Protein 9OU6 (pdb70)

Organism: NCBI:txid1192560

Solvent-accessible surface area: 22609 Å² total; per-residue (Å²): 121,38,10,107,108,10,0,39,68,0,43,103,52,11,66,155,82,48,17,13,100,9,0,10,0,0,0,4,9,8,2,71,4,7,2,47,0,1,28,16,0,3,38,37,20,6,120,67,7,23,19,4,21,20,8,0,6,26,0,43,54,18,34,4,59,10,11,15,77,37,1,0,0,0,0,1,3,18,130,0,81,14,86,14,0,16,105,0,0,47,36,0,93,129,88,33,2,12,0,0,0,0,0,114,62,98,131,6,79,0,35,77,48,13,67,55,46,25,55,11,48,90,36,147,62,37,73,0,23,11,3,21,6,0,42,0,1,22,0,0,0,5,0,2,62,47,55,62,36,16,100,62,45,115,31,0,60,43,0,20,89,63,0,42,72,15,0,80,153,0,21,135,93,6,48,151,108,0,100,44,2,0,101,100,9,67,121,25,97,19,3,0,1,0,0,1,4,8,2,54,3,1,1,75,32,3,4,24,55,7,8,76,47,8,93,78,11,19,5,11,20,6,37,0,2,27,0,52,7,7,5,28,3,0,83,11,75,113,7,1,1,2,0,2,17,4,30,22,60,6,51,56,7,0,81,81,0,8,76,60,0,120,176,100,63,54,91,35,7,52,2,29,0,38,80,18,29,0,61,82,1,103,113,52,0,4,11,6,0,4,1,0,0,0,46,16,0,6,44,24,4,32,135,4,2,47,138,33,121,115,52,138,19,4,94,135,8,0,43,66,0,39,105,54,14,66,149,112,49,18,13,102,9,0,10,0,0,0,4,8,3,2,76,6,6,1,49,0,1,31,17,0,3,36,38,23,6,121,67,7,26,18,3,19,18,7,0,6,26,0,35,56,16,33,4,65,9,9,15,34,38,1,0,0,0,0,2,4,24,121,0,80,10,95,22,0,28,110,0,0,48,20,0,99,126,90,39,2,11,0,0,0,0,0,107,66,91,132,9,82,0,41,76,51,16,63,52,47,32,52,8,46,91,36,151,72,39,68,0,28,12,1,20,7,0,28,0,1,7,0,0,0,1,0,0,65,48,55,67,37,15,96,60,30,113,30,0,33,46,0,20,92,65,0,48,154,9,0,93,143,1,14,143,107,9,46,152,90,0,102,36,2,1,101,91,10,67,128,25,44,10,3,15,2,0,0,2,3,10,1,52,3,0,0,81,25,4,4,8,47,9,15,94,30,13,138,149,16,4,6,11,19,28,36,0,4,29,39,54,17,51,84,74,21,135,28,66,14,2,17,2,0,2,16,4,25,26,61,7,52,60,9,0,79,109,0,6,61,53,1,121,171,132,58,43,86,35,8,51,2,27,0,39,64,12,38,0,63,89,2,109,113,57,0,4,12,6,0,4,1,0,0,0,42,16,0,7,43,23,5,32,139,4,2,19,106,31,78,89,160,114,44,58,46

Radius of gyration: 23.25 Å; Cα contacts (8 Å, |Δi|>4): 1334; chains: 2; bounding box: 62×58×60 Å

Nearest PDB structures (foldseek):
  3fkj-assembly1_A  TM=9.424E-01  e=6.011E-28  Salmonella enterica subsp. enterica serovar Typhimurium str. LT2
  3fkj-assembly1_B  TM=9.330E-01  e=3.684E-27  Salmonella enterica subsp. enterica serovar Typhimurium str. LT2
  3eua-assembly4_G  TM=9.097E-01  e=1.632E-24  Bacillus subtilis
  8glr-assembly1_A-2  TM=8.857E-01  e=5.375E-18  Salmonella enterica subsp. enterica serovar Typhimurium
  3knz-assembly1_B  TM=6.458E-01  e=1.888E-10  Salmonella enterica subsp. enterica serovar Typhimurium

Structure (mmCIF, N/CA/C/O backbone):
data_9OU6
#
_entry.id   9OU6
#
_cell.length_a   57.708
_cell.length_b   109.334
_cell.length_c   114.530
_cell.angle_alpha   90.000
_cell.angle_beta   90.000
_cell.angle_gamma   90.000
#
_symmetry.space_group_name_H-M   'P 21 21 21'
#
loop_
_entity.id
_entity.type
_entity.pdbx_description
1 polymer 'SIS domain protein'
2 water water
#
loop_
_atom_site.group_PDB
_atom_site.id
_atom_site.type_symbol
_atom_site.label_atom_id
_atom_site.label_alt_id
_atom_site.label_comp_id
_atom_site.label_asym_id
_atom_site.label_entity_id
_atom_site.label_seq_id
_atom_site.pdbx_PDB_ins_code
_atom_site.Cartn_x
_atom_site.Cartn_y
_atom_site.Cartn_z
_atom_site.occupancy
_atom_site.B_iso_or_equiv
_atom_site.auth_seq_id
_atom_site.auth_comp_id
_atom_site.auth_asym_id
_atom_site.auth_atom_id
_atom_site.pdbx_PDB_model_num
ATOM 1 N N . MET A 1 22 ? -43.098 4.958 -3.192 1.000 50.361 2 MET A N 1
ATOM 2 C CA . MET A 1 22 ? -44.562 4.824 -3.436 1.000 45.374 2 MET A CA 1
ATOM 3 C C . MET A 1 22 ? -44.924 5.280 -4.858 1.000 41.152 2 MET A C 1
ATOM 4 O O . MET A 1 22 ? -45.634 4.580 -5.586 1.000 35.553 2 MET A O 1
ATOM 6 N N . GLY A 1 23 ? -44.445 6.471 -5.252 1.000 41.845 3 GLY A N 1
ATOM 7 C CA . GLY A 1 23 ? -44.837 7.118 -6.499 1.000 39.192 3 GLY A CA 1
ATOM 8 C C . GLY A 1 23 ? -44.335 6.343 -7.719 1.000 32.071 3 GLY A C 1
ATOM 9 O O . GLY A 1 23 ? -45.113 5.996 -8.619 1.000 27.521 3 GLY A O 1
ATOM 10 N N . MET A 1 24 ? -43.030 6.039 -7.750 1.000 29.522 4 MET A N 1
ATOM 11 C CA . MET A 1 24 ? -42.491 5.315 -8.896 1.000 24.828 4 MET A CA 1
ATOM 12 C C . MET A 1 24 ? -43.026 3.891 -8.903 1.000 21.765 4 MET A C 1
ATOM 13 O O . MET A 1 24 ? -43.276 3.283 -9.944 1.000 20.320 4 MET A O 1
ATOM 18 N N . LYS A 1 25 ? -43.169 3.302 -7.722 1.000 18.759 5 LYS A N 1
ATOM 19 C CA . LYS A 1 25 ? -43.750 1.969 -7.637 1.000 18.742 5 LYS A CA 1
ATOM 20 C C . LYS A 1 25 ? -45.142 1.940 -8.280 1.000 19.620 5 LYS A C 1
ATOM 21 O O . LYS A 1 25 ? -45.495 1.032 -9.007 1.000 18.570 5 LYS A O 1
ATOM 27 N N . GLU A 1 26 ? -45.972 2.924 -7.946 1.000 22.052 6 GLU A N 1
ATOM 28 C CA . GLU A 1 26 ? -47.328 2.969 -8.473 1.000 25.047 6 GLU A CA 1
ATOM 29 C C . GLU A 1 26 ? -47.341 3.211 -9.987 1.000 20.598 6 GLU A C 1
ATOM 30 O O . GLU A 1 26 ? -48.092 2.605 -10.720 1.000 20.823 6 GLU A O 1
ATOM 36 N N . THR A 1 27 ? -46.495 4.129 -10.446 1.000 20.045 7 THR A N 1
ATOM 37 C CA . THR A 1 27 ? -46.392 4.450 -11.866 1.000 18.612 7 THR A CA 1
ATOM 38 C C . THR A 1 27 ? -46.048 3.190 -12.652 1.000 17.977 7 THR A C 1
ATOM 39 O O . THR A 1 27 ? -46.666 2.878 -13.668 1.000 17.297 7 THR A O 1
ATOM 43 N N . VAL A 1 28 ? -45.023 2.442 -12.195 1.000 18.126 8 VAL A N 1
ATOM 44 C CA . VAL A 1 28 ? -44.654 1.236 -12.901 1.000 17.830 8 VAL A CA 1
ATOM 45 C C . VAL A 1 28 ? -45.756 0.169 -12.868 1.000 18.173 8 VAL A C 1
ATOM 46 O O . VAL A 1 28 ? -45.963 -0.532 -13.835 1.000 18.621 8 VAL A O 1
ATOM 50 N N . SER A 1 29 ? -46.462 0.065 -11.726 1.000 19.066 9 SER A N 1
ATOM 51 C CA . SER A 1 29 ? -47.586 -0.833 -11.622 1.000 20.105 9 SER A CA 1
ATOM 52 C C . SER A 1 29 ? -48.638 -0.465 -12.670 1.000 17.287 9 SER A C 1
ATOM 53 O O . SER A 1 29 ? -49.150 -1.350 -13.341 1.000 19.214 9 SER A O 1
ATOM 56 N N . ASN A 1 30 ? -48.903 0.829 -12.835 1.000 18.257 10 ASN A N 1
ATOM 57 C CA . ASN A 1 30 ? -49.878 1.286 -13.844 1.000 17.859 10 ASN A CA 1
ATOM 58 C C . ASN A 1 30 ? -49.457 0.837 -15.242 1.000 19.429 10 ASN A C 1
ATOM 59 O O . ASN A 1 30 ? -50.243 0.317 -16.034 1.000 20.269 10 ASN A O 1
ATOM 64 N N . ILE A 1 31 ? -48.147 0.957 -15.540 1.000 19.109 11 ILE A N 1
ATOM 65 C CA . ILE A 1 31 ? -47.603 0.583 -16.837 1.000 17.982 11 ILE A CA 1
ATOM 66 C C . ILE A 1 31 ? -47.644 -0.926 -17.039 1.000 17.747 11 ILE A C 1
ATOM 67 O O . ILE A 1 31 ? -47.970 -1.390 -18.111 1.000 19.493 11 ILE A O 1
ATOM 72 N N . VAL A 1 32 ? -47.241 -1.718 -16.025 1.000 18.175 12 VAL A N 1
ATOM 73 C CA . VAL A 1 32 ? -47.260 -3.158 -16.170 1.000 19.773 12 VAL A CA 1
ATOM 74 C C . VAL A 1 32 ? -48.687 -3.640 -16.431 1.000 21.392 12 VAL A C 1
ATOM 75 O O . VAL A 1 32 ? -48.911 -4.509 -17.258 1.000 21.536 12 VAL A O 1
ATOM 79 N N . THR A 1 33 ? -49.639 -3.035 -15.735 1.000 22.421 13 THR A N 1
ATOM 80 C CA . THR A 1 33 ? -51.037 -3.379 -15.928 1.000 22.743 13 THR A CA 1
ATOM 81 C C . THR A 1 33 ? -51.502 -3.060 -17.350 1.000 22.347 13 THR A C 1
ATOM 82 O O . THR A 1 33 ? -52.045 -3.925 -18.031 1.000 24.097 13 THR A O 1
ATOM 86 N N . SER A 1 34 ? -51.241 -1.834 -17.821 1.000 23.421 14 SER A N 1
ATOM 87 C CA . SER A 1 34 ? -51.680 -1.377 -19.134 1.000 23.288 14 SER A CA 1
ATOM 88 C C . SER A 1 34 ? -51.043 -2.169 -20.281 1.000 25.528 14 SER A C 1
ATOM 89 O O . SER A 1 34 ? -51.688 -2.401 -21.293 1.000 23.822 14 SER A O 1
ATOM 92 N N . GLN A 1 35 ? -49.771 -2.581 -20.167 1.000 22.028 15 GLN A N 1
ATOM 93 C CA . GLN A 1 35 ? -49.067 -3.174 -21.287 1.000 21.765 15 GLN A CA 1
ATOM 94 C C . GLN A 1 35 ? -49.185 -4.690 -21.274 1.000 20.648 15 GLN A C 1
ATOM 95 O O . GLN A 1 35 ? -48.787 -5.308 -22.246 1.000 22.435 15 GLN A O 1
ATOM 101 N N . ALA A 1 36 ? -49.816 -5.281 -20.249 1.000 24.115 16 ALA A N 1
ATOM 102 C CA . ALA A 1 36 ? -49.882 -6.739 -20.142 1.000 25.741 16 ALA A CA 1
ATOM 103 C C . ALA A 1 36 ? -50.490 -7.356 -21.398 1.000 26.060 16 ALA A C 1
ATOM 104 O O . ALA A 1 36 ? -49.923 -8.287 -21.957 1.000 26.963 16 ALA A O 1
ATOM 106 N N . GLU A 1 37 ? -51.602 -6.794 -21.881 1.000 29.676 17 GLU A N 1
ATOM 107 C CA . GLU A 1 37 ? -52.293 -7.394 -23.012 1.000 31.690 17 GLU A CA 1
ATOM 108 C C . GLU A 1 37 ? -51.481 -7.225 -24.294 1.000 32.419 17 GLU A C 1
ATOM 109 O O . GLU A 1 37 ? -51.760 -7.891 -25.301 1.000 31.572 17 GLU A O 1
ATOM 115 N N . LYS A 1 38 ? -50.479 -6.331 -24.272 1.000 28.771 18 LYS A N 1
ATOM 116 C CA . LYS A 1 38 ? -49.662 -6.078 -25.449 1.000 31.074 18 LYS A CA 1
ATOM 117 C C . LYS A 1 38 ? -48.355 -6.867 -25.431 1.000 28.906 18 LYS A C 1
ATOM 118 O O . LYS A 1 38 ? -47.569 -6.711 -26.356 1.000 28.829 18 LYS A O 1
ATOM 124 N N . GLY A 1 39 ? -48.149 -7.722 -24.421 1.000 27.102 19 GLY A N 1
ATOM 125 C CA . GLY A 1 39 ? -46.961 -8.550 -24.309 1.000 27.742 19 GLY A CA 1
ATOM 126 C C . GLY A 1 39 ? -45.995 -8.020 -23.245 1.000 24.527 19 GLY A C 1
ATOM 127 O O . GLY A 1 39 ? -44.980 -8.640 -22.988 1.000 27.529 19 GLY A O 1
ATOM 128 N N . GLY A 1 40 ? -46.371 -6.946 -22.552 1.000 21.419 20 GLY A N 1
ATOM 129 C CA . GLY A 1 40 ? -45.645 -6.480 -21.380 1.000 23.331 20 GLY A CA 1
ATOM 130 C C . GLY A 1 40 ? -44.450 -5.606 -21.767 1.000 22.002 20 GLY A C 1
ATOM 131 O O . GLY A 1 40 ? -44.207 -5.330 -22.949 1.000 23.416 20 GLY A O 1
ATOM 132 N N . VAL A 1 41 ? -43.697 -5.196 -20.734 1.000 20.949 21 VAL A N 1
ATOM 133 C CA . VAL A 1 41 ? -42.560 -4.309 -20.910 1.000 19.681 21 VAL A CA 1
ATOM 134 C C . VAL A 1 41 ? -41.315 -5.153 -21.170 1.000 19.463 21 VAL A C 1
ATOM 135 O O . VAL A 1 41 ? -41.004 -6.056 -20.409 1.000 19.101 21 VAL A O 1
ATOM 139 N N . LYS A 1 42 ? -40.594 -4.874 -22.270 1.000 15.948 22 LYS A N 1
ATOM 140 C CA . LYS A 1 42 ? -39.443 -5.680 -22.693 1.000 17.145 22 LYS A CA 1
ATOM 141 C C . LYS A 1 42 ? -38.189 -4.798 -22.864 1.000 16.635 22 LYS A C 1
ATOM 142 O O . LYS A 1 42 ? -37.081 -5.341 -22.970 1.000 16.241 22 LYS A O 1
ATOM 148 N N . HIS A 1 43 ? -38.401 -3.491 -23.005 1.000 14.586 23 HIS A N 1
ATOM 149 C CA . HIS A 1 43 ? -37.337 -2.541 -23.345 1.000 15.043 23 HIS A CA 1
ATOM 150 C C . HIS A 1 43 ? -37.521 -1.274 -22.532 1.000 16.977 23 HIS A C 1
ATOM 151 O O . HIS A 1 43 ? -38.642 -0.746 -22.374 1.000 15.636 23 HIS A O 1
ATOM 158 N N . VAL A 1 44 ? -36.412 -0.748 -22.003 1.000 12.729 24 VAL A N 1
ATOM 159 C CA . VAL A 1 44 ? -36.415 0.487 -21.275 1.000 14.798 24 VAL A CA 1
ATOM 160 C C . VAL A 1 44 ? -35.414 1.427 -21.922 1.000 15.566 24 VAL A C 1
ATOM 161 O O . VAL A 1 44 ? -34.242 1.044 -22.131 1.000 14.688 24 VAL A O 1
ATOM 165 N N . TYR A 1 45 ? -35.853 2.665 -22.140 1.000 13.231 25 TYR A N 1
ATOM 166 C CA . TYR A 1 45 ? -34.975 3.695 -22.702 1.000 12.749 25 TYR A CA 1
ATOM 167 C C . TYR A 1 45 ? -34.940 4.876 -21.765 1.000 15.086 25 TYR A C 1
ATOM 168 O O . TYR A 1 45 ? -35.966 5.404 -21.328 1.000 17.261 25 TYR A O 1
ATOM 177 N N . TYR A 1 46 ? -33.735 5.322 -21.462 1.000 11.744 26 TYR A N 1
ATOM 178 C CA . TYR A 1 46 ? -33.498 6.521 -20.694 1.000 11.862 26 TYR A CA 1
ATOM 179 C C . TYR A 1 46 ? -32.968 7.553 -21.677 1.000 14.048 26 TYR A C 1
ATOM 180 O O . TYR A 1 46 ? -31.964 7.312 -22.376 1.000 13.287 26 TYR A O 1
ATOM 189 N N . VAL A 1 47 ? -33.657 8.694 -21.774 1.000 12.852 27 VAL A N 1
ATOM 190 C CA . VAL A 1 47 ? -33.392 9.658 -22.842 1.000 13.986 27 VAL A CA 1
ATOM 191 C C . VAL A 1 47 ? -33.323 11.054 -22.226 1.000 13.831 27 VAL A C 1
ATOM 192 O O . VAL A 1 47 ? -34.262 11.517 -21.577 1.000 13.880 27 VAL A O 1
ATOM 196 N N . ALA A 1 48 ? -32.174 11.734 -22.401 1.000 14.006 28 ALA A N 1
ATOM 197 C CA . ALA A 1 48 ? -32.010 13.052 -21.845 1.000 13.867 28 ALA A CA 1
ATOM 198 C C . ALA A 1 48 ? -30.770 13.711 -22.439 1.000 15.555 28 ALA A C 1
ATOM 199 O O . ALA A 1 48 ? -30.069 13.103 -23.241 1.000 15.453 28 ALA A O 1
ATOM 201 N N . CYS A 1 49 ? -30.602 14.987 -22.098 1.000 18.921 29 CYS A N 1
ATOM 202 C CA . CYS A 1 49 ? -29.409 15.730 -22.457 1.000 19.320 29 CYS A CA 1
ATOM 203 C C . CYS A 1 49 ? -28.732 16.294 -21.234 1.000 21.640 29 CYS A C 1
ATOM 204 O O . CYS A 1 49 ? -29.342 16.465 -20.186 1.000 20.295 29 CYS A O 1
ATOM 207 N N . GLY A 1 50 ? -27.437 16.557 -21.398 1.000 21.976 30 GLY A N 1
ATOM 208 C CA . GLY A 1 50 ? -26.658 17.233 -20.382 1.000 24.764 30 GLY A CA 1
ATOM 209 C C . GLY A 1 50 ? -26.607 16.480 -19.073 1.000 21.733 30 GLY A C 1
ATOM 210 O O . GLY A 1 50 ? -26.397 15.278 -18.994 1.000 23.885 30 GLY A O 1
ATOM 211 N N . GLY A 1 51 ? -26.749 17.223 -17.970 1.000 20.793 31 GLY A N 1
ATOM 212 C CA . GLY A 1 51 ? -26.644 16.605 -16.662 1.000 20.103 31 GLY A CA 1
ATOM 213 C C . GLY A 1 51 ? -27.672 15.503 -16.483 1.000 19.401 31 GLY A C 1
ATOM 214 O O . GLY A 1 51 ? -27.468 14.618 -15.657 1.000 20.472 31 GLY A O 1
ATOM 215 N N . SER A 1 52 ? -28.832 15.647 -17.122 1.000 15.576 32 SER A N 1
ATOM 216 C CA . SER A 1 52 ? -29.902 14.673 -16.963 1.000 17.787 32 SER A CA 1
ATOM 217 C C . SER A 1 52 ? -29.481 13.349 -17.627 1.000 15.110 32 SER A C 1
ATOM 218 O O . SER A 1 52 ? -29.934 12.292 -17.210 1.000 16.313 32 SER A O 1
ATOM 221 N N . TYR A 1 53 ? -28.725 13.427 -18.719 1.000 13.823 33 TYR A N 1
ATOM 222 C CA . TYR A 1 53 ? -28.205 12.220 -19.344 1.000 13.182 33 TYR A CA 1
ATOM 223 C C . TYR A 1 53 ? -27.264 11.494 -18.382 1.000 14.137 33 TYR A C 1
ATOM 224 O O . TYR A 1 53 ? -27.397 10.287 -18.158 1.000 13.751 33 TYR A O 1
ATOM 233 N N . ALA A 1 54 ? -26.290 12.225 -17.840 1.000 14.394 34 ALA A N 1
ATOM 234 C CA . ALA A 1 54 ? -25.321 11.603 -16.935 1.000 14.990 34 ALA A CA 1
ATOM 235 C C . ALA A 1 54 ? -26.012 11.022 -15.693 1.000 15.019 34 ALA A C 1
ATOM 236 O O . ALA A 1 54 ? -25.607 9.963 -15.172 1.000 14.152 34 ALA A O 1
ATOM 238 N N . ALA A 1 55 ? -27.060 11.698 -15.210 1.000 14.354 35 ALA A N 1
ATOM 239 C CA . ALA A 1 55 ? -27.807 11.248 -14.050 1.000 15.770 35 ALA A CA 1
ATOM 240 C C . ALA A 1 55 ? -28.566 9.946 -14.271 1.000 14.051 35 ALA A C 1
ATOM 241 O O . ALA A 1 55 ? -28.916 9.297 -13.287 1.000 16.315 35 ALA A O 1
ATOM 243 N N . PHE A 1 56 ? -28.829 9.537 -15.530 1.000 11.375 36 PHE A N 1
ATOM 244 C CA . PHE A 1 56 ? -29.415 8.249 -15.838 1.000 11.439 36 PHE A CA 1
ATOM 245 C C . PHE A 1 56 ? -28.390 7.116 -15.963 1.000 11.830 36 PHE A C 1
ATOM 246 O O . PHE A 1 56 ? -28.828 5.971 -16.065 1.000 12.030 36 PHE A O 1
ATOM 254 N N . TYR A 1 57 ? -27.073 7.406 -15.925 1.000 10.813 37 TYR A N 1
ATOM 255 C CA . TYR A 1 57 ? -26.086 6.337 -16.078 1.000 11.693 37 TYR A CA 1
ATOM 256 C C . TYR A 1 57 ? -26.290 5.243 -15.013 1.000 11.466 37 TYR A C 1
ATOM 257 O O . TYR A 1 57 ? -26.190 4.050 -15.310 1.000 11.925 37 TYR A O 1
ATOM 266 N N . PRO A 1 58 ? -26.567 5.564 -13.713 1.000 12.011 38 PRO A N 1
ATOM 267 C CA . PRO A 1 58 ? -26.755 4.493 -12.746 1.000 12.071 38 PRO A CA 1
ATOM 268 C C . PRO A 1 58 ? -27.892 3.540 -13.122 1.000 10.955 38 PRO A C 1
ATOM 269 O O . PRO A 1 58 ? -27.821 2.358 -12.865 1.000 11.643 38 PRO A O 1
ATOM 273 N N . ALA A 1 59 ? -28.976 4.080 -13.681 1.000 11.093 39 ALA A N 1
ATOM 274 C CA . ALA A 1 59 ? -30.103 3.223 -14.098 1.000 13.289 39 ALA A CA 1
ATOM 275 C C . ALA A 1 59 ? -29.735 2.280 -15.234 1.000 13.743 39 ALA A C 1
ATOM 276 O O . ALA A 1 59 ? -30.155 1.131 -15.270 1.000 13.021 39 ALA A O 1
ATOM 278 N N . LYS A 1 60 ? -28.956 2.764 -16.201 1.000 13.602 40 LYS A N 1
ATOM 279 C CA . LYS A 1 60 ? -28.436 1.928 -17.267 1.000 15.111 40 LYS A CA 1
ATOM 280 C C . LYS A 1 60 ? -27.531 0.842 -16.697 1.000 12.898 40 LYS A C 1
ATOM 281 O O . LYS A 1 60 ? -27.708 -0.341 -17.001 1.000 14.220 40 LYS A O 1
ATOM 287 N N . ALA A 1 61 ? -26.621 1.194 -15.784 1.000 12.684 41 ALA A N 1
ATOM 288 C CA . ALA A 1 61 ? -25.726 0.239 -15.159 1.000 12.509 41 ALA A CA 1
ATOM 289 C C . ALA A 1 61 ? -26.504 -0.796 -14.363 1.000 12.310 41 ALA A C 1
ATOM 290 O O . ALA A 1 61 ? -26.155 -1.975 -14.395 1.000 11.276 41 ALA A O 1
ATOM 292 N N . PHE A 1 62 ? -27.557 -0.345 -13.689 1.000 12.189 42 PHE A N 1
ATOM 293 C CA . PHE A 1 62 ? -28.416 -1.252 -12.936 1.000 11.659 42 PHE A CA 1
ATOM 294 C C . PHE A 1 62 ? -29.053 -2.321 -13.811 1.000 12.956 42 PHE A C 1
ATOM 295 O O . PHE A 1 62 ? -28.942 -3.514 -13.538 1.000 12.004 42 PHE A O 1
ATOM 303 N N . LEU A 1 63 ? -29.766 -1.931 -14.875 1.000 11.857 43 LEU A N 1
ATOM 304 C CA . LEU A 1 63 ? -30.432 -2.940 -15.683 1.000 12.598 43 LEU A CA 1
ATOM 305 C C . LEU A 1 63 ? -29.420 -3.783 -16.444 1.000 11.504 43 LEU A C 1
ATOM 306 O O . LEU A 1 63 ? -29.629 -4.971 -16.626 1.000 12.884 43 LEU A O 1
ATOM 311 N N . GLU A 1 64 ? -28.272 -3.232 -16.833 1.000 11.723 44 GLU A N 1
ATOM 312 C CA . GLU A 1 64 ? -27.261 -4.087 -17.444 1.000 12.117 44 GLU A CA 1
ATOM 313 C C . GLU A 1 64 ? -26.759 -5.162 -16.481 1.000 13.685 44 GLU A C 1
ATOM 314 O O . GLU A 1 64 ? -26.517 -6.304 -16.897 1.000 13.620 44 GLU A O 1
ATOM 320 N N . LYS A 1 65 ? -26.530 -4.795 -15.221 1.000 12.911 45 LYS A N 1
ATOM 321 C CA . LYS A 1 65 ? -26.035 -5.774 -14.264 1.000 12.322 45 LYS A CA 1
ATOM 322 C C . LYS A 1 65 ? -27.107 -6.789 -13.886 1.000 14.023 45 LYS A C 1
ATOM 323 O O . LYS A 1 65 ? -26.780 -7.950 -13.680 1.000 14.638 45 LYS A O 1
ATOM 329 N N . GLU A 1 66 ? -28.341 -6.315 -13.678 1.000 13.032 46 GLU A N 1
ATOM 330 C CA . GLU A 1 66 ? -29.329 -7.085 -12.928 1.000 13.960 46 GLU A CA 1
ATOM 331 C C . GLU A 1 66 ? -30.404 -7.767 -13.758 1.000 15.289 46 GLU A C 1
ATOM 332 O O . GLU A 1 66 ? -31.103 -8.648 -13.240 1.000 17.311 46 GLU A O 1
ATOM 338 N N . ALA A 1 67 ? -30.633 -7.336 -14.997 1.000 13.538 47 ALA A N 1
ATOM 339 C CA . ALA A 1 67 ? -31.770 -7.844 -15.745 1.000 14.263 47 ALA A CA 1
ATOM 340 C C . ALA A 1 67 ? -31.358 -9.013 -16.624 1.000 17.165 47 ALA A C 1
ATOM 341 O O . ALA A 1 67 ? -30.279 -9.029 -17.220 1.000 17.209 47 ALA A O 1
ATOM 343 N N . LYS A 1 68 ? -32.317 -9.944 -16.797 1.000 18.244 48 LYS A N 1
ATOM 344 C CA . LYS A 1 68 ? -32.165 -11.023 -17.757 1.000 20.346 48 LYS A CA 1
ATOM 345 C C . LYS A 1 68 ? -33.181 -10.971 -18.905 1.000 19.705 48 LYS A C 1
ATOM 346 O O . LYS A 1 68 ? -32.955 -11.660 -19.898 1.000 23.274 48 LYS A O 1
ATOM 352 N N . ALA A 1 69 ? -34.225 -10.140 -18.822 1.000 19.212 49 ALA A N 1
ATOM 353 C CA . ALA A 1 69 ? -35.333 -10.103 -19.784 1.000 21.197 49 ALA A CA 1
ATOM 354 C C . ALA A 1 69 ? -35.812 -8.687 -20.099 1.000 26.169 49 ALA A C 1
ATOM 355 O O . ALA A 1 69 ? -36.915 -8.492 -20.633 1.000 35.701 49 ALA A O 1
ATOM 357 N N . LEU A 1 70 ? -35.022 -7.687 -19.760 1.000 20.154 50 LEU A N 1
ATOM 358 C CA . LEU A 1 70 ? -35.309 -6.319 -20.138 1.000 20.155 50 LEU A CA 1
ATOM 359 C C . LEU A 1 70 ? -34.072 -5.826 -20.856 1.000 21.471 50 LEU A C 1
ATOM 360 O O . LEU A 1 70 ? -32.982 -6.021 -20.334 1.000 23.220 50 LEU A O 1
ATOM 365 N N . THR A 1 71 ? -34.244 -5.127 -21.973 1.000 18.610 51 THR A N 1
ATOM 366 C CA . THR A 1 71 ? -33.146 -4.413 -22.572 1.000 18.136 51 THR A CA 1
ATOM 367 C C . THR A 1 71 ? -33.152 -3.023 -21.944 1.000 16.972 51 THR A C 1
ATOM 368 O O . THR A 1 71 ? -34.205 -2.510 -21.488 1.000 16.691 51 THR A O 1
ATOM 372 N N . VAL A 1 72 ? -31.964 -2.401 -21.912 1.000 15.799 52 VAL A N 1
ATOM 373 C CA . VAL A 1 72 ? -31.876 -1.013 -21.514 1.000 14.627 52 VAL A CA 1
ATOM 374 C C . VAL A 1 72 ? -30.995 -0.257 -22.502 1.000 14.542 52 VAL A C 1
ATOM 375 O O . VAL A 1 72 ? -29.919 -0.750 -22.915 1.000 14.875 52 VAL A O 1
ATOM 379 N N . GLY A 1 73 ? -31.445 0.959 -22.873 1.000 12.582 53 GLY A N 1
ATOM 380 C CA . GLY A 1 73 ? -30.671 1.867 -23.694 1.000 12.771 53 GLY A CA 1
ATOM 381 C C . GLY A 1 73 ? -30.647 3.255 -23.076 1.000 14.109 53 GLY A C 1
ATOM 382 O O . GLY A 1 73 ? -31.665 3.707 -22.560 1.000 16.016 53 GLY A O 1
ATOM 383 N N . LEU A 1 74 ? -29.484 3.919 -23.129 1.000 11.103 54 LEU A N 1
ATOM 384 C CA . LEU A 1 74 ? -29.312 5.293 -22.671 1.000 11.807 54 LEU A CA 1
ATOM 385 C C . LEU A 1 74 ? -28.903 6.134 -23.866 1.000 13.909 54 LEU A C 1
ATOM 386 O O . LEU A 1 74 ? -27.873 5.856 -24.530 1.000 13.342 54 LEU A O 1
ATOM 391 N N . TYR A 1 75 ? -29.741 7.127 -24.154 1.000 12.278 55 TYR A N 1
ATOM 392 C CA . TYR A 1 75 ? -29.533 7.929 -25.349 1.000 12.507 55 TYR A CA 1
ATOM 393 C C . TYR A 1 75 ? -29.511 9.407 -25.015 1.000 13.841 55 TYR A C 1
ATOM 394 O O . TYR A 1 75 ? -30.303 9.917 -24.224 1.000 13.972 55 TYR A O 1
ATOM 403 N N . ASN A 1 76 ? -28.651 10.134 -25.724 1.000 13.234 56 ASN A N 1
ATOM 404 C CA . ASN A 1 76 ? -28.794 11.572 -25.852 1.000 15.179 56 ASN A CA 1
ATOM 405 C C . ASN A 1 76 ? -30.069 11.879 -26.645 1.000 13.558 56 ASN A C 1
ATOM 406 O O . ASN A 1 76 ? -30.351 11.216 -27.633 1.000 14.834 56 ASN A O 1
ATOM 411 N N . SER A 1 77 ? -30.806 12.900 -26.231 1.000 15.275 57 SER A N 1
ATOM 412 C CA . SER A 1 77 ? -32.107 13.170 -26.844 1.000 15.626 57 SER A CA 1
ATOM 413 C C . SER A 1 77 ? -32.007 13.425 -28.348 1.000 14.933 57 SER A C 1
ATOM 414 O O . SER A 1 77 ? -32.845 12.966 -29.084 1.000 14.990 57 SER A O 1
ATOM 417 N N . GLY A 1 78 ? -31.018 14.191 -28.774 1.000 15.583 58 GLY A N 1
ATOM 418 C CA . GLY A 1 78 ? -30.817 14.465 -30.196 1.000 16.813 58 GLY A CA 1
ATOM 419 C C . GLY A 1 78 ? -30.587 13.200 -31.028 1.000 17.210 58 GLY A C 1
ATOM 420 O O . GLY A 1 78 ? -31.172 13.015 -32.103 1.000 18.290 58 GLY A O 1
ATOM 421 N N . GLU A 1 79 ? -29.777 12.264 -30.500 1.000 16.824 59 GLU A N 1
ATOM 422 C CA . GLU A 1 79 ? -29.555 11.009 -31.176 1.000 17.195 59 GLU A CA 1
ATOM 423 C C . GLU A 1 79 ? -30.851 10.198 -31.222 1.000 14.994 59 GLU A C 1
ATOM 424 O O . GLU A 1 79 ? -31.136 9.583 -32.206 1.000 16.009 59 GLU A O 1
ATOM 430 N N . PHE A 1 80 ? -31.586 10.128 -30.109 1.000 14.067 60 PHE A N 1
ATOM 431 C CA . PHE A 1 80 ? -32.784 9.320 -30.060 1.000 14.778 60 PHE A CA 1
ATOM 432 C C . PHE A 1 80 ? -33.817 9.769 -31.095 1.000 14.141 60 PHE A C 1
ATOM 433 O O . PHE A 1 80 ? -34.407 8.928 -31.739 1.000 15.932 60 PHE A O 1
ATOM 441 N N . ILE A 1 81 ? -34.044 11.073 -31.201 1.000 15.196 61 ILE A N 1
ATOM 442 C CA . ILE A 1 81 ? -35.097 11.549 -32.098 1.000 16.433 61 ILE A CA 1
ATOM 443 C C . ILE A 1 81 ? -34.693 11.419 -33.557 1.000 17.008 61 ILE A C 1
ATOM 444 O O . ILE A 1 81 ? -35.563 11.223 -34.411 1.000 19.222 61 ILE A O 1
ATOM 449 N N . ASN A 1 82 ? -33.395 11.445 -33.851 1.000 16.104 62 ASN A N 1
ATOM 450 C CA . ASN A 1 82 ? -32.950 11.294 -35.233 1.000 18.188 62 ASN A CA 1
ATOM 451 C C . ASN A 1 82 ? -32.770 9.829 -35.623 1.000 16.788 62 ASN A C 1
ATOM 452 O O . ASN A 1 82 ? -32.782 9.495 -36.813 1.000 18.180 62 ASN A O 1
ATOM 457 N N . ASN A 1 83 ? -32.560 8.954 -34.633 1.000 16.424 63 ASN A N 1
ATOM 458 C CA . ASN A 1 83 ? -32.237 7.554 -34.889 1.000 15.304 63 ASN A CA 1
ATOM 459 C C . ASN A 1 83 ? -32.860 6.643 -33.838 1.000 14.982 63 ASN A C 1
ATOM 460 O O . ASN A 1 83 ? -32.162 5.879 -33.142 1.000 15.308 63 ASN A O 1
ATOM 465 N N . PRO A 1 84 ? -34.208 6.632 -33.728 1.000 16.618 64 PRO A N 1
ATOM 466 C CA . PRO A 1 84 ? -34.838 5.823 -32.703 1.000 16.542 64 PRO A CA 1
ATOM 467 C C . PRO A 1 84 ? -34.680 4.327 -32.960 1.000 15.846 64 PRO A C 1
ATOM 468 O O . PRO A 1 84 ? -34.699 3.827 -34.082 1.000 15.584 64 PRO A O 1
ATOM 472 N N . PRO A 1 85 ? -34.580 3.532 -31.893 1.000 15.165 65 PRO A N 1
ATOM 473 C CA . PRO A 1 85 ? -34.422 2.105 -32.058 1.000 15.405 65 PRO A CA 1
ATOM 474 C C . PRO A 1 85 ? -35.676 1.462 -32.618 1.000 16.345 65 PRO A C 1
ATOM 475 O O . PRO A 1 85 ? -36.786 1.927 -32.317 1.000 16.075 65 PRO A O 1
ATOM 479 N N . VAL A 1 86 ? -35.494 0.373 -33.348 1.000 16.519 66 VAL A N 1
ATOM 480 C CA . VAL A 1 86 ? -36.628 -0.320 -33.937 1.000 17.740 66 VAL A CA 1
ATOM 481 C C . VAL A 1 86 ? -37.532 -0.916 -32.850 1.000 18.636 66 VAL A C 1
ATOM 482 O O . VAL A 1 86 ? -38.729 -1.167 -33.120 1.000 18.138 66 VAL A O 1
ATOM 486 N N . ALA A 1 87 ? -36.986 -1.174 -31.653 1.000 16.616 67 ALA A N 1
ATOM 487 C CA . ALA A 1 87 ? -37.803 -1.764 -30.597 1.000 18.537 67 ALA A CA 1
ATOM 488 C C . ALA A 1 87 ? -38.669 -0.723 -29.863 1.000 18.961 67 ALA A C 1
ATOM 489 O O . ALA A 1 87 ? -39.377 -1.053 -28.896 1.000 19.262 67 ALA A O 1
ATOM 491 N N . LEU A 1 88 ? -38.627 0.546 -30.281 1.000 16.957 68 LEU A N 1
ATOM 492 C CA . LEU A 1 88 ? -39.493 1.541 -29.734 1.000 16.822 68 LEU A CA 1
ATOM 493 C C . LEU A 1 88 ? -40.924 1.232 -30.164 1.000 19.570 68 LEU A C 1
ATOM 494 O O . LEU A 1 88 ? -41.261 1.237 -31.343 1.000 22.909 68 LEU A O 1
ATOM 499 N N . GLY A 1 89 ? -41.778 0.980 -29.185 1.000 17.139 69 GLY A N 1
ATOM 500 C CA . GLY A 1 89 ? -43.145 0.565 -29.459 1.000 18.987 69 GLY A CA 1
ATOM 501 C C . GLY A 1 89 ? -43.849 0.235 -28.151 1.000 18.179 69 GLY A C 1
ATOM 502 O O . GLY A 1 89 ? -43.452 0.679 -27.069 1.000 16.716 69 GLY A O 1
ATOM 503 N N . GLU A 1 90 ? -44.910 -0.575 -28.251 1.000 20.819 70 GLU A N 1
ATOM 504 C CA . GLU A 1 90 ? -45.770 -0.832 -27.105 1.000 19.823 70 GLU A CA 1
ATOM 505 C C . GLU A 1 90 ? -45.101 -1.697 -26.032 1.000 20.231 70 GLU A C 1
ATOM 506 O O . GLU A 1 90 ? -45.683 -1.859 -24.951 1.000 20.801 70 GLU A O 1
ATOM 512 N N . ASN A 1 91 ? -43.969 -2.348 -26.359 1.000 18.073 71 ASN A N 1
ATOM 513 C CA . ASN A 1 91 ? -43.228 -3.143 -25.386 1.000 17.607 71 ASN A CA 1
ATOM 514 C C . ASN A 1 91 ? -42.016 -2.367 -24.835 1.000 17.421 71 ASN A C 1
ATOM 515 O O . ASN A 1 91 ? -41.244 -2.933 -24.078 1.000 17.326 71 ASN A O 1
ATOM 520 N N . ALA A 1 92 ? -41.964 -1.076 -25.069 1.000 16.137 72 ALA A N 1
ATOM 521 C CA . ALA A 1 92 ? -40.919 -0.202 -24.513 1.000 15.815 72 ALA A CA 1
ATOM 522 C C . ALA A 1 92 ? -41.514 0.759 -23.502 1.000 17.237 72 ALA A C 1
ATOM 523 O O . ALA A 1 92 ? -42.632 1.233 -23.680 1.000 19.292 72 ALA A O 1
ATOM 525 N N . VAL A 1 93 ? -40.710 1.162 -22.521 1.000 14.922 73 VAL A N 1
ATOM 526 C CA . VAL A 1 93 ? -41.006 2.295 -21.676 1.000 16.180 73 VAL A CA 1
ATOM 527 C C . VAL A 1 93 ? -39.878 3.281 -21.877 1.000 17.166 73 VAL A C 1
ATOM 528 O O . VAL A 1 93 ? -38.729 2.825 -21.908 1.000 16.112 73 VAL A O 1
ATOM 532 N N . VAL A 1 94 ? -40.234 4.544 -22.029 1.000 14.161 74 VAL A N 1
ATOM 533 C CA . VAL A 1 94 ? -39.266 5.615 -22.204 1.000 16.122 74 VAL A CA 1
ATOM 534 C C . VAL A 1 94 ? -39.321 6.517 -20.982 1.000 17.769 74 VAL A C 1
ATOM 535 O O . VAL A 1 94 ? -40.361 7.098 -20.628 1.000 16.439 74 VAL A O 1
ATOM 539 N N . VAL A 1 95 ? -38.141 6.732 -20.383 1.000 13.798 75 VAL A N 1
ATOM 540 C CA . VAL A 1 95 ? -38.011 7.624 -19.253 1.000 13.505 75 VAL A CA 1
ATOM 541 C C . VAL A 1 95 ? -37.213 8.844 -19.698 1.000 16.151 75 VAL A C 1
ATOM 542 O O . VAL A 1 95 ? -36.055 8.694 -20.134 1.000 16.512 75 VAL A O 1
ATOM 546 N N . VAL A 1 96 ? -37.836 10.018 -19.644 1.000 15.418 76 VAL A N 1
ATOM 547 C CA . VAL A 1 96 ? -37.165 11.235 -20.081 1.000 16.628 76 VAL A CA 1
ATOM 548 C C . VAL A 1 96 ? -36.952 12.112 -18.861 1.000 18.102 76 VAL A C 1
ATOM 549 O O . VAL A 1 96 ? -37.665 11.955 -17.874 1.000 20.222 76 VAL A O 1
ATOM 553 N N . ALA A 1 97 ? -35.956 13.026 -18.943 1.000 17.198 77 ALA A N 1
ATOM 554 C CA . ALA A 1 97 ? -35.655 13.931 -17.864 1.000 18.145 77 ALA A CA 1
ATOM 555 C C . ALA A 1 97 ? -35.228 15.270 -18.452 1.000 18.945 77 ALA A C 1
ATOM 556 O O . ALA A 1 97 ? -34.439 15.316 -19.406 1.000 17.905 77 ALA A O 1
ATOM 558 N N . SER A 1 98 ? -35.768 16.352 -17.878 1.000 20.238 78 SER A N 1
ATOM 559 C CA . SER A 1 98 ? -35.386 17.704 -18.214 1.000 20.642 78 SER A CA 1
ATOM 560 C C . SER A 1 98 ? -35.727 18.543 -16.985 1.000 22.806 78 SER A C 1
ATOM 561 O O . SER A 1 98 ? -36.889 18.574 -16.587 1.000 21.854 78 SER A O 1
ATOM 564 N N . HIS A 1 99 ? -34.730 19.216 -16.399 1.000 19.682 79 HIS A N 1
ATOM 565 C CA . HIS A 1 99 ? -34.927 19.850 -15.108 1.000 22.673 79 HIS A CA 1
ATOM 566 C C . HIS A 1 99 ? -36.055 20.891 -15.169 1.000 24.371 79 HIS A C 1
ATOM 567 O O . HIS A 1 99 ? -37.008 20.853 -14.356 1.000 22.890 79 HIS A O 1
ATOM 574 N N . LYS A 1 100 ? -35.943 21.797 -16.149 1.000 26.128 80 LYS A N 1
ATOM 575 C CA . LYS A 1 100 ? -36.930 22.852 -16.343 1.000 29.003 80 LYS A CA 1
ATOM 576 C C . LYS A 1 100 ? -38.058 22.400 -17.260 1.000 30.568 80 LYS A C 1
ATOM 577 O O . LYS A 1 100 ? -38.978 23.173 -17.538 1.000 31.536 80 LYS A O 1
ATOM 583 N N . GLY A 1 101 ? -37.960 21.188 -17.803 1.000 25.718 81 GLY A N 1
ATOM 584 C CA . GLY A 1 101 ? -39.010 20.630 -18.629 1.000 25.670 81 GLY A CA 1
ATOM 585 C C . GLY A 1 101 ? -39.155 21.347 -19.963 1.000 24.213 81 GLY A C 1
ATOM 586 O O . GLY A 1 101 ? -40.210 21.322 -20.577 1.000 28.240 81 GLY A O 1
ATOM 587 N N . ASN A 1 102 ? -38.089 21.979 -20.458 1.000 27.372 82 ASN A N 1
ATOM 588 C CA . ASN A 1 102 ? -38.210 22.739 -21.689 1.000 29.896 82 ASN A CA 1
ATOM 589 C C . ASN A 1 102 ? -37.087 22.444 -22.688 1.000 30.225 82 ASN A C 1
ATOM 590 O O . ASN A 1 102 ? -36.865 23.219 -23.616 1.000 28.615 82 ASN A O 1
ATOM 595 N N . THR A 1 103 ? -36.345 21.348 -22.490 1.000 27.806 83 THR A N 1
ATOM 596 C CA . THR A 1 103 ? -35.279 20.994 -23.414 1.000 26.830 83 THR A CA 1
ATOM 597 C C . THR A 1 103 ? -35.938 20.448 -24.678 1.000 23.708 83 THR A C 1
ATOM 598 O O . THR A 1 103 ? -36.627 19.426 -24.630 1.000 23.138 83 THR A O 1
ATOM 602 N N . PRO A 1 104 ? -35.821 21.109 -25.854 1.000 24.801 84 PRO A N 1
ATOM 603 C CA . PRO A 1 104 ? -36.658 20.791 -26.988 1.000 23.140 84 PRO A CA 1
ATOM 604 C C . PRO A 1 104 ? -36.503 19.365 -27.492 1.000 22.954 84 PRO A C 1
ATOM 605 O O . PRO A 1 104 ? -37.500 18.725 -27.805 1.000 20.492 84 PRO A O 1
ATOM 609 N N . GLU A 1 105 ? -35.250 18.901 -27.601 1.000 21.089 85 GLU A N 1
ATOM 610 C CA . GLU A 1 105 ? -35.015 17.558 -28.110 1.000 21.208 85 GLU A CA 1
ATOM 611 C C . GLU A 1 105 ? -35.665 16.521 -27.182 1.000 16.466 85 GLU A C 1
ATOM 612 O O . GLU A 1 105 ? -36.041 15.452 -27.644 1.000 16.671 85 GLU A O 1
ATOM 618 N N . THR A 1 106 ? -35.646 16.775 -25.879 1.000 17.254 86 THR A N 1
ATOM 619 C CA . THR A 1 106 ? -36.177 15.815 -24.925 1.000 17.819 86 THR A CA 1
ATOM 620 C C . THR A 1 106 ? -37.708 15.798 -24.996 1.000 18.202 86 THR A C 1
ATOM 621 O O . THR A 1 106 ? -38.338 14.752 -24.923 1.000 18.114 86 THR A O 1
ATOM 625 N N . ILE A 1 107 ? -38.313 16.983 -25.172 1.000 18.743 87 ILE A N 1
ATOM 626 C CA . ILE A 1 107 ? -39.753 17.051 -25.441 1.000 20.128 87 ILE A CA 1
ATOM 627 C C . ILE A 1 107 ? -40.103 16.262 -26.691 1.000 18.282 87 ILE A C 1
ATOM 628 O O . ILE A 1 107 ? -41.038 15.472 -26.721 1.000 18.476 87 ILE A O 1
ATOM 633 N N . LYS A 1 108 ? -39.315 16.413 -27.775 1.000 20.671 88 LYS A N 1
ATOM 634 C CA . LYS A 1 108 ? -39.533 15.645 -28.989 1.000 21.243 88 LYS A CA 1
ATOM 635 C C . LYS A 1 108 ? -39.339 14.136 -28.817 1.000 17.879 88 LYS A C 1
ATOM 636 O O . LYS A 1 108 ? -40.014 13.327 -29.431 1.000 18.865 88 LYS A O 1
ATOM 642 N N . ALA A 1 109 ? -38.426 13.735 -27.917 1.000 18.246 89 ALA A N 1
ATOM 643 C CA . ALA A 1 109 ? -38.259 12.330 -27.618 1.000 17.805 89 ALA A CA 1
ATOM 644 C C . ALA A 1 109 ? -39.519 11.745 -26.975 1.000 16.100 89 ALA A C 1
ATOM 645 O O . ALA A 1 109 ? -39.956 10.653 -27.332 1.000 16.619 89 ALA A O 1
ATOM 647 N N . ALA A 1 110 ? -40.083 12.509 -26.041 1.000 18.033 90 ALA A N 1
ATOM 648 C CA . ALA A 1 110 ? -41.287 12.053 -25.371 1.000 18.489 90 ALA A CA 1
ATOM 649 C C . ALA A 1 110 ? -42.402 11.931 -26.413 1.000 18.848 90 ALA A C 1
ATOM 650 O O . ALA A 1 110 ? -43.096 10.941 -26.462 1.000 20.097 90 ALA A O 1
ATOM 652 N N . GLU A 1 111 ? -42.494 12.916 -27.305 1.000 20.043 91 GLU A N 1
ATOM 653 C CA . GLU A 1 111 ? -43.521 12.908 -28.325 1.000 24.217 91 GLU A CA 1
ATOM 654 C C . GLU A 1 111 ? -43.383 11.727 -29.273 1.000 20.831 91 GLU A C 1
ATOM 655 O O . GLU A 1 111 ? -44.363 11.045 -29.554 1.000 20.913 91 GLU A O 1
ATOM 661 N N . ILE A 1 112 ? -42.166 11.436 -29.768 1.000 20.940 92 ILE A N 1
ATOM 662 C CA . ILE A 1 112 ? -41.960 10.320 -30.660 1.000 20.262 92 ILE A CA 1
ATOM 663 C C . ILE A 1 112 ? -42.247 9.004 -29.962 1.000 19.773 92 ILE A C 1
ATOM 664 O O . ILE A 1 112 ? -42.778 8.087 -30.562 1.000 20.579 92 ILE A O 1
ATOM 669 N N . ALA A 1 113 ? -41.857 8.872 -28.688 1.000 18.699 93 ALA A N 1
ATOM 670 C CA . ALA A 1 113 ? -42.204 7.684 -27.943 1.000 17.309 93 ALA A CA 1
ATOM 671 C C . ALA A 1 113 ? -43.726 7.466 -27.894 1.000 18.122 93 ALA A C 1
ATOM 672 O O . ALA A 1 113 ? -44.208 6.366 -28.174 1.000 21.571 93 ALA A O 1
ATOM 674 N N . ARG A 1 114 ? -44.459 8.527 -27.550 1.000 21.657 94 ARG A N 1
ATOM 675 C CA . ARG A 1 114 ? -45.920 8.429 -27.450 1.000 24.064 94 ARG A CA 1
ATOM 676 C C . ARG A 1 114 ? -46.551 8.032 -28.786 1.000 23.900 94 ARG A C 1
ATOM 677 O O . ARG A 1 114 ? -47.414 7.155 -28.817 1.000 24.255 94 ARG A O 1
ATOM 685 N N . GLN A 1 115 ? -46.016 8.551 -29.897 1.000 22.894 95 GLN A N 1
ATOM 686 C CA . GLN A 1 115 ? -46.527 8.224 -31.223 1.000 25.742 95 GLN A CA 1
ATOM 687 C C . GLN A 1 115 ? -46.291 6.767 -31.578 1.000 26.405 95 GLN A C 1
ATOM 688 O O . GLN A 1 115 ? -47.006 6.190 -32.398 1.000 26.891 95 GLN A O 1
ATOM 694 N N . HIS A 1 116 ? -45.293 6.138 -30.948 1.000 23.386 96 HIS A N 1
ATOM 695 C CA . HIS A 1 116 ? -44.993 4.742 -31.184 1.000 22.747 96 HIS A CA 1
ATOM 696 C C . HIS A 1 116 ? -45.722 3.815 -30.210 1.000 21.738 96 HIS A C 1
ATOM 697 O O . HIS A 1 116 ? -45.583 2.589 -30.288 1.000 24.293 96 HIS A O 1
ATOM 704 N N . GLY A 1 117 ? -46.397 4.399 -29.222 1.000 22.740 97 GLY A N 1
ATOM 705 C CA . GLY A 1 117 ? -47.188 3.633 -28.273 1.000 24.687 97 GLY A CA 1
ATOM 706 C C . GLY A 1 117 ? -46.397 3.205 -27.036 1.000 24.017 97 GLY A C 1
ATOM 707 O O . GLY A 1 117 ? -46.855 2.368 -26.272 1.000 23.479 97 GLY A O 1
ATOM 708 N N . ALA A 1 118 ? -45.201 3.784 -26.848 1.000 20.796 98 ALA A N 1
ATOM 709 C CA . ALA A 1 118 ? -44.413 3.532 -25.660 1.000 18.833 98 ALA A CA 1
ATOM 710 C C . ALA A 1 118 ? -44.909 4.419 -24.535 1.000 17.174 98 ALA A C 1
ATOM 711 O O . ALA A 1 118 ? -44.905 5.644 -24.652 1.000 17.934 98 ALA A O 1
ATOM 713 N N . PRO A 1 119 ? -45.263 3.870 -23.347 1.000 18.209 99 PRO A N 1
ATOM 714 C CA . PRO A 1 119 ? -45.491 4.732 -22.203 1.000 19.211 99 PRO A CA 1
ATOM 715 C C . PRO A 1 119 ? -44.273 5.588 -21.864 1.000 18.951 99 PRO A C 1
ATOM 716 O O . PRO A 1 119 ? -43.172 5.054 -21.922 1.000 19.260 99 PRO A O 1
ATOM 720 N N . VAL A 1 120 ? -44.508 6.845 -21.484 1.000 17.439 100 VAL A N 1
ATOM 721 C CA . VAL A 1 120 ? -43.472 7.816 -21.173 1.000 17.649 100 VAL A CA 1
ATOM 722 C C . VAL A 1 120 ? -43.625 8.268 -19.733 1.000 20.487 100 VAL A C 1
ATOM 723 O O . VAL A 1 120 ? -44.694 8.761 -19.316 1.000 21.602 100 VAL A O 1
ATOM 727 N N . ILE A 1 121 ? -42.518 8.137 -19.002 1.000 18.422 101 ILE A N 1
ATOM 728 C CA . ILE A 1 121 ? -42.365 8.699 -17.687 1.000 18.004 101 ILE A CA 1
ATOM 729 C C . ILE A 1 121 ? -41.440 9.889 -17.829 1.000 21.265 101 ILE A C 1
ATOM 730 O O . ILE A 1 121 ? -40.311 9.738 -18.318 1.000 20.250 101 ILE A O 1
ATOM 735 N N . GLY A 1 122 ? -41.910 11.051 -17.387 1.000 18.414 102 GLY A N 1
ATOM 736 C CA . GLY A 1 122 ? -41.104 12.267 -17.391 1.000 18.531 102 GLY A CA 1
ATOM 737 C C . GLY A 1 122 ? -40.632 12.653 -15.994 1.000 21.567 102 GLY A C 1
ATOM 738 O O . GLY A 1 122 ? -41.416 12.634 -15.045 1.000 21.354 102 GLY A O 1
ATOM 739 N N . LEU A 1 123 ? -39.345 13.031 -15.869 1.000 19.008 103 LEU A N 1
ATOM 740 C CA . LEU A 1 123 ? -38.771 13.528 -14.626 1.000 20.025 103 LEU A CA 1
ATOM 741 C C . LEU A 1 123 ? -38.464 15.006 -14.808 1.000 19.320 103 LEU A C 1
ATOM 742 O O . LEU A 1 123 ? -37.719 15.402 -15.707 1.000 18.959 103 LEU A O 1
ATOM 747 N N . THR A 1 124 ? -39.075 15.858 -13.979 1.000 19.137 104 THR A N 1
ATOM 748 C CA . THR A 1 124 ? -38.839 17.290 -14.088 1.000 19.911 104 THR A CA 1
ATOM 749 C C . THR A 1 124 ? -39.115 17.976 -12.735 1.000 20.904 104 THR A C 1
ATOM 750 O O . THR A 1 124 ? -39.862 17.474 -11.900 1.000 24.920 104 THR A O 1
ATOM 754 N N . TRP A 1 125 ? -38.464 19.115 -12.526 1.000 23.451 105 TRP A N 1
ATOM 755 C CA . TRP A 1 125 ? -38.700 19.934 -11.342 1.000 24.462 105 TRP A CA 1
ATOM 756 C C . TRP A 1 125 ? -39.890 20.881 -11.536 1.000 29.496 105 TRP A C 1
ATOM 757 O O . TRP A 1 125 ? -40.439 21.353 -10.540 1.000 32.644 105 TRP A O 1
ATOM 768 N N . ILE A 1 126 ? -40.253 21.170 -12.788 1.000 28.988 106 ILE A N 1
ATOM 769 C CA . ILE A 1 126 ? -41.272 22.172 -13.106 1.000 30.438 106 ILE A CA 1
ATOM 770 C C . ILE A 1 126 ? -42.510 21.447 -13.632 1.000 31.463 106 ILE A C 1
ATOM 771 O O . ILE A 1 126 ? -42.542 20.954 -14.763 1.000 27.192 106 ILE A O 1
ATOM 776 N N . MET A 1 127 ? -43.565 21.419 -12.804 1.000 32.729 107 MET A N 1
ATOM 777 C CA . MET A 1 127 ? -44.694 20.530 -13.028 1.000 34.957 107 MET A CA 1
ATOM 778 C C . MET A 1 127 ? -45.692 21.080 -14.038 1.000 32.327 107 MET A C 1
ATOM 779 O O . MET A 1 127 ? -46.517 20.312 -14.504 1.000 37.560 107 MET A O 1
ATOM 784 N N . ASP A 1 128 ? -45.557 22.343 -14.455 1.000 35.262 108 ASP A N 1
ATOM 785 C CA . ASP A 1 128 ? -46.368 22.864 -15.556 1.000 42.012 108 ASP A CA 1
ATOM 786 C C . ASP A 1 128 ? -45.485 23.226 -16.757 1.000 41.949 108 ASP A C 1
ATOM 787 O O . ASP A 1 128 ? -45.843 24.058 -17.585 1.000 36.228 108 ASP A O 1
ATOM 792 N N . SER A 1 129 ? -44.327 22.569 -16.888 1.000 36.830 109 SER A N 1
ATOM 793 C CA . SER A 1 129 ? -43.424 22.856 -17.986 1.000 31.736 109 SER A CA 1
ATOM 794 C C . SER A 1 129 ? -43.965 22.237 -19.273 1.000 28.889 109 SER A C 1
ATOM 795 O O . SER A 1 129 ? -44.820 21.352 -19.272 1.000 29.424 109 SER A O 1
ATOM 798 N N . PRO A 1 130 ? -43.468 22.642 -20.456 1.000 28.362 110 PRO A N 1
ATOM 799 C CA . PRO A 1 130 ? -43.927 22.043 -21.696 1.000 28.747 110 PRO A CA 1
ATOM 800 C C . PRO A 1 130 ? -43.762 20.524 -21.799 1.000 26.101 110 PRO A C 1
ATOM 801 O O . PRO A 1 130 ? -44.548 19.864 -22.463 1.000 26.489 110 PRO A O 1
ATOM 805 N N . LEU A 1 131 ? -42.754 19.970 -21.108 1.000 26.794 111 LEU A N 1
ATOM 806 C CA . LEU A 1 131 ? -42.523 18.528 -21.153 1.000 25.795 111 LEU A CA 1
ATOM 807 C C . LEU A 1 131 ? -43.747 17.746 -20.705 1.000 24.366 111 LEU A C 1
ATOM 808 O O . LEU A 1 131 ? -44.017 16.684 -21.250 1.000 23.247 111 LEU A O 1
ATOM 813 N N . VAL A 1 132 ? -44.424 18.242 -19.667 1.000 25.707 112 VAL A N 1
ATOM 814 C CA . VAL A 1 132 ? -45.422 17.446 -18.974 1.000 28.301 112 VAL A CA 1
ATOM 815 C C . VAL A 1 132 ? -46.588 17.092 -19.895 1.000 29.825 112 VAL A C 1
ATOM 816 O O . VAL A 1 132 ? -47.196 16.055 -19.694 1.000 30.159 112 VAL A O 1
ATOM 820 N N . ALA A 1 133 ? -46.884 17.910 -20.919 1.000 28.812 113 ALA A N 1
ATOM 821 C CA . ALA A 1 133 ? -47.959 17.631 -21.860 1.000 33.015 113 ALA A CA 1
ATOM 822 C C . ALA A 1 133 ? -47.668 16.419 -22.737 1.000 29.731 113 ALA A C 1
ATOM 823 O O . ALA A 1 133 ? -48.544 15.958 -23.447 1.000 29.931 113 ALA A O 1
ATOM 825 N N . HIS A 1 134 ? -46.401 15.972 -22.783 1.000 26.853 114 HIS A N 1
ATOM 826 C CA . HIS A 1 134 ? -45.995 14.920 -23.686 1.000 26.323 114 HIS A CA 1
ATOM 827 C C . HIS A 1 134 ? -45.644 13.627 -22.946 1.000 24.077 114 HIS A C 1
ATOM 828 O O . HIS A 1 134 ? -45.147 12.691 -23.563 1.000 26.023 114 HIS A O 1
ATOM 835 N N . CYS A 1 135 ? -45.936 13.558 -21.648 1.000 23.748 115 CYS A N 1
ATOM 836 C CA . CYS A 1 135 ? -45.650 12.386 -20.841 1.000 24.180 115 CYS A CA 1
ATOM 837 C C . CYS A 1 135 ? -46.950 11.750 -20.347 1.000 27.920 115 CYS A C 1
ATOM 838 O O . CYS A 1 135 ? -47.880 12.466 -19.981 1.000 28.902 115 CYS A O 1
ATOM 841 N N . ASP A 1 136 ? -46.949 10.428 -20.239 1.000 24.695 116 ASP A N 1
ATOM 842 C CA . ASP A 1 136 ? -48.040 9.658 -19.669 1.000 25.782 116 ASP A CA 1
ATOM 843 C C . ASP A 1 136 ? -48.036 9.747 -18.154 1.000 28.064 116 ASP A C 1
ATOM 844 O O . ASP A 1 136 ? -49.103 9.758 -17.524 1.000 25.790 116 ASP A O 1
ATOM 849 N N . TYR A 1 137 ? -46.831 9.821 -17.570 1.000 20.624 117 TYR A N 1
ATOM 850 C CA . TYR A 1 137 ? -46.680 9.918 -16.131 1.000 20.670 117 TYR A CA 1
ATOM 851 C C . TYR A 1 137 ? -45.570 10.911 -15.838 1.000 24.844 117 TYR A C 1
ATOM 852 O O . TYR A 1 137 ? -44.574 10.939 -16.563 1.000 22.990 117 TYR A O 1
ATOM 861 N N . VAL A 1 138 ? -45.779 11.768 -14.838 1.000 22.769 118 VAL A N 1
ATOM 862 C CA . VAL A 1 138 ? -44.793 12.747 -14.452 1.000 26.163 118 VAL A CA 1
ATOM 863 C C . VAL A 1 138 ? -44.376 12.464 -13.017 1.000 30.924 118 VAL A C 1
ATOM 864 O O . VAL A 1 138 ? -45.219 12.284 -12.143 1.000 29.515 118 VAL A O 1
ATOM 868 N N . GLU A 1 139 ? -43.066 12.443 -12.774 1.000 24.706 119 GLU A N 1
ATOM 869 C CA . GLU A 1 139 ? -42.538 12.332 -11.427 1.000 27.285 119 GLU A CA 1
ATOM 870 C C . GLU A 1 139 ? -41.594 13.496 -11.193 1.000 25.333 119 GLU A C 1
ATOM 871 O O . GLU A 1 139 ? -40.930 13.974 -12.111 1.000 25.418 119 GLU A O 1
ATOM 877 N N . THR A 1 140 ? -41.567 14.013 -9.975 1.000 23.168 120 THR A N 1
ATOM 878 C CA . THR A 1 140 ? -40.658 15.104 -9.669 1.000 24.434 120 THR A CA 1
ATOM 879 C C . THR A 1 140 ? -39.628 14.535 -8.693 1.000 22.600 120 THR A C 1
ATOM 880 O O . THR A 1 140 ? -39.569 13.321 -8.497 1.000 25.662 120 THR A O 1
ATOM 884 N N . TYR A 1 141 ? -38.825 15.419 -8.139 1.000 23.847 121 TYR A N 1
ATOM 885 C CA . TYR A 1 141 ? -37.724 15.042 -7.282 1.000 22.797 121 TYR A CA 1
ATOM 886 C C . TYR A 1 141 ? -37.329 16.247 -6.441 1.000 24.067 121 TYR A C 1
ATOM 887 O O . TYR A 1 141 ? -37.769 17.387 -6.673 1.000 26.557 121 TYR A O 1
ATOM 896 N N . THR A 1 142 ? -36.525 15.969 -5.416 1.000 22.750 122 THR A N 1
ATOM 897 C CA . THR A 1 142 ? -35.968 17.000 -4.557 1.000 24.095 122 THR A CA 1
ATOM 898 C C . THR A 1 142 ? -34.813 17.695 -5.259 1.000 26.825 122 THR A C 1
ATOM 899 O O . THR A 1 142 ? -34.171 17.128 -6.156 1.000 23.366 122 THR A O 1
ATOM 903 N N . PHE A 1 143 ? -34.534 18.935 -4.835 1.000 23.241 123 PHE A N 1
ATOM 904 C CA . PHE A 1 143 ? -33.564 19.776 -5.519 1.000 27.019 123 PHE A CA 1
ATOM 905 C C . PHE A 1 143 ? -33.173 20.959 -4.638 1.000 31.483 123 PHE A C 1
ATOM 906 O O . PHE A 1 143 ? -34.022 21.454 -3.904 1.000 32.172 123 PHE A O 1
ATOM 914 N N . GLY A 1 144 ? -31.902 21.360 -4.736 1.000 33.692 124 GLY A N 1
ATOM 915 C CA . GLY A 1 144 ? -31.361 22.529 -4.064 1.000 34.062 124 GLY A CA 1
ATOM 916 C C . GLY A 1 144 ? -30.656 22.169 -2.761 1.000 38.645 124 GLY A C 1
ATOM 917 O O . GLY A 1 144 ? -30.613 21.010 -2.358 1.000 34.057 124 GLY A O 1
ATOM 918 N N . ASP A 1 145 ? -30.157 23.205 -2.077 1.000 42.509 125 ASP A N 1
ATOM 919 C CA . ASP A 1 145 ? -29.409 23.050 -0.841 1.000 46.992 125 ASP A CA 1
ATOM 920 C C . ASP A 1 145 ? -30.241 22.313 0.197 1.000 40.742 125 ASP A C 1
ATOM 921 O O . ASP A 1 145 ? -31.411 22.616 0.402 1.000 41.240 125 ASP A O 1
ATOM 926 N N . GLY A 1 146 ? -29.630 21.306 0.821 1.000 39.323 126 GLY A N 1
ATOM 927 C CA . GLY A 1 146 ? -30.288 20.543 1.868 1.000 38.795 126 GLY A CA 1
ATOM 928 C C . GLY A 1 146 ? -31.457 19.693 1.381 1.000 38.735 126 GLY A C 1
ATOM 929 O O . GLY A 1 146 ? -32.351 19.366 2.151 1.000 39.112 126 GLY A O 1
ATOM 930 N N . LYS A 1 147 ? -31.448 19.293 0.107 1.000 31.723 127 LYS A N 1
ATOM 931 C CA . LYS A 1 147 ? -32.472 18.375 -0.362 1.000 29.533 127 LYS A CA 1
ATOM 932 C C . LYS A 1 147 ? -32.336 17.031 0.339 1.000 28.603 127 LYS A C 1
ATOM 933 O O . LYS A 1 147 ? -31.266 16.675 0.811 1.000 32.148 127 LYS A O 1
ATOM 939 N N . ASP A 1 148 ? -33.437 16.287 0.397 1.000 27.962 128 ASP A N 1
ATOM 940 C CA . ASP A 1 148 ? -33.399 14.890 0.786 1.000 27.499 128 ASP A CA 1
ATOM 941 C C . ASP A 1 148 ? -32.884 14.060 -0.400 1.000 27.841 128 ASP A C 1
ATOM 942 O O . ASP A 1 148 ? -33.566 13.914 -1.422 1.000 24.459 128 ASP A O 1
ATOM 947 N N . ILE A 1 149 ? -31.691 13.477 -0.244 1.000 22.725 129 ILE A N 1
ATOM 948 C CA . ILE A 1 149 ? -31.087 12.725 -1.341 1.000 21.023 129 ILE A CA 1
ATOM 949 C C . ILE A 1 149 ? -31.959 11.549 -1.768 1.000 21.701 129 ILE A C 1
ATOM 950 O O . ILE A 1 149 ? -31.938 11.143 -2.935 1.000 20.991 129 ILE A O 1
ATOM 955 N N . ALA A 1 150 ? -32.691 10.939 -0.838 1.000 21.042 130 ALA A N 1
ATOM 956 C CA . ALA A 1 150 ? -33.472 9.762 -1.184 1.000 21.492 130 ALA A CA 1
ATOM 957 C C . ALA A 1 150 ? -34.463 10.071 -2.312 1.000 21.374 130 ALA A C 1
ATOM 958 O O . ALA A 1 150 ? -34.947 9.159 -2.972 1.000 22.944 130 ALA A O 1
ATOM 960 N N . GLY A 1 151 ? -34.844 11.335 -2.450 1.000 21.165 131 GLY A N 1
ATOM 961 C CA . GLY A 1 151 ? -35.780 11.745 -3.494 1.000 22.466 131 GLY A CA 1
ATOM 962 C C . GLY A 1 151 ? -35.183 12.551 -4.647 1.000 20.254 131 GLY A C 1
ATOM 963 O O . GLY A 1 151 ? -35.922 13.116 -5.447 1.000 20.946 131 GLY A O 1
ATOM 964 N N . GLU A 1 152 ? -33.864 12.575 -4.789 1.000 19.784 132 GLU A N 1
ATOM 965 C CA . GLU A 1 152 ? -33.251 13.376 -5.829 1.000 18.603 132 GLU A CA 1
ATOM 966 C C . GLU A 1 152 ? -33.434 12.719 -7.205 1.000 18.557 132 GLU A C 1
ATOM 967 O O . GLU A 1 152 ? -33.832 11.553 -7.333 1.000 19.226 132 GLU A O 1
ATOM 973 N N . LYS A 1 153 ? -33.136 13.497 -8.244 1.000 17.875 133 LYS A N 1
ATOM 974 C CA . LYS A 1 153 ? -33.389 13.094 -9.612 1.000 18.161 133 LYS A CA 1
ATOM 975 C C . LYS A 1 153 ? -32.709 11.762 -9.940 1.000 16.641 133 LYS A C 1
ATOM 976 O O . LYS A 1 153 ? -33.331 10.888 -10.526 1.000 16.213 133 LYS A O 1
ATOM 982 N N . THR A 1 154 ? -31.435 11.602 -9.583 1.000 15.401 134 THR A N 1
ATOM 983 C CA . THR A 1 154 ? -30.726 10.348 -9.885 1.000 16.125 134 THR A CA 1
ATOM 984 C C . THR A 1 154 ? -31.409 9.149 -9.243 1.000 15.289 134 THR A C 1
ATOM 985 O O . THR A 1 154 ? -31.554 8.087 -9.828 1.000 15.850 134 THR A O 1
ATOM 989 N N . MET A 1 155 ? -31.865 9.341 -8.004 1.000 14.989 135 MET A N 1
ATOM 990 C CA . MET A 1 155 ? -32.548 8.298 -7.267 1.000 15.547 135 MET A CA 1
ATOM 991 C C . MET A 1 155 ? -33.886 7.935 -7.901 1.000 15.019 135 MET A C 1
ATOM 992 O O . MET A 1 155 ? -34.238 6.767 -7.990 1.000 15.022 135 MET A O 1
ATOM 997 N N . LYS A 1 156 ? -34.644 8.913 -8.410 1.000 17.098 136 LYS A N 1
ATOM 998 C CA . LYS A 1 156 ? -35.901 8.603 -9.065 1.000 17.156 136 LYS A CA 1
ATOM 999 C C . LYS A 1 156 ? -35.654 7.802 -10.343 1.000 14.744 136 LYS A C 1
ATOM 1000 O O . LYS A 1 156 ? -36.370 6.862 -10.643 1.000 16.622 136 LYS A O 1
ATOM 1006 N N . GLY A 1 157 ? -34.597 8.139 -11.089 1.000 15.507 137 GLY A N 1
ATOM 1007 C CA . GLY A 1 157 ? -34.208 7.367 -12.268 1.000 14.296 137 GLY A CA 1
ATOM 1008 C C . GLY A 1 157 ? -33.868 5.926 -11.914 1.000 13.479 137 GLY A C 1
ATOM 1009 O O . GLY A 1 157 ? -34.358 4.982 -12.543 1.000 13.469 137 GLY A O 1
ATOM 1010 N N . LEU A 1 158 ? -33.091 5.752 -10.842 1.000 14.137 138 LEU A N 1
ATOM 1011 C CA . LEU A 1 158 ? -32.782 4.409 -10.383 1.000 14.609 138 LEU A CA 1
ATOM 1012 C C . LEU A 1 158 ? -34.033 3.668 -9.953 1.000 15.059 138 LEU A C 1
ATOM 1013 O O . LEU A 1 158 ? -34.180 2.495 -10.274 1.000 15.127 138 LEU A O 1
ATOM 1018 N N . LEU A 1 159 ? -34.940 4.352 -9.232 1.000 15.203 139 LEU A N 1
ATOM 1019 C CA . LEU A 1 159 ? -36.162 3.689 -8.767 1.000 16.114 139 LEU A CA 1
ATOM 1020 C C . LEU A 1 159 ? -37.036 3.270 -9.934 1.000 15.543 139 LEU A C 1
ATOM 1021 O O . LEU A 1 159 ? -37.629 2.185 -9.897 1.000 16.837 139 LEU A O 1
ATOM 1026 N N . SER A 1 160 ? -37.022 4.021 -11.047 1.000 13.946 140 SER A N 1
ATOM 1027 C CA . SER A 1 160 ? -37.754 3.540 -12.204 1.000 13.335 140 SER A CA 1
ATOM 1028 C C . SER A 1 160 ? -37.245 2.165 -12.655 1.000 13.595 140 SER A C 1
ATOM 1029 O O . SER A 1 160 ? -38.019 1.250 -12.971 1.000 15.006 140 SER A O 1
ATOM 1032 N N . ALA A 1 161 ? -35.910 2.006 -12.707 1.000 13.420 141 ALA A N 1
ATOM 1033 C CA . ALA A 1 161 ? -35.280 0.758 -13.105 1.000 13.134 141 ALA A CA 1
ATOM 1034 C C . ALA A 1 161 ? -35.547 -0.389 -12.119 1.000 12.473 141 ALA A C 1
ATOM 1035 O O . ALA A 1 161 ? -35.852 -1.504 -12.524 1.000 13.080 141 ALA A O 1
ATOM 1037 N N . VAL A 1 162 ? -35.391 -0.073 -10.835 1.000 13.244 142 VAL A N 1
ATOM 1038 C CA . VAL A 1 162 ? -35.602 -1.046 -9.782 1.000 13.797 142 VAL A CA 1
ATOM 1039 C C . VAL A 1 162 ? -37.042 -1.569 -9.845 1.000 14.019 142 VAL A C 1
ATOM 1040 O O . VAL A 1 162 ? -37.266 -2.782 -9.761 1.000 13.846 142 VAL A O 1
ATOM 1044 N N . GLU A 1 163 ? -37.985 -0.641 -9.960 1.000 13.665 143 GLU A N 1
ATOM 1045 C CA . GLU A 1 163 ? -39.396 -1.029 -10.015 1.000 15.626 143 GLU A CA 1
ATOM 1046 C C . GLU A 1 163 ? -39.715 -1.802 -11.289 1.000 14.820 143 GLU A C 1
ATOM 1047 O O . GLU A 1 163 ? -40.451 -2.804 -11.270 1.000 17.526 143 GLU A O 1
ATOM 1053 N N . LEU A 1 164 ? -39.217 -1.354 -12.446 1.000 15.305 144 LEU A N 1
ATOM 1054 C CA . LEU A 1 164 ? -39.497 -2.054 -13.674 1.000 15.674 144 LEU A CA 1
ATOM 1055 C C . LEU A 1 164 ? -38.953 -3.482 -13.625 1.000 17.056 144 LEU A C 1
ATOM 1056 O O . LEU A 1 164 ? -39.613 -4.429 -14.056 1.000 17.446 144 LEU A O 1
ATOM 1061 N N . LEU A 1 165 ? -37.768 -3.676 -13.032 1.000 15.591 145 LEU A N 1
ATOM 1062 C CA . LEU A 1 165 ? -37.219 -4.997 -12.895 1.000 15.228 145 LEU A CA 1
ATOM 1063 C C . LEU A 1 165 ? -38.067 -5.815 -11.910 1.000 14.878 145 LEU A C 1
ATOM 1064 O O . LEU A 1 165 ? -38.389 -6.952 -12.207 1.000 16.569 145 LEU A O 1
ATOM 1069 N N . GLN A 1 166 ? -38.336 -5.259 -10.733 1.000 16.039 146 GLN A N 1
ATOM 1070 C CA . GLN A 1 166 ? -39.047 -5.959 -9.673 1.000 18.383 146 GLN A CA 1
ATOM 1071 C C . GLN A 1 166 ? -40.406 -6.419 -10.195 1.000 18.427 146 GLN A C 1
ATOM 1072 O O . GLN A 1 166 ? -40.817 -7.558 -9.930 1.000 19.497 146 GLN A O 1
ATOM 1078 N N . GLN A 1 167 ? -41.087 -5.551 -10.937 1.000 18.150 147 GLN A N 1
ATOM 1079 C CA . GLN A 1 167 ? -42.464 -5.809 -11.319 1.000 19.136 147 GLN A CA 1
ATOM 1080 C C . GLN A 1 167 ? -42.592 -6.638 -12.590 1.000 22.591 147 GLN A C 1
ATOM 1081 O O . GLN A 1 167 ? -43.701 -7.078 -12.895 1.000 23.761 147 GLN A O 1
ATOM 1087 N N . THR A 1 168 ? -41.503 -6.889 -13.325 1.000 19.153 148 THR A N 1
ATOM 1088 C CA . THR A 1 168 ? -41.563 -7.744 -14.502 1.000 21.151 148 THR A CA 1
ATOM 1089 C C . THR A 1 168 ? -40.927 -9.101 -14.222 1.000 24.282 148 THR A C 1
ATOM 1090 O O . THR A 1 168 ? -41.530 -10.146 -14.444 1.000 34.065 148 THR A O 1
ATOM 1094 N N . GLU A 1 169 ? -39.685 -9.090 -13.790 1.000 21.053 149 GLU A N 1
ATOM 1095 C CA . GLU A 1 169 ? -38.890 -10.287 -13.633 1.000 21.933 149 GLU A CA 1
ATOM 1096 C C . GLU A 1 169 ? -38.704 -10.679 -12.174 1.000 19.696 149 GLU A C 1
ATOM 1097 O O . GLU A 1 169 ? -38.339 -11.806 -11.886 1.000 23.030 149 GLU A O 1
ATOM 1103 N N . GLY A 1 170 ? -38.851 -9.732 -11.258 1.000 19.376 150 GLY A N 1
ATOM 1104 C CA . GLY A 1 170 ? -38.418 -9.900 -9.873 1.000 19.021 150 GLY A CA 1
ATOM 1105 C C . GLY A 1 170 ? -36.983 -9.411 -9.697 1.000 17.888 150 GLY A C 1
ATOM 1106 O O . GLY A 1 170 ? -36.188 -9.515 -10.627 1.000 18.710 150 GLY A O 1
ATOM 1107 N N . TYR A 1 171 ? -36.692 -8.885 -8.508 1.000 18.322 151 TYR A N 1
ATOM 1108 C CA . TYR A 1 171 ? -35.371 -8.372 -8.196 1.000 18.034 151 TYR A CA 1
ATOM 1109 C C . TYR A 1 171 ? -35.003 -8.868 -6.806 1.000 18.669 151 TYR A C 1
ATOM 1110 O O . TYR A 1 171 ? -35.616 -8.470 -5.807 1.000 19.112 151 TYR A O 1
ATOM 1119 N N . ALA A 1 172 ? -33.953 -9.672 -6.767 1.000 21.795 152 ALA A N 1
ATOM 1120 C CA . ALA A 1 172 ? -33.615 -10.385 -5.548 1.000 24.800 152 ALA A CA 1
ATOM 1121 C C . ALA A 1 172 ? -33.137 -9.446 -4.448 1.000 24.809 152 ALA A C 1
ATOM 1122 O O . ALA A 1 172 ? -33.257 -9.790 -3.273 1.000 27.118 152 ALA A O 1
ATOM 1124 N N . HIS A 1 173 ? -32.643 -8.255 -4.784 1.000 17.871 153 HIS A N 1
ATOM 1125 C CA . HIS A 1 173 ? -32.051 -7.375 -3.787 1.000 17.034 153 HIS A CA 1
ATOM 1126 C C . HIS A 1 173 ? -32.904 -6.150 -3.546 1.000 16.424 153 HIS A C 1
ATOM 1127 O O . HIS A 1 173 ? -32.445 -5.131 -3.061 1.000 17.040 153 HIS A O 1
ATOM 1134 N N . TYR A 1 174 ? -34.214 -6.274 -3.801 1.000 16.257 154 TYR A N 1
ATOM 1135 C CA . TYR A 1 174 ? -35.088 -5.145 -3.652 1.000 16.823 154 TYR A CA 1
ATOM 1136 C C . TYR A 1 174 ? -35.058 -4.572 -2.233 1.000 17.790 154 TYR A C 1
ATOM 1137 O O . TYR A 1 174 ? -35.038 -3.360 -2.063 1.000 17.941 154 TYR A O 1
ATOM 1146 N N . ASP A 1 175 ? -35.143 -5.441 -1.213 1.000 21.016 155 ASP A N 1
ATOM 1147 C CA . ASP A 1 175 ? -35.189 -4.948 0.157 1.000 23.113 155 ASP A CA 1
ATOM 1148 C C . ASP A 1 175 ? -33.893 -4.230 0.527 1.000 20.135 155 ASP A C 1
ATOM 1149 O O . ASP A 1 175 ? -33.930 -3.171 1.172 1.000 19.525 155 ASP A O 1
ATOM 1154 N N . ASP A 1 176 ? -32.768 -4.798 0.069 1.000 18.554 156 ASP A N 1
ATOM 1155 C CA . ASP A 1 176 ? -31.456 -4.196 0.253 1.000 18.694 156 ASP A CA 1
ATOM 1156 C C . ASP A 1 176 ? -31.449 -2.810 -0.390 1.000 15.664 156 ASP A C 1
ATOM 1157 O O . ASP A 1 176 ? -30.871 -1.840 0.118 1.000 16.295 156 ASP A O 1
ATOM 1162 N N . PHE A 1 177 ? -32.036 -2.717 -1.591 1.000 16.281 157 PHE A N 1
ATOM 1163 C CA . PHE A 1 177 ? -32.055 -1.430 -2.272 1.000 15.820 157 PHE A CA 1
ATOM 1164 C C . PHE A 1 177 ? -32.857 -0.398 -1.492 1.000 16.940 157 PHE A C 1
ATOM 1165 O O . PHE A 1 177 ? -32.454 0.746 -1.328 1.000 17.111 157 PHE A O 1
ATOM 1173 N N . GLN A 1 178 ? -34.033 -0.784 -1.008 1.000 19.787 158 GLN A N 1
ATOM 1174 C CA . GLN A 1 178 ? -34.855 0.160 -0.259 1.000 21.037 158 GLN A CA 1
ATOM 1175 C C . GLN A 1 178 ? -34.148 0.552 1.043 1.000 16.582 158 GLN A C 1
ATOM 1176 O O . GLN A 1 178 ? -34.217 1.713 1.425 1.000 18.861 158 GLN A O 1
ATOM 1182 N N . ASP A 1 179 ? -33.417 -0.386 1.651 1.000 19.867 159 ASP A N 1
ATOM 1183 C CA . ASP A 1 179 ? -32.558 -0.069 2.800 1.000 20.638 159 ASP A CA 1
ATOM 1184 C C . ASP A 1 179 ? -31.506 1.002 2.459 1.000 19.836 159 ASP A C 1
ATOM 1185 O O . ASP A 1 179 ? -31.256 1.961 3.218 1.000 18.991 159 ASP A O 1
ATOM 1190 N N . GLY A 1 180 ? -30.861 0.872 1.280 1.000 16.952 160 GLY A N 1
ATOM 1191 C CA . GLY A 1 180 ? -29.933 1.898 0.832 1.000 17.066 160 GLY A CA 1
ATOM 1192 C C . GLY A 1 180 ? -30.583 3.274 0.673 1.000 14.455 160 GLY A C 1
ATOM 1193 O O . GLY A 1 180 ? -30.036 4.313 1.030 1.000 16.079 160 GLY A O 1
ATOM 1194 N N . VAL A 1 181 ? -31.778 3.310 0.053 1.000 14.142 161 VAL A N 1
ATOM 1195 C CA . VAL A 1 181 ? -32.526 4.537 -0.128 1.000 16.438 161 VAL A CA 1
ATOM 1196 C C . VAL A 1 181 ? -32.781 5.222 1.239 1.000 16.953 161 VAL A C 1
ATOM 1197 O O . VAL A 1 181 ? -32.669 6.440 1.355 1.000 17.782 161 VAL A O 1
ATOM 1201 N N . SER A 1 182 ? -33.071 4.408 2.261 1.000 19.347 162 SER A N 1
ATOM 1202 C CA . SER A 1 182 ? -33.326 4.903 3.622 1.000 20.755 162 SER A CA 1
ATOM 1203 C C . SER A 1 182 ? -32.088 5.472 4.304 1.000 22.089 162 SER A C 1
ATOM 1204 O O . SER A 1 182 ? -32.221 6.160 5.317 1.000 21.520 162 SER A O 1
ATOM 1207 N N . LYS A 1 183 ? -30.887 5.178 3.788 1.000 18.784 163 LYS A N 1
ATOM 1208 C CA . LYS A 1 183 ? -29.621 5.531 4.397 1.000 18.164 163 LYS A CA 1
ATOM 1209 C C . LYS A 1 183 ? -28.903 6.667 3.673 1.000 17.749 163 LYS A C 1
ATOM 1210 O O . LYS A 1 183 ? -28.075 7.348 4.251 1.000 19.226 163 LYS A O 1
ATOM 1216 N N . ILE A 1 184 ? -29.166 6.863 2.361 1.000 17.105 164 ILE A N 1
ATOM 1217 C CA . ILE A 1 184 ? -28.259 7.671 1.579 1.000 17.175 164 ILE A CA 1
ATOM 1218 C C . ILE A 1 184 ? -28.242 9.131 2.017 1.000 18.014 164 ILE A C 1
ATOM 1219 O O . ILE A 1 184 ? -27.226 9.828 1.937 1.000 17.017 164 ILE A O 1
ATOM 1224 N N . ASN A 1 185 ? -29.398 9.668 2.434 1.000 20.336 165 ASN A N 1
ATOM 1225 C CA . ASN A 1 185 ? -29.428 11.064 2.829 1.000 19.815 165 ASN A CA 1
ATOM 1226 C C . ASN A 1 185 ? -28.475 11.342 3.995 1.000 19.934 165 ASN A C 1
ATOM 1227 O O . ASN A 1 185 ? -27.676 12.274 3.906 1.000 19.293 165 ASN A O 1
ATOM 1232 N N . ARG A 1 186 ? -28.559 10.544 5.069 1.000 20.744 166 ARG A N 1
ATOM 1233 C CA . ARG A 1 186 ? -27.706 10.759 6.226 1.000 22.439 166 ARG A CA 1
ATOM 1234 C C . ARG A 1 186 ? -26.230 10.554 5.873 1.000 21.607 166 ARG A C 1
ATOM 1235 O O . ARG A 1 186 ? -25.359 11.315 6.304 1.000 21.680 166 ARG A O 1
ATOM 1237 N N . ILE A 1 187 ? -25.939 9.580 5.000 1.000 19.812 167 ILE A N 1
ATOM 1238 C CA . ILE A 1 187 ? -24.558 9.361 4.565 1.000 17.698 167 ILE A CA 1
ATOM 1239 C C . ILE A 1 187 ? -24.028 10.608 3.874 1.000 17.248 167 ILE A C 1
ATOM 1240 O O . ILE A 1 187 ? -22.907 11.045 4.098 1.000 19.249 167 ILE A O 1
ATOM 1245 N N . VAL A 1 188 ? -24.805 11.160 2.933 1.000 16.437 168 VAL A N 1
ATOM 1246 C CA . VAL A 1 188 ? -24.348 12.295 2.168 1.000 18.288 168 VAL A CA 1
ATOM 1247 C C . VAL A 1 188 ? -24.137 13.521 3.040 1.000 20.073 168 VAL A C 1
ATOM 1248 O O . VAL A 1 188 ? -23.120 14.199 2.916 1.000 19.692 168 VAL A O 1
ATOM 1252 N N . TRP A 1 189 ? -25.065 13.811 3.951 1.000 23.501 169 TRP A N 1
ATOM 1253 C CA . TRP A 1 189 ? -24.856 15.044 4.710 1.000 28.138 169 TRP A CA 1
ATOM 1254 C C . TRP A 1 189 ? -23.666 14.897 5.663 1.000 21.906 169 TRP A C 1
ATOM 1255 O O . TRP A 1 189 ? -22.897 15.840 5.752 1.000 24.823 169 TRP A O 1
ATOM 1266 N N . ARG A 1 190 ? -23.434 13.722 6.268 1.000 21.434 170 ARG A N 1
ATOM 1267 C CA . ARG A 1 190 ? -22.216 13.443 7.033 1.000 22.166 170 ARG A CA 1
ATOM 1268 C C . ARG A 1 190 ? -20.974 13.621 6.162 1.000 19.818 170 ARG A C 1
ATOM 1269 O O . ARG A 1 190 ? -19.978 14.240 6.542 1.000 21.195 170 ARG A O 1
ATOM 1277 N N . ALA A 1 191 ? -21.003 13.042 4.954 1.000 18.552 171 ALA A N 1
ATOM 1278 C CA . ALA A 1 191 ? -19.865 13.131 4.071 1.000 19.012 171 ALA A CA 1
ATOM 1279 C C . ALA A 1 191 ? -19.482 14.566 3.707 1.000 19.132 171 ALA A C 1
ATOM 1280 O O . ALA A 1 191 ? -18.317 14.914 3.617 1.000 19.408 171 ALA A O 1
ATOM 1282 N N . CYS A 1 192 ? -20.468 15.416 3.437 1.000 20.708 172 CYS A N 1
ATOM 1283 C CA . CYS A 1 192 ? -20.224 16.806 3.113 1.000 22.197 172 CYS A CA 1
ATOM 1284 C C . CYS A 1 192 ? -19.517 17.513 4.266 1.000 23.684 172 CYS A C 1
ATOM 1285 O O . CYS A 1 192 ? -18.649 18.348 4.028 1.000 23.647 172 CYS A O 1
ATOM 1288 N N . GLU A 1 193 ? -19.858 17.140 5.498 1.000 23.400 173 GLU A N 1
ATOM 1289 C CA . GLU A 1 193 ? -19.190 17.732 6.655 1.000 28.196 173 GLU A CA 1
ATOM 1290 C C . GLU A 1 193 ? -17.761 17.202 6.737 1.000 24.701 173 GLU A C 1
ATOM 1291 O O . GLU A 1 193 ? -16.819 17.969 6.982 1.000 27.341 173 GLU A O 1
ATOM 1297 N N . GLN A 1 194 ? -17.610 15.875 6.542 1.000 23.033 174 GLN A N 1
ATOM 1298 C CA . GLN A 1 194 ? -16.323 15.214 6.624 1.000 23.683 174 GLN A CA 1
ATOM 1299 C C . GLN A 1 194 ? -15.293 15.852 5.703 1.000 24.338 174 GLN A C 1
ATOM 1300 O O . GLN A 1 194 ? -14.123 15.934 6.057 1.000 27.928 174 GLN A O 1
ATOM 1306 N N . VAL A 1 195 ? -15.690 16.225 4.484 1.000 21.991 175 VAL A N 1
ATOM 1307 C CA . VAL A 1 195 ? -14.718 16.621 3.484 1.000 24.811 175 VAL A CA 1
ATOM 1308 C C . VAL A 1 195 ? -14.374 18.101 3.577 1.000 27.029 175 VAL A C 1
ATOM 1309 O O . VAL A 1 195 ? -13.478 18.542 2.852 1.000 25.953 175 VAL A O 1
ATOM 1313 N N . ALA A 1 196 ? -15.086 18.864 4.420 1.000 28.312 176 ALA A N 1
ATOM 1314 C CA . ALA A 1 196 ? -14.933 20.324 4.444 1.000 30.447 176 ALA A CA 1
ATOM 1315 C C . ALA A 1 196 ? -13.466 20.761 4.520 1.000 32.081 176 ALA A C 1
ATOM 1316 O O . ALA A 1 196 ? -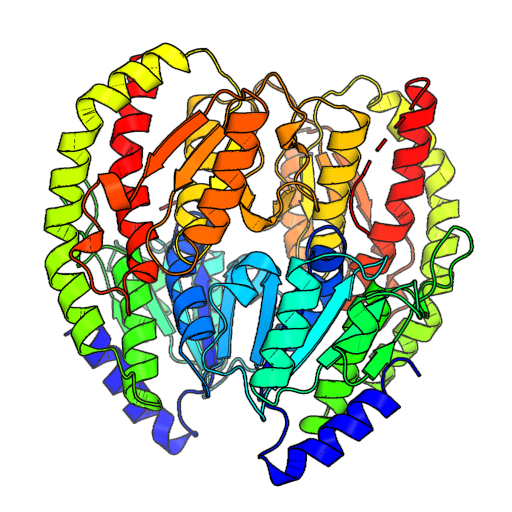13.026 21.658 3.794 1.000 32.040 176 ALA A O 1
ATOM 1318 N N . GLU A 1 197 ? -12.720 20.150 5.432 1.000 33.942 177 GLU A N 1
ATOM 1319 C CA . GLU A 1 197 ? -11.331 20.520 5.659 1.000 38.290 177 GLU A CA 1
ATOM 1320 C C . GLU A 1 197 ? -10.479 20.160 4.441 1.000 34.519 177 GLU A C 1
ATOM 1321 O O . GLU A 1 197 ? -9.716 20.981 3.950 1.000 35.283 177 GLU A O 1
ATOM 1327 N N . ARG A 1 198 ? -10.647 18.945 3.914 1.000 32.864 178 ARG A N 1
ATOM 1328 C CA . ARG A 1 198 ? -9.855 18.502 2.784 1.000 30.730 178 ARG A CA 1
ATOM 1329 C C . ARG A 1 198 ? -10.192 19.372 1.576 1.000 29.376 178 ARG A C 1
ATOM 1330 O O . ARG A 1 198 ? -9.320 19.708 0.796 1.000 30.034 178 ARG A O 1
ATOM 1338 N N . ALA A 1 199 ? -11.445 19.790 1.453 1.000 25.576 179 ALA A N 1
ATOM 1339 C CA . ALA A 1 199 ? -11.847 20.590 0.304 1.000 24.452 179 ALA A CA 1
ATOM 1340 C C . ALA A 1 199 ? -11.055 21.899 0.275 1.000 27.969 179 ALA A C 1
ATOM 1341 O O . ALA A 1 199 ? -10.624 22.351 -0.780 1.000 26.500 179 ALA A O 1
ATOM 1343 N N . GLN A 1 200 ? -10.865 22.532 1.451 1.000 29.216 180 GLN A N 1
ATOM 1344 C CA . GLN A 1 200 ? -10.087 23.767 1.530 1.000 33.601 180 GLN A CA 1
ATOM 1345 C C . GLN A 1 200 ? -8.643 23.564 1.066 1.000 29.964 180 GLN A C 1
ATOM 1346 O O . GLN A 1 200 ? -8.121 24.371 0.311 1.000 36.428 180 GLN A O 1
ATOM 1352 N N . ALA A 1 201 ? -8.014 22.467 1.485 1.000 30.245 181 ALA A N 1
ATOM 1353 C CA . ALA A 1 201 ? -6.633 22.171 1.113 1.000 30.794 181 ALA A CA 1
ATOM 1354 C C . ALA A 1 201 ? -6.508 21.864 -0.380 1.000 33.090 181 ALA A C 1
ATOM 1355 O O . ALA A 1 201 ? -5.534 22.248 -1.018 1.000 32.929 181 ALA A O 1
ATOM 1357 N N . PHE A 1 202 ? -7.485 21.120 -0.918 1.000 30.282 182 PHE A N 1
ATOM 1358 C CA . PHE A 1 202 ? -7.555 20.860 -2.353 1.000 28.480 182 PHE A CA 1
ATOM 1359 C C . PHE A 1 202 ? -7.559 22.179 -3.131 1.000 25.365 182 PHE A C 1
ATOM 1360 O O . PHE A 1 202 ? -6.892 22.345 -4.150 1.000 27.621 182 PHE A O 1
ATOM 1368 N N . ALA A 1 203 ? -8.393 23.108 -2.677 1.000 26.641 183 ALA A N 1
ATOM 1369 C CA . ALA A 1 203 ? -8.575 24.370 -3.352 1.000 26.475 183 ALA A CA 1
ATOM 1370 C C . ALA A 1 203 ? -7.238 25.105 -3.404 1.000 32.099 183 ALA A C 1
ATOM 1371 O O . ALA A 1 203 ? -6.856 25.637 -4.443 1.000 32.798 183 ALA A O 1
ATOM 1373 N N . GLN A 1 204 ? -6.487 25.034 -2.299 1.000 33.725 184 GLN A N 1
ATOM 1374 C CA . GLN A 1 204 ? -5.188 25.675 -2.211 1.000 37.079 184 GLN A CA 1
ATOM 1375 C C . GLN A 1 204 ? -4.195 25.022 -3.153 1.000 35.866 184 GLN A C 1
ATOM 1376 O O . GLN A 1 204 ? -3.429 25.735 -3.779 1.000 33.672 184 GLN A O 1
ATOM 1382 N N . GLU A 1 205 ? -4.235 23.691 -3.245 1.000 32.620 185 GLU A N 1
ATOM 1383 C CA . GLU A 1 205 ? -3.284 22.910 -4.017 1.000 33.577 185 GLU A CA 1
ATOM 1384 C C . GLU A 1 205 ? -3.553 23.042 -5.522 1.000 29.853 185 GLU A C 1
ATOM 1385 O O . GLU A 1 205 ? -2.600 23.040 -6.297 1.000 33.489 185 GLU A O 1
ATOM 1391 N N . TYR A 1 206 ? -4.812 23.231 -5.948 1.000 26.537 186 TYR A N 1
ATOM 1392 C CA . TYR A 1 206 ? -5.111 23.146 -7.370 1.000 28.052 186 TYR A CA 1
ATOM 1393 C C . TYR A 1 206 ? -5.686 24.444 -7.925 1.000 27.722 186 TYR A C 1
ATOM 1394 O O . TYR A 1 206 ? -6.087 24.459 -9.091 1.000 26.847 186 TYR A O 1
ATOM 1403 N N . LYS A 1 207 ? -5.684 25.543 -7.145 1.000 30.515 187 LYS A N 1
ATOM 1404 C CA . LYS A 1 207 ? -6.326 26.775 -7.593 1.000 33.566 187 LYS A CA 1
ATOM 1405 C C . LYS A 1 207 ? -5.669 27.308 -8.870 1.000 33.974 187 LYS A C 1
ATOM 1406 O O . LYS A 1 207 ? -6.287 28.100 -9.573 1.000 37.827 187 LYS A O 1
ATOM 1412 N N . ASP A 1 208 ? -4.425 26.907 -9.163 1.000 34.590 188 ASP A N 1
ATOM 1413 C CA . ASP A 1 208 ? -3.742 27.393 -10.358 1.000 39.471 188 ASP A CA 1
ATOM 1414 C C . ASP A 1 208 ? -3.655 26.344 -11.471 1.000 42.328 188 ASP A C 1
ATOM 1415 O O . ASP A 1 208 ? -2.955 26.559 -12.460 1.000 40.541 188 ASP A O 1
ATOM 1420 N N . ASP A 1 209 ? -4.381 25.232 -11.334 1.000 38.960 189 ASP A N 1
ATOM 1421 C CA . ASP A 1 209 ? -4.328 24.149 -12.307 1.000 34.135 189 ASP A CA 1
ATOM 1422 C C . ASP A 1 209 ? -5.485 24.273 -13.298 1.000 36.571 189 ASP A C 1
ATOM 1423 O O . ASP A 1 209 ? -6.605 23.828 -13.014 1.000 38.506 189 ASP A O 1
ATOM 1428 N N . LYS A 1 210 ? -5.176 24.783 -14.499 1.000 28.498 190 LYS A N 1
ATOM 1429 C CA . LYS A 1 210 ? -6.182 25.097 -15.495 1.000 29.814 190 LYS A CA 1
ATOM 1430 C C . LYS A 1 210 ? -6.799 23.836 -16.101 1.000 25.456 190 LYS A C 1
ATOM 1431 O O . LYS A 1 210 ? -7.929 23.907 -16.597 1.000 27.650 190 LYS A O 1
ATOM 1437 N N . VAL A 1 211 ? -6.137 22.682 -15.921 1.000 24.453 191 VAL A N 1
ATOM 1438 C CA . VAL A 1 211 ? -6.657 21.413 -16.429 1.000 23.036 191 VAL A CA 1
ATOM 1439 C C . VAL A 1 211 ? -6.473 20.327 -15.379 1.000 19.669 191 VAL A C 1
ATOM 1440 O O . VAL A 1 211 ? -5.393 20.173 -14.773 1.000 20.793 191 VAL A O 1
ATOM 1444 N N . ILE A 1 212 ? -7.556 19.577 -15.156 1.000 19.825 192 ILE A N 1
ATOM 1445 C CA . ILE A 1 212 ? -7.528 18.473 -14.213 1.000 17.957 192 ILE A CA 1
ATOM 1446 C C . ILE A 1 212 ? -8.299 17.318 -14.849 1.000 17.089 192 ILE A C 1
ATOM 1447 O O . ILE A 1 212 ? -9.448 17.530 -15.229 1.000 19.073 192 ILE A O 1
ATOM 1452 N N . TYR A 1 213 ? -7.691 16.126 -14.904 1.000 17.103 193 TYR A N 1
ATOM 1453 C CA . TYR A 1 213 ? -8.402 14.949 -15.409 1.000 16.433 193 TYR A CA 1
ATOM 1454 C C . TYR A 1 213 ? -9.269 14.375 -14.299 1.000 16.718 193 TYR A C 1
ATOM 1455 O O . TYR A 1 213 ? -8.908 14.514 -13.131 1.000 18.023 193 TYR A O 1
ATOM 1464 N N . THR A 1 214 ? -10.387 13.712 -14.651 1.000 13.399 194 THR A N 1
ATOM 1465 C CA . THR A 1 214 ? -11.147 12.932 -13.681 1.000 13.678 194 THR A CA 1
ATOM 1466 C C . THR A 1 214 ? -10.990 11.448 -14.056 1.000 13.183 194 THR A C 1
ATOM 1467 O O . THR A 1 214 ? -10.748 11.078 -15.198 1.000 14.436 194 THR A O 1
ATOM 1471 N N . VAL A 1 215 ? -11.077 10.572 -13.071 1.000 12.062 195 VAL A N 1
ATOM 1472 C CA . VAL A 1 215 ? -10.936 9.147 -13.237 1.000 12.485 195 VAL A CA 1
ATOM 1473 C C . VAL A 1 215 ? -12.055 8.465 -12.466 1.000 12.051 195 VAL A C 1
ATOM 1474 O O . VAL A 1 215 ? -12.246 8.775 -11.273 1.000 11.548 195 VAL A O 1
ATOM 1478 N N . ALA A 1 216 ? -12.757 7.497 -13.060 1.000 12.275 196 ALA A N 1
ATOM 1479 C CA . ALA A 1 216 ? -13.811 6.736 -12.417 1.000 12.356 196 ALA A CA 1
ATOM 1480 C C . ALA A 1 216 ? -14.118 5.455 -13.171 1.000 12.233 196 ALA A C 1
ATOM 1481 O O . ALA A 1 216 ? -13.656 5.290 -14.304 1.000 11.892 196 ALA A O 1
ATOM 1483 N N . SER A 1 217 ? -14.955 4.601 -12.583 1.000 13.116 197 SER A N 1
ATOM 1484 C CA . SER A 1 217 ? -15.490 3.416 -13.221 1.000 13.842 197 SER A CA 1
ATOM 1485 C C . SER A 1 217 ? -16.832 3.046 -12.605 1.000 15.342 197 SER A C 1
ATOM 1486 O O . SER A 1 217 ? -17.198 3.547 -11.541 1.000 16.729 197 SER A O 1
ATOM 1489 N N . GLY A 1 218 ? -17.576 2.175 -13.286 1.000 13.139 198 GLY A N 1
ATOM 1490 C CA . GLY A 1 218 ? -18.756 1.568 -12.695 1.000 13.143 198 GLY A CA 1
ATOM 1491 C C . GLY A 1 218 ? -19.975 2.479 -12.763 1.000 12.608 198 GLY A C 1
ATOM 1492 O O . GLY A 1 218 ? -19.974 3.485 -13.446 1.000 12.377 198 GLY A O 1
ATOM 1493 N N . ALA A 1 219 ? -21.007 2.172 -11.954 1.000 13.029 199 ALA A N 1
ATOM 1494 C CA . ALA A 1 219 ? -22.309 2.824 -12.036 1.000 13.467 199 ALA A CA 1
ATOM 1495 C C . ALA A 1 219 ? -22.273 4.280 -11.602 1.000 15.179 199 ALA A C 1
ATOM 1496 O O . ALA A 1 219 ? -23.186 5.014 -11.926 1.000 17.540 199 ALA A O 1
ATOM 1498 N N . GLY A 1 220 ? -21.189 4.735 -10.963 1.000 13.177 200 GLY A N 1
ATOM 1499 C CA . GLY A 1 220 ? -21.032 6.140 -10.634 1.000 13.301 200 GLY A CA 1
ATOM 1500 C C . GLY A 1 220 ? -20.244 6.980 -11.652 1.000 13.269 200 GLY A C 1
ATOM 1501 O O . GLY A 1 220 ? -19.977 8.151 -11.405 1.000 13.398 200 GLY A O 1
ATOM 1502 N N . TYR A 1 221 ? -19.876 6.410 -12.820 1.000 13.227 201 TYR A N 1
ATOM 1503 C CA . TYR A 1 221 ? -19.051 7.107 -13.796 1.000 13.622 201 TYR A CA 1
ATOM 1504 C C . TYR A 1 221 ? -19.660 8.446 -14.216 1.000 13.492 201 TYR A C 1
ATOM 1505 O O . TYR A 1 221 ? -18.943 9.403 -14.462 1.000 12.643 201 TYR A O 1
ATOM 1514 N N . GLY A 1 222 ? -20.986 8.511 -14.325 1.000 12.744 202 GLY A N 1
ATOM 1515 C CA . GLY A 1 222 ? -21.632 9.723 -14.788 1.000 12.839 202 GLY A CA 1
ATOM 1516 C C . GLY A 1 222 ? -21.384 10.898 -13.846 1.000 13.510 202 GLY A C 1
ATOM 1517 O O . GLY A 1 222 ? -21.282 12.037 -14.291 1.000 13.915 202 GLY A O 1
ATOM 1518 N N . ALA A 1 223 ? -21.207 10.631 -12.553 1.000 13.318 203 ALA A N 1
ATOM 1519 C CA . ALA A 1 223 ? -20.909 11.710 -11.617 1.000 13.317 203 ALA A CA 1
ATOM 1520 C C . ALA A 1 223 ? -19.516 12.277 -11.842 1.000 13.722 203 ALA A C 1
ATOM 1521 O O . ALA A 1 223 ? -19.283 13.484 -11.677 1.000 14.833 203 ALA A O 1
ATOM 1523 N N . ALA A 1 224 ? -18.579 11.422 -12.281 1.000 13.203 204 ALA A N 1
ATOM 1524 C CA . ALA A 1 224 ? -17.232 11.889 -12.608 1.000 11.880 204 ALA A CA 1
ATOM 1525 C C . ALA A 1 224 ? -17.242 12.715 -13.890 1.000 13.161 204 ALA A C 1
ATOM 1526 O O . ALA A 1 224 ? -16.530 13.723 -13.992 1.000 14.362 204 ALA A O 1
ATOM 1528 N N . TYR A 1 225 ? -18.035 12.283 -14.863 1.000 14.246 205 TYR A N 1
ATOM 1529 C CA . TYR A 1 225 ? -18.182 13.061 -16.082 1.000 16.082 205 TYR A CA 1
ATOM 1530 C C . TYR A 1 225 ? -18.697 14.473 -15.755 1.000 15.838 205 TYR A C 1
ATOM 1531 O O . TYR A 1 225 ? -18.163 15.462 -16.224 1.000 16.015 205 TYR A O 1
ATOM 1540 N N . LEU A 1 226 ? -19.712 14.553 -14.891 1.000 14.641 206 LEU A N 1
ATOM 1541 C CA . LEU A 1 226 ? -20.252 15.853 -14.509 1.000 16.138 206 LEU A CA 1
ATOM 1542 C C . LEU A 1 226 ? -19.201 16.672 -13.781 1.000 16.896 206 LEU A C 1
ATOM 1543 O O . LEU A 1 226 ? -19.151 17.880 -13.965 1.000 17.476 206 LEU A O 1
ATOM 1548 N N . GLN A 1 227 ? -18.361 16.022 -12.968 1.000 15.853 207 GLN A N 1
ATOM 1549 C CA . GLN A 1 227 ? -17.280 16.727 -12.294 1.000 15.788 207 GLN A CA 1
ATOM 1550 C C . GLN A 1 227 ? -16.249 17.252 -13.289 1.000 16.743 207 GLN A C 1
ATOM 1551 O O . GLN A 1 227 ? -15.711 18.368 -13.096 1.000 16.328 207 GLN A O 1
ATOM 1557 N N . SER A 1 228 ? -16.002 16.530 -14.385 1.000 15.893 208 SER A N 1
ATOM 1558 C CA . SER A 1 228 ? -15.085 17.052 -15.392 1.000 16.168 208 SER A CA 1
ATOM 1559 C C . SER A 1 228 ? -15.663 18.329 -16.029 1.000 17.866 208 SER A C 1
ATOM 1560 O O . SER A 1 228 ? -14.915 19.273 -16.281 1.000 17.842 208 SER A O 1
ATOM 1563 N N . ILE A 1 229 ? -16.981 18.388 -16.203 1.000 17.037 209 ILE A N 1
ATOM 1564 C CA . ILE A 1 229 ? -17.648 19.601 -16.668 1.000 19.978 209 ILE A CA 1
ATOM 1565 C C . ILE A 1 229 ? -17.491 20.719 -15.627 1.000 19.149 209 ILE A C 1
ATOM 1566 O O . ILE A 1 229 ? -17.161 21.850 -15.983 1.000 22.004 209 ILE A O 1
ATOM 1571 N N . CYS A 1 230 ? -17.737 20.425 -14.351 1.000 18.216 210 CYS A N 1
ATOM 1572 C CA . CYS A 1 230 ? -17.632 21.442 -13.311 1.000 19.143 210 CYS A CA 1
ATOM 1573 C C . CYS A 1 230 ? -16.226 22.050 -13.289 1.000 20.854 210 CYS A C 1
ATOM 1574 O O . CYS A 1 230 ? -16.029 23.257 -13.067 1.000 21.165 210 CYS A O 1
ATOM 1577 N N . ILE A 1 231 ? -15.203 21.199 -13.447 1.000 19.085 211 ILE A N 1
ATOM 1578 C CA . ILE A 1 231 ? -13.834 21.690 -13.459 1.000 19.413 211 ILE A CA 1
ATOM 1579 C C . ILE A 1 231 ? -13.619 22.632 -14.640 1.000 21.522 211 ILE A C 1
ATOM 1580 O O . ILE A 1 231 ? -12.979 23.694 -14.530 1.000 22.536 211 ILE A O 1
ATOM 1585 N N . PHE A 1 232 ? -14.114 22.217 -15.800 1.000 20.428 212 PHE A N 1
ATOM 1586 C CA . PHE A 1 232 ? -13.995 23.029 -16.996 1.000 21.905 212 PHE A CA 1
ATOM 1587 C C . PHE A 1 232 ? -14.656 24.393 -16.781 1.000 25.722 212 PHE A C 1
ATOM 1588 O O . PHE A 1 232 ? -14.089 25.409 -17.211 1.000 26.295 212 PHE A O 1
ATOM 1596 N N . MET A 1 233 ? -15.852 24.390 -16.187 1.000 25.867 213 MET A N 1
ATOM 1597 C CA . MET A 1 233 ? -16.614 25.620 -15.911 1.000 25.955 213 MET A CA 1
ATOM 1598 C C . MET A 1 233 ? -15.867 26.572 -14.972 1.000 28.610 213 MET A C 1
ATOM 1599 O O . MET A 1 233 ? -15.896 27.794 -15.173 1.000 29.167 213 MET A O 1
ATOM 1604 N N . GLU A 1 234 ? -15.151 26.034 -13.986 1.000 26.925 214 GLU A N 1
ATOM 1605 C CA . GLU A 1 234 ? -14.389 26.836 -13.043 1.000 29.787 214 GLU A CA 1
ATOM 1606 C C . GLU A 1 234 ? -13.129 27.390 -13.699 1.000 32.121 214 GLU A C 1
ATOM 1607 O O . GLU A 1 234 ? -12.786 28.567 -13.543 1.000 29.368 214 GLU A O 1
ATOM 1613 N N . MET A 1 235 ? -12.432 26.531 -14.441 1.000 24.684 215 MET A N 1
ATOM 1614 C CA . MET A 1 235 ? -11.106 26.839 -14.941 1.000 26.032 215 MET A CA 1
ATOM 1615 C C . MET A 1 235 ? -11.185 27.531 -16.296 1.000 30.156 215 MET A C 1
ATOM 1616 O O . MET A 1 235 ? -10.291 28.311 -16.623 1.000 30.723 215 MET A O 1
ATOM 1621 N N . GLN A 1 236 ? -12.258 27.279 -17.047 1.000 30.015 216 GLN A N 1
ATOM 1622 C CA . GLN A 1 236 ? -12.555 28.018 -18.270 1.000 35.786 216 GLN A CA 1
ATOM 1623 C C . GLN A 1 236 ? -11.415 27.895 -19.280 1.000 32.736 216 GLN A C 1
ATOM 1624 O O . GLN A 1 236 ? -11.081 28.864 -19.959 1.000 33.036 216 GLN A O 1
ATOM 1630 N N . TRP A 1 237 ? -10.791 26.718 -19.380 1.000 30.444 217 TRP A N 1
ATOM 1631 C CA . TRP A 1 237 ? -9.656 26.557 -20.260 1.000 28.073 217 TRP A CA 1
ATOM 1632 C C . TRP A 1 237 ? -9.916 25.450 -21.289 1.000 28.467 217 TRP A C 1
ATOM 1633 O O . TRP A 1 237 ? -10.333 25.749 -22.414 1.000 27.961 217 TRP A O 1
ATOM 1644 N N . ILE A 1 238 ? -9.701 24.183 -20.894 1.000 26.240 218 ILE A N 1
ATOM 1645 C CA . ILE A 1 238 ? -9.911 23.037 -21.776 1.000 22.749 218 ILE A CA 1
ATOM 1646 C C . ILE A 1 238 ? -10.693 21.974 -21.020 1.000 23.760 218 ILE A C 1
ATOM 1647 O O . ILE A 1 238 ? -10.368 21.698 -19.861 1.000 22.648 218 ILE A O 1
ATOM 1652 N N . HIS A 1 239 ? -11.671 21.388 -21.726 1.000 21.549 219 HIS A N 1
ATOM 1653 C CA . HIS A 1 239 ? -12.435 20.264 -21.236 1.000 19.605 219 HIS A CA 1
ATOM 1654 C C . HIS A 1 239 ? -11.615 18.999 -21.481 1.000 18.991 219 HIS A C 1
ATOM 1655 O O . HIS A 1 239 ? -11.384 18.638 -22.644 1.000 18.145 219 HIS A O 1
ATOM 1662 N N . SER A 1 240 ? -11.112 18.418 -20.377 1.000 19.757 220 SER A N 1
ATOM 1663 C CA . SER A 1 240 ? -10.194 17.293 -20.469 1.000 20.683 220 SER A CA 1
ATOM 1664 C C . SER A 1 240 ? -10.919 15.981 -20.203 1.000 19.649 220 SER A C 1
ATOM 1665 O O . SER A 1 240 ? -12.059 15.958 -19.732 1.000 21.179 220 SER A O 1
ATOM 1668 N N . ALA A 1 241 ? -10.241 14.890 -20.561 1.000 19.002 221 ALA A N 1
ATOM 1669 C CA . ALA A 1 241 ? -10.790 13.543 -20.470 1.000 19.853 221 ALA A CA 1
ATOM 1670 C C . ALA A 1 241 ? -11.283 13.207 -19.073 1.000 17.653 221 ALA A C 1
ATOM 1671 O O . ALA A 1 241 ? -10.719 13.611 -18.025 1.000 20.488 221 ALA A O 1
ATOM 1673 N N . CYS A 1 242 ? -12.424 12.482 -19.093 1.000 17.688 222 CYS A N 1
ATOM 1674 C CA . CYS A 1 242 ? -12.892 11.722 -17.963 1.000 18.198 222 CYS A CA 1
ATOM 1675 C C . CYS A 1 242 ? -12.493 10.268 -18.222 1.000 19.455 222 CYS A C 1
ATOM 1676 O O . CYS A 1 242 ? -13.011 9.652 -19.156 1.000 21.798 222 CYS A O 1
ATOM 1679 N N . ILE A 1 243 ? -11.470 9.791 -17.532 1.000 15.320 223 ILE A N 1
ATOM 1680 C CA . ILE A 1 243 ? -10.815 8.541 -17.882 1.000 14.830 223 ILE A CA 1
ATOM 1681 C C . ILE A 1 243 ? -11.458 7.388 -17.133 1.000 13.958 223 ILE A C 1
ATOM 1682 O O . ILE A 1 243 ? -11.609 7.451 -15.928 1.000 13.537 223 ILE A O 1
ATOM 1687 N N . HIS A 1 244 ? -11.764 6.282 -17.798 1.000 13.924 224 HIS A N 1
ATOM 1688 C CA . HIS A 1 244 ? -12.209 5.065 -17.149 1.000 13.326 224 HIS A CA 1
ATOM 1689 C C . HIS A 1 244 ? -11.013 4.384 -16.497 1.000 13.625 224 HIS A C 1
ATOM 1690 O O . HIS A 1 244 ? -9.957 4.192 -17.104 1.000 12.932 224 HIS A O 1
ATOM 1697 N N . SER A 1 245 ? -11.170 4.030 -15.196 1.000 12.316 225 SER A N 1
ATOM 1698 C CA . SER A 1 245 ? -10.106 3.408 -14.436 1.000 13.929 225 SER A CA 1
ATOM 1699 C C . SER A 1 245 ? -9.506 2.180 -15.101 1.000 14.977 225 SER A C 1
ATOM 1700 O O . SER A 1 245 ? -8.334 1.875 -14.903 1.000 15.613 225 SER A O 1
ATOM 1703 N N . GLY A 1 246 ? -10.329 1.441 -15.806 1.000 14.346 226 GLY A N 1
ATOM 1704 C CA . GLY A 1 246 ? -9.898 0.183 -16.406 1.000 14.771 226 GLY A CA 1
ATOM 1705 C C . GLY A 1 246 ? -9.049 0.351 -17.655 1.000 18.593 226 GLY A C 1
ATOM 1706 O O . GLY A 1 246 ? -8.576 -0.651 -18.194 1.000 18.646 226 GLY A O 1
ATOM 1707 N N . GLU A 1 247 ? -8.859 1.583 -18.112 1.000 16.821 227 GLU A N 1
ATOM 1708 C CA . GLU A 1 247 ? -8.120 1.833 -19.337 1.000 18.155 227 GLU A CA 1
ATOM 1709 C C . GLU A 1 247 ? -6.640 2.161 -19.098 1.000 23.627 227 GLU A C 1
ATOM 1710 O O . GLU A 1 247 ? -5.921 2.258 -20.087 1.000 25.416 227 GLU A O 1
ATOM 1716 N N . PHE A 1 248 ? -6.214 2.390 -17.843 1.000 25.204 228 PHE A N 1
ATOM 1717 C CA . PHE A 1 248 ? -4.822 2.684 -17.558 1.000 31.133 228 PHE A CA 1
ATOM 1718 C C . PHE A 1 248 ? -3.944 1.626 -18.224 1.000 38.573 228 PHE A C 1
ATOM 1719 O O . PHE A 1 248 ? -4.068 0.441 -17.906 1.000 40.450 228 PHE A O 1
ATOM 1727 N N . PHE A 1 249 ? -3.119 2.118 -19.159 1.000 43.650 229 PHE A N 1
ATOM 1728 C CA . PHE A 1 249 ? -2.190 1.315 -19.938 1.000 49.214 229 PHE A CA 1
ATOM 1729 C C . PHE A 1 249 ? -2.970 0.285 -20.736 1.000 48.883 229 PHE A C 1
ATOM 1730 O O . PHE A 1 249 ? -2.764 -0.916 -20.576 1.000 57.986 229 PHE A O 1
ATOM 1738 N N . HIS A 1 250 ? -3.859 0.818 -21.569 1.000 39.846 230 HIS A N 1
ATOM 1739 C CA . HIS A 1 250 ? -4.489 0.117 -22.664 1.000 40.328 230 HIS A CA 1
ATOM 1740 C C . HIS A 1 250 ? -4.815 1.180 -23.716 1.000 42.647 230 HIS A C 1
ATOM 1741 O O . HIS A 1 250 ? -4.359 1.113 -24.855 1.000 48.444 230 HIS A O 1
ATOM 1748 N N . GLY A 1 251 ? -5.633 2.154 -23.308 1.000 38.391 231 GLY A N 1
ATOM 1749 C CA . GLY A 1 251 ? -5.942 3.325 -24.119 1.000 40.337 231 GLY A CA 1
ATOM 1750 C C . GLY A 1 251 ? -5.693 4.629 -23.352 1.000 38.923 231 GLY A C 1
ATOM 1751 O O . GLY A 1 251 ? -5.627 5.704 -23.951 1.000 39.117 231 GLY A O 1
ATOM 1752 N N . ALA A 1 252 ? -5.551 4.538 -22.021 1.000 36.285 232 ALA A N 1
ATOM 1753 C CA . ALA A 1 252 ? -5.400 5.732 -21.195 1.000 36.895 232 ALA A CA 1
ATOM 1754 C C . ALA A 1 252 ? -3.916 5.969 -20.912 1.000 33.307 232 ALA A C 1
ATOM 1755 O O . ALA A 1 252 ? -3.337 5.305 -20.064 1.000 35.055 232 ALA A O 1
ATOM 1757 N N . PHE A 1 253 ? -3.292 6.902 -21.648 1.000 27.927 233 PHE A N 1
ATOM 1758 C CA . PHE A 1 253 ? -1.871 7.183 -21.485 1.000 30.230 233 PHE A CA 1
ATOM 1759 C C . PHE A 1 253 ? -1.675 8.562 -20.862 1.000 28.871 233 PHE A C 1
ATOM 1760 O O . PHE A 1 253 ? -0.555 9.062 -20.780 1.000 25.882 233 PHE A O 1
ATOM 1768 N N . GLU A 1 254 ? -2.750 9.100 -20.270 1.000 26.079 234 GLU A N 1
ATOM 1769 C CA . GLU A 1 254 ? -2.626 10.308 -19.474 1.000 24.989 234 GLU A CA 1
ATOM 1770 C C . GLU A 1 254 ? -1.657 10.113 -18.319 1.000 23.462 234 GLU A C 1
ATOM 1771 O O . GLU A 1 254 ? -1.120 11.092 -17.810 1.000 28.491 234 GLU A O 1
ATOM 1777 N N . ILE A 1 255 ? -1.439 8.860 -17.904 1.000 24.481 235 ILE A N 1
ATOM 1778 C CA . ILE A 1 255 ? -0.507 8.587 -16.812 1.000 27.271 235 ILE A CA 1
ATOM 1779 C C . ILE A 1 255 ? 0.921 9.013 -17.190 1.000 32.885 235 ILE A C 1
ATOM 1780 O O . ILE A 1 255 ? 1.743 9.198 -16.277 1.000 28.972 235 ILE A O 1
ATOM 1785 N N . THR A 1 256 ? 1.203 9.148 -18.508 1.000 29.478 236 THR A N 1
ATOM 1786 C CA . THR A 1 256 ? 2.481 9.648 -19.001 1.000 36.642 236 THR A CA 1
ATOM 1787 C C . THR A 1 256 ? 2.534 11.175 -18.926 1.000 40.857 236 THR A C 1
ATOM 1788 O O . THR A 1 256 ? 3.606 11.748 -19.079 1.000 49.606 236 THR A O 1
ATOM 1792 N N . ASP A 1 257 ? 1.387 11.829 -18.694 1.000 40.393 237 ASP A N 1
ATOM 1793 C CA . ASP A 1 257 ? 1.308 13.276 -18.526 1.000 42.227 237 ASP A CA 1
ATOM 1794 C C . ASP A 1 257 ? 1.863 13.593 -17.134 1.000 43.937 237 ASP A C 1
ATOM 1795 O O . ASP A 1 257 ? 1.281 13.203 -16.120 1.000 45.190 237 ASP A O 1
ATOM 1800 N N . ALA A 1 258 ? 3.034 14.241 -17.075 1.000 40.702 238 ALA A N 1
ATOM 1801 C CA . ALA A 1 258 ? 3.616 14.608 -15.796 1.000 41.070 238 ALA A CA 1
ATOM 1802 C C . ALA A 1 258 ? 3.059 15.939 -15.263 1.000 41.416 238 ALA A C 1
ATOM 1803 O O . ALA A 1 258 ? 3.284 16.269 -14.112 1.000 39.678 238 ALA A O 1
ATOM 1805 N N . ASN A 1 259 ? 2.318 16.705 -16.069 1.000 41.700 239 ASN A N 1
ATOM 1806 C CA . ASN A 1 259 ? 1.885 18.019 -15.622 1.000 46.512 239 ASN A CA 1
ATOM 1807 C C . ASN A 1 259 ? 0.522 17.943 -14.933 1.000 41.069 239 ASN A C 1
ATOM 1808 O O . ASN A 1 259 ? 0.334 18.487 -13.847 1.000 42.704 239 ASN A O 1
ATOM 1813 N N . THR A 1 260 ? -0.431 17.307 -15.614 1.000 36.778 240 THR A N 1
ATOM 1814 C CA . THR A 1 260 ? -1.838 17.466 -15.320 1.000 29.994 240 THR A CA 1
ATOM 1815 C C . THR A 1 260 ? -2.196 16.586 -14.129 1.000 28.033 240 THR A C 1
ATOM 1816 O O . THR A 1 260 ? -1.957 15.379 -14.175 1.000 27.160 240 THR A O 1
ATOM 1820 N N . PRO A 1 261 ? -2.834 17.142 -13.076 1.000 24.131 241 PRO A N 1
ATOM 1821 C CA . PRO A 1 261 ? -3.295 16.341 -11.952 1.000 22.778 241 PRO A CA 1
ATOM 1822 C C . PRO A 1 261 ? -4.567 15.551 -12.238 1.000 18.230 241 PRO A C 1
ATOM 1823 O O . PRO A 1 261 ? -5.205 15.767 -13.253 1.000 18.545 241 PRO A O 1
ATOM 1827 N N . PHE A 1 262 ? -4.896 14.640 -11.311 1.000 16.812 242 PHE A N 1
ATOM 1828 C CA . PHE A 1 262 ? -5.990 13.687 -11.454 1.000 16.778 242 PHE A CA 1
ATOM 1829 C C . PHE A 1 262 ? -6.900 13.834 -10.240 1.000 18.282 242 PHE A C 1
ATOM 1830 O O . PHE A 1 262 ? -6.417 13.821 -9.096 1.000 21.479 242 PHE A O 1
ATOM 1838 N N . PHE A 1 263 ? -8.195 13.981 -10.511 1.000 16.132 243 PHE A N 1
ATOM 1839 C CA . PHE A 1 263 ? -9.242 14.006 -9.510 1.000 15.343 243 PHE A CA 1
ATOM 1840 C C . PHE A 1 263 ? -9.928 12.650 -9.591 1.000 14.252 243 PHE A C 1
ATOM 1841 O O . PHE A 1 263 ? -10.589 12.352 -10.591 1.000 15.240 243 PHE A O 1
ATOM 1849 N N . PHE A 1 264 ? -9.689 11.817 -8.593 1.000 13.966 244 PHE A N 1
ATOM 1850 C CA . PHE A 1 264 ? -9.910 10.387 -8.649 1.000 13.772 244 PHE A CA 1
ATOM 1851 C C . PHE A 1 264 ? -11.102 9.987 -7.786 1.000 13.416 244 PHE A C 1
ATOM 1852 O O . PHE A 1 264 ? -11.103 10.165 -6.558 1.000 13.009 244 PHE A O 1
ATOM 1860 N N . GLN A 1 265 ? -12.126 9.459 -8.423 1.000 12.349 245 GLN A N 1
ATOM 1861 C CA . GLN A 1 265 ? -13.337 8.977 -7.782 1.000 12.044 245 GLN A CA 1
ATOM 1862 C C . GLN A 1 265 ? -13.157 7.521 -7.432 1.000 12.121 245 GLN A C 1
ATOM 1863 O O . GLN A 1 265 ? -13.153 6.659 -8.308 1.000 11.700 245 GLN A O 1
ATOM 1869 N N . PHE A 1 266 ? -12.941 7.257 -6.145 1.000 11.375 246 PHE A N 1
ATOM 1870 C CA . PHE A 1 266 ? -12.663 5.905 -5.698 1.000 13.085 246 PHE A CA 1
ATOM 1871 C C . PHE A 1 266 ? -13.945 5.265 -5.196 1.000 12.962 246 PHE A C 1
ATOM 1872 O O . PHE A 1 266 ? -14.384 5.484 -4.070 1.000 12.682 246 PHE A O 1
ATOM 1880 N N . SER A 1 267 ? -14.577 4.455 -6.028 1.000 11.875 247 SER A N 1
ATOM 1881 C CA . SER A 1 267 ? -15.882 3.885 -5.773 1.000 11.950 247 SER A CA 1
ATOM 1882 C C . SER A 1 267 ? -15.885 2.798 -4.699 1.000 12.996 247 SER A C 1
ATOM 1883 O O . SER A 1 267 ? -14.852 2.190 -4.402 1.000 13.231 247 SER A O 1
ATOM 1886 N N . GLU A 1 268 ? -17.074 2.574 -4.138 1.000 13.292 248 GLU A N 1
ATOM 1887 C CA . GLU A 1 268 ? -17.362 1.406 -3.329 1.000 14.598 248 GLU A CA 1
ATOM 1888 C C . GLU A 1 268 ? -18.099 0.373 -4.169 1.000 15.549 248 GLU A C 1
ATOM 1889 O O . GLU A 1 268 ? -18.805 0.713 -5.126 1.000 17.957 248 GLU A O 1
ATOM 1895 N N . GLY A 1 269 ? -17.900 -0.920 -3.879 1.000 14.884 249 GLY A N 1
ATOM 1896 C CA . GLY A 1 269 ? -18.678 -1.950 -4.537 1.000 14.421 249 GLY A CA 1
ATOM 1897 C C . GLY A 1 269 ? -17.842 -2.742 -5.546 1.000 17.279 249 GLY A C 1
ATOM 1898 O O . GLY A 1 269 ? -16.655 -2.939 -5.371 1.000 14.744 249 GLY A O 1
ATOM 1899 N N . ASN A 1 270 ? -18.497 -3.235 -6.587 1.000 16.252 250 ASN A N 1
ATOM 1900 C CA . ASN A 1 270 ? -17.895 -4.243 -7.425 1.000 15.863 250 ASN A CA 1
ATOM 1901 C C . ASN A 1 270 ? -16.859 -3.713 -8.425 1.000 17.393 250 ASN A C 1
ATOM 1902 O O . ASN A 1 270 ? -16.096 -4.539 -8.948 1.000 19.550 250 ASN A O 1
ATOM 1907 N N . THR A 1 271 ? -16.741 -2.402 -8.662 1.000 14.695 251 THR A N 1
ATOM 1908 C CA . THR A 1 271 ? -15.629 -1.921 -9.474 1.000 15.358 251 THR A CA 1
ATOM 1909 C C . THR A 1 271 ? -14.548 -1.253 -8.637 1.000 13.804 251 THR A C 1
ATOM 1910 O O . THR A 1 271 ? -13.569 -0.707 -9.144 1.000 14.971 251 THR A O 1
ATOM 1914 N N . ARG A 1 272 ? -14.641 -1.373 -7.309 1.000 12.871 252 ARG A N 1
ATOM 1915 C CA . ARG A 1 272 ? -13.616 -0.772 -6.477 1.000 13.067 252 ARG A CA 1
ATOM 1916 C C . ARG A 1 272 ? -12.211 -1.311 -6.812 1.000 11.591 252 ARG A C 1
ATOM 1917 O O . ARG A 1 272 ? -11.221 -0.572 -6.819 1.000 13.497 252 ARG A O 1
ATOM 1925 N N . ALA A 1 273 ? -12.104 -2.605 -7.080 1.000 12.522 253 ALA A N 1
ATOM 1926 C CA . ALA A 1 273 ? -10.840 -3.218 -7.430 1.000 15.460 253 ALA A CA 1
ATOM 1927 C C . ALA A 1 273 ? -10.265 -2.669 -8.737 1.000 15.252 253 ALA A C 1
ATOM 1928 O O . ALA A 1 273 ? -9.032 -2.592 -8.841 1.000 15.828 253 ALA A O 1
ATOM 1930 N N . VAL A 1 274 ? -11.127 -2.288 -9.691 1.000 13.644 254 VAL A N 1
ATOM 1931 C CA . VAL A 1 274 ? -10.669 -1.641 -10.902 1.000 14.466 254 VAL A CA 1
ATOM 1932 C C . VAL A 1 274 ? -10.053 -0.293 -10.563 1.000 13.053 254 VAL A C 1
ATOM 1933 O O . VAL A 1 274 ? -8.976 0.068 -11.046 1.000 14.515 254 VAL A O 1
ATOM 1937 N N . ASP A 1 275 ? -10.778 0.514 -9.758 1.000 11.705 255 ASP A N 1
ATOM 1938 C CA . ASP A 1 275 ? -10.280 1.801 -9.310 1.000 12.468 255 ASP A CA 1
ATOM 1939 C C . ASP A 1 275 ? -8.965 1.668 -8.532 1.000 13.547 255 ASP A C 1
ATOM 1940 O O . ASP A 1 275 ? -8.029 2.440 -8.768 1.000 14.810 255 ASP A O 1
ATOM 1945 N N . GLU A 1 276 ? -8.871 0.651 -7.669 1.000 13.913 256 GLU A N 1
ATOM 1946 C CA . GLU A 1 276 ? -7.704 0.473 -6.814 1.000 15.505 256 GLU A CA 1
ATOM 1947 C C . GLU A 1 276 ? -6.442 0.221 -7.638 1.000 17.102 256 GLU A C 1
ATOM 1948 O O . GLU A 1 276 ? -5.371 0.792 -7.363 1.000 16.683 256 GLU A O 1
ATOM 1954 N N . ARG A 1 277 ? -6.603 -0.598 -8.687 1.000 16.736 257 ARG A N 1
ATOM 1955 C CA . ARG A 1 277 ? -5.493 -0.867 -9.601 1.000 17.413 257 ARG A CA 1
ATOM 1956 C C . ARG A 1 277 ? -5.013 0.402 -10.304 1.000 15.834 257 ARG A C 1
ATOM 1957 O O . ARG A 1 277 ? -3.808 0.672 -10.398 1.000 16.635 257 ARG A O 1
ATOM 1965 N N . ALA A 1 278 ? -5.958 1.239 -10.766 1.000 14.693 258 ALA A N 1
ATOM 1966 C CA . ALA A 1 278 ? -5.610 2.493 -11.407 1.000 14.376 258 ALA A CA 1
ATOM 1967 C C . ALA A 1 278 ? -4.909 3.424 -10.441 1.000 14.318 258 ALA A C 1
ATOM 1968 O O . ALA A 1 278 ? -3.927 4.106 -10.771 1.000 14.907 258 ALA A O 1
ATOM 1970 N N . LEU A 1 279 ? -5.456 3.532 -9.213 1.000 14.036 259 LEU A N 1
ATOM 1971 C CA . LEU A 1 279 ? -4.892 4.436 -8.240 1.000 15.802 259 LEU A CA 1
ATOM 1972 C C . LEU A 1 279 ? -3.471 4.035 -7.866 1.000 14.611 259 LEU A C 1
ATOM 1973 O O . LEU A 1 279 ? -2.588 4.902 -7.785 1.000 16.270 259 LEU A O 1
ATOM 1978 N N . ASN A 1 280 ? -3.253 2.735 -7.730 1.000 15.485 260 ASN A N 1
ATOM 1979 C CA . ASN A 1 280 ? -1.916 2.221 -7.439 1.000 18.177 260 ASN A CA 1
ATOM 1980 C C . ASN A 1 280 ? -0.934 2.571 -8.559 1.000 18.450 260 ASN A C 1
ATOM 1981 O O . ASN A 1 280 ? 0.212 2.976 -8.308 1.000 20.896 260 ASN A O 1
ATOM 1986 N N . PHE A 1 281 ? -1.391 2.487 -9.805 1.000 17.174 261 PHE A N 1
ATOM 1987 C CA . PHE A 1 281 ? -0.574 2.930 -10.941 1.000 19.097 261 PHE A CA 1
ATOM 1988 C C . PHE A 1 281 ? -0.201 4.403 -10.863 1.000 18.324 261 PHE A C 1
ATOM 1989 O O . PHE A 1 281 ? 0.968 4.787 -11.012 1.000 17.045 261 PHE A O 1
ATOM 1997 N N . LEU A 1 282 ? -1.174 5.272 -10.618 1.000 15.985 262 LEU A N 1
ATOM 1998 C CA . LEU A 1 282 ? -0.911 6.684 -10.543 1.000 15.929 262 LEU A CA 1
ATOM 1999 C C . LEU A 1 282 ? 0.052 6.992 -9.417 1.000 17.286 262 LEU A C 1
ATOM 2000 O O . LEU A 1 282 ? 0.880 7.860 -9.604 1.000 19.041 262 LEU A O 1
ATOM 2005 N N . LYS A 1 283 ? -0.109 6.312 -8.273 1.000 16.075 263 LYS A N 1
ATOM 2006 C CA . LYS A 1 283 ? 0.799 6.498 -7.143 1.000 19.609 263 LYS A CA 1
ATOM 2007 C C . LYS A 1 283 ? 2.219 6.065 -7.511 1.000 18.717 263 LYS A C 1
ATOM 2008 O O . LYS A 1 283 ? 3.182 6.773 -7.181 1.000 21.552 263 LYS A O 1
ATOM 2014 N N . LYS A 1 284 ? 2.356 4.943 -8.205 1.000 19.999 264 LYS A N 1
ATOM 2015 C CA . LYS A 1 284 ? 3.657 4.404 -8.581 1.000 20.069 264 LYS A CA 1
ATOM 2016 C C . LYS A 1 284 ? 4.381 5.343 -9.538 1.000 22.501 264 LYS A C 1
ATOM 2017 O O . LYS A 1 284 ? 5.615 5.354 -9.580 1.000 23.365 264 LYS A O 1
ATOM 2023 N N . TYR A 1 285 ? 3.642 6.088 -10.367 1.000 19.629 265 TYR A N 1
ATOM 2024 C CA . TYR A 1 285 ? 4.232 7.131 -11.215 1.000 19.983 265 TYR A CA 1
ATOM 2025 C C . TYR A 1 285 ? 4.409 8.485 -10.539 1.000 22.827 265 TYR A C 1
ATOM 2026 O O . TYR A 1 285 ? 4.863 9.430 -11.186 1.000 26.456 265 TYR A O 1
ATOM 2035 N N . GLY A 1 286 ? 4.014 8.632 -9.276 1.000 20.083 266 GLY A N 1
ATOM 2036 C CA . GLY A 1 286 ? 4.242 9.867 -8.558 1.000 21.635 266 GLY A CA 1
ATOM 2037 C C . GLY A 1 286 ? 3.380 11.022 -9.042 1.000 22.892 266 GLY A C 1
ATOM 2038 O O . GLY A 1 286 ? 3.792 12.163 -8.954 1.000 24.632 266 GLY A O 1
ATOM 2039 N N . ARG A 1 287 ? 2.162 10.737 -9.530 1.000 19.597 267 ARG A N 1
ATOM 2040 C CA . ARG A 1 287 ? 1.336 11.794 -10.059 1.000 21.561 267 ARG A CA 1
ATOM 2041 C C . ARG A 1 287 ? 0.623 12.512 -8.916 1.000 20.137 267 ARG A C 1
ATOM 2042 O O . ARG A 1 287 ? 0.469 11.980 -7.821 1.000 23.143 267 ARG A O 1
ATOM 2050 N N . ARG A 1 288 ? 0.192 13.743 -9.188 1.000 20.025 268 ARG A N 1
ATOM 2051 C CA . ARG A 1 288 ? -0.617 14.499 -8.250 1.000 22.722 268 ARG A CA 1
ATOM 2052 C C . ARG A 1 288 ? -2.072 14.034 -8.384 1.000 20.932 268 ARG A C 1
ATOM 2053 O O . ARG A 1 288 ? -2.585 14.034 -9.494 1.000 19.119 268 ARG A O 1
ATOM 2061 N N . ILE A 1 289 ? -2.639 13.558 -7.272 1.000 19.057 269 ILE A N 1
ATOM 2062 C CA . ILE A 1 289 ? -3.956 12.922 -7.243 1.000 18.242 269 ILE A CA 1
ATOM 2063 C C . ILE A 1 289 ? -4.758 13.461 -6.058 1.000 19.684 269 ILE A C 1
ATOM 2064 O O . ILE A 1 289 ? -4.234 13.542 -4.936 1.000 22.689 269 ILE A O 1
ATOM 2069 N N . GLU A 1 290 ? -5.985 13.877 -6.331 1.000 17.139 270 GLU A N 1
ATOM 2070 C CA . GLU A 1 290 ? -6.921 14.176 -5.266 1.000 18.508 270 GLU A CA 1
ATOM 2071 C C . GLU A 1 290 ? -7.894 13.005 -5.222 1.000 17.543 270 GLU A C 1
ATOM 2072 O O . GLU A 1 290 ? -8.638 12.795 -6.178 1.000 17.784 270 GLU A O 1
ATOM 2078 N N . VAL A 1 291 ? -7.861 12.246 -4.140 1.000 16.477 271 VAL A N 1
ATOM 2079 C CA . VAL A 1 291 ? -8.650 11.040 -4.016 1.000 16.046 271 VAL A CA 1
ATOM 2080 C C . VAL A 1 291 ? -9.918 11.376 -3.235 1.000 15.390 271 VAL A C 1
ATOM 2081 O O . VAL A 1 291 ? -9.832 11.828 -2.089 1.000 16.103 271 VAL A O 1
ATOM 2085 N N . VAL A 1 292 ? -11.076 11.058 -3.774 1.000 15.067 272 VAL A N 1
ATOM 2086 C CA . VAL A 1 292 ? -12.336 11.103 -3.060 1.000 14.117 272 VAL A CA 1
ATOM 2087 C C . VAL A 1 292 ? -12.851 9.666 -2.947 1.000 14.651 272 VAL A C 1
ATOM 2088 O O . VAL A 1 292 ? -13.202 9.034 -3.969 1.000 14.520 272 VAL A O 1
ATOM 2092 N N . ASP A 1 293 ? -12.829 9.139 -1.719 1.000 14.067 273 ASP A N 1
ATOM 2093 C CA . ASP A 1 293 ? -13.036 7.716 -1.501 1.000 15.483 273 ASP A CA 1
ATOM 2094 C C . ASP A 1 293 ? -14.384 7.465 -0.845 1.000 15.498 273 ASP A C 1
ATOM 2095 O O . ASP A 1 293 ? -14.596 7.781 0.333 1.000 14.484 273 ASP A O 1
ATOM 2100 N N . ALA A 1 294 ? -15.285 6.770 -1.530 1.000 14.058 274 ALA A N 1
ATOM 2101 C CA . ALA A 1 294 ? -16.602 6.474 -1.007 1.000 14.336 274 ALA A CA 1
ATOM 2102 C C . ALA A 1 294 ? -16.522 5.631 0.271 1.000 14.586 274 ALA A C 1
ATOM 2103 O O . ALA A 1 294 ? -17.396 5.750 1.135 1.000 14.793 274 ALA A O 1
ATOM 2105 N N . ALA A 1 295 ? -15.527 4.764 0.389 1.000 13.791 275 ALA A N 1
ATOM 2106 C CA . ALA A 1 295 ? -15.410 3.928 1.582 1.000 15.686 275 ALA A CA 1
ATOM 2107 C C . ALA A 1 295 ? -14.997 4.795 2.755 1.000 17.869 275 ALA A C 1
ATOM 2108 O O . ALA A 1 295 ? -15.498 4.556 3.864 1.000 17.580 275 ALA A O 1
ATOM 2110 N N . ALA A 1 296 ? -14.107 5.762 2.534 1.000 15.285 276 ALA A N 1
ATOM 2111 C CA . ALA A 1 296 ? -13.680 6.628 3.650 1.000 16.726 276 ALA A CA 1
ATOM 2112 C C . ALA A 1 296 ? -14.846 7.505 4.098 1.000 18.334 276 ALA A C 1
ATOM 2113 O O . ALA A 1 296 ? -14.899 7.915 5.247 1.000 19.888 276 ALA A O 1
ATOM 2115 N N . LEU A 1 297 ? -15.850 7.757 3.238 1.000 17.016 277 LEU A N 1
ATOM 2116 C CA . LEU A 1 297 ? -16.919 8.699 3.509 1.000 16.416 277 LEU A CA 1
ATOM 2117 C C . LEU A 1 297 ? -18.174 8.000 4.022 1.000 17.101 277 LEU A C 1
ATOM 2118 O O . LEU A 1 297 ? -19.228 8.598 4.063 1.000 19.960 277 LEU A O 1
ATOM 2123 N N . GLY A 1 298 ? -18.091 6.703 4.333 1.000 18.104 278 GLY A N 1
ATOM 2124 C CA . GLY A 1 298 ? -19.126 6.014 5.079 1.000 19.294 278 GLY A CA 1
ATOM 2125 C C . GLY A 1 298 ? -20.225 5.394 4.217 1.000 16.908 278 GLY A C 1
ATOM 2126 O O . GLY A 1 298 ? -21.231 4.940 4.740 1.000 17.918 278 GLY A O 1
ATOM 2127 N N . LEU A 1 299 ? -20.014 5.249 2.904 1.000 15.543 279 LEU A N 1
ATOM 2128 C CA . LEU A 1 299 ? -21.045 4.657 2.070 1.000 15.113 279 LEU A CA 1
ATOM 2129 C C . LEU A 1 299 ? -21.333 3.194 2.408 1.000 15.454 279 LEU A C 1
ATOM 2130 O O . LEU A 1 299 ? -22.437 2.699 2.117 1.000 15.627 279 LEU A O 1
ATOM 2135 N N . SER A 1 300 ? -20.384 2.456 3.060 1.000 14.816 280 SER A N 1
ATOM 2136 C CA . SER A 1 300 ? -20.487 1.020 3.214 1.000 13.896 280 SER A CA 1
ATOM 2137 C C . SER A 1 300 ? -21.531 0.530 4.217 1.000 14.822 280 SER A C 1
ATOM 2138 O O . SER A 1 300 ? -21.718 -0.687 4.284 1.000 16.413 280 SER A O 1
ATOM 2141 N N . THR A 1 301 ? -22.275 1.441 4.853 1.000 17.252 281 THR A N 1
ATOM 2142 C CA . THR A 1 301 ? -23.445 0.996 5.592 1.000 18.770 281 THR A CA 1
ATOM 2143 C C . THR A 1 301 ? -24.520 0.484 4.632 1.000 19.009 281 THR A C 1
ATOM 2144 O O . THR A 1 301 ? -25.382 -0.293 5.005 1.000 19.403 281 THR A O 1
ATOM 2148 N N . ILE A 1 302 ? -24.463 0.877 3.347 1.000 15.945 282 ILE A N 1
ATOM 2149 C CA . ILE A 1 302 ? -25.323 0.275 2.333 1.000 17.004 282 ILE A CA 1
ATOM 2150 C C . ILE A 1 302 ? -24.757 -1.065 1.894 1.000 15.431 282 ILE A C 1
ATOM 2151 O O . ILE A 1 302 ? -23.540 -1.180 1.675 1.000 16.157 282 ILE A O 1
ATOM 2156 N N . LYS A 1 303 ? -25.650 -2.079 1.748 1.000 15.292 283 LYS A N 1
ATOM 2157 C CA . LYS A 1 303 ? -25.292 -3.464 1.510 1.000 17.012 283 LYS A CA 1
ATOM 2158 C C . LYS A 1 303 ? -24.521 -3.642 0.222 1.000 17.683 283 LYS A C 1
ATOM 2159 O O . LYS A 1 303 ? -24.765 -2.945 -0.777 1.000 16.471 283 LYS A O 1
ATOM 2165 N N . THR A 1 304 ? -23.575 -4.587 0.264 1.000 16.838 284 THR A N 1
ATOM 2166 C CA . THR A 1 304 ? -22.685 -4.883 -0.847 1.000 15.835 284 THR A CA 1
ATOM 2167 C C . THR A 1 304 ? -23.469 -5.210 -2.116 1.000 16.224 284 THR A C 1
ATOM 2168 O O . THR A 1 304 ? -22.965 -4.968 -3.218 1.000 16.083 284 THR A O 1
ATOM 2172 N N . THR A 1 305 ? -24.680 -5.753 -1.941 1.000 15.996 285 THR A N 1
ATOM 2173 C CA . THR A 1 305 ? -25.542 -6.164 -3.056 1.000 15.816 285 THR A CA 1
ATOM 2174 C C . THR A 1 305 ? -26.008 -4.976 -3.905 1.000 14.500 285 THR A C 1
ATOM 2175 O O . THR A 1 305 ? -26.400 -5.193 -5.070 1.000 16.146 285 THR A O 1
ATOM 2179 N N . VAL A 1 306 ? -26.041 -3.770 -3.349 1.000 13.743 286 VAL A N 1
ATOM 2180 C CA . VAL A 1 306 ? -26.648 -2.640 -4.034 1.000 13.303 286 VAL A CA 1
ATOM 2181 C C . VAL A 1 306 ? -25.781 -1.384 -4.013 1.000 13.409 286 VAL A C 1
ATOM 2182 O O . VAL A 1 306 ? -26.131 -0.376 -4.632 1.000 12.291 286 VAL A O 1
ATOM 2186 N N . ILE A 1 307 ? -24.652 -1.375 -3.285 1.000 12.423 287 ILE A N 1
ATOM 2187 C CA . ILE A 1 307 ? -23.904 -0.167 -3.074 1.000 10.903 287 ILE A CA 1
ATOM 2188 C C . ILE A 1 307 ? -23.376 0.457 -4.362 1.000 11.214 287 ILE A C 1
ATOM 2189 O O . ILE A 1 307 ? -23.287 1.687 -4.377 1.000 12.231 287 ILE A O 1
ATOM 2194 N N . ASP A 1 308 ? -23.128 -0.333 -5.393 1.000 12.148 288 ASP A N 1
ATOM 2195 C CA . ASP A 1 308 ? -22.651 0.242 -6.645 1.000 12.584 288 ASP A CA 1
ATOM 2196 C C . ASP A 1 308 ? -23.539 1.415 -7.073 1.000 12.594 288 ASP A C 1
ATOM 2197 O O . ASP A 1 308 ? -23.039 2.384 -7.633 1.000 13.490 288 ASP A O 1
ATOM 2202 N N . TYR A 1 309 ? -24.850 1.281 -6.871 1.000 12.531 289 TYR A N 1
ATOM 2203 C CA . TYR A 1 309 ? -25.816 2.208 -7.445 1.000 13.334 289 TYR A CA 1
ATOM 2204 C C . TYR A 1 309 ? -25.918 3.509 -6.683 1.000 14.126 289 TYR A C 1
ATOM 2205 O O . TYR A 1 309 ? -26.654 4.398 -7.097 1.000 18.372 289 TYR A O 1
ATOM 2214 N N . PHE A 1 310 ? -25.256 3.599 -5.524 1.000 13.426 290 PHE A N 1
ATOM 2215 C CA . PHE A 1 310 ? -25.342 4.758 -4.662 1.000 12.741 290 PHE A CA 1
ATOM 2216 C C . PHE A 1 310 ? -24.081 5.616 -4.738 1.000 12.635 290 PHE A C 1
ATOM 2217 O O . PHE A 1 310 ? -24.052 6.717 -4.209 1.000 13.071 290 PHE A O 1
ATOM 2225 N N . ASN A 1 311 ? -23.066 5.191 -5.514 1.000 12.342 291 ASN A N 1
ATOM 2226 C CA . ASN A 1 311 ? -21.887 6.000 -5.708 1.000 12.172 291 ASN A CA 1
ATOM 2227 C C . ASN A 1 311 ? -22.212 7.363 -6.335 1.000 11.574 291 ASN A C 1
ATOM 2228 O O . ASN A 1 311 ? -21.683 8.398 -5.923 1.000 12.797 291 ASN A O 1
ATOM 2233 N N . HIS A 1 312 ? -23.042 7.360 -7.390 1.000 12.154 292 HIS A N 1
ATOM 2234 C CA . HIS A 1 312 ? -23.368 8.585 -8.072 1.000 11.688 292 HIS A CA 1
ATOM 2235 C C . HIS A 1 312 ? -23.910 9.626 -7.090 1.000 12.945 292 HIS A C 1
ATOM 2236 O O . HIS A 1 312 ? -23.428 10.754 -7.114 1.000 13.290 292 HIS A O 1
ATOM 2243 N N . SER A 1 313 ? -24.949 9.250 -6.334 1.000 13.599 293 SER A N 1
ATOM 2244 C CA . SER A 1 313 ? -25.595 10.160 -5.397 1.000 14.812 293 SER A CA 1
ATOM 2245 C C . SER A 1 313 ? -24.601 10.677 -4.353 1.000 15.578 293 SER A C 1
ATOM 2246 O O . SER A 1 313 ? -24.679 11.857 -3.969 1.000 18.481 293 SER A O 1
ATOM 2249 N N . LEU A 1 314 ? -23.667 9.809 -3.914 1.000 14.472 294 LEU A N 1
ATOM 2250 C CA . LEU A 1 314 ? -22.642 10.262 -2.997 1.000 14.422 294 LEU A CA 1
ATOM 2251 C C . LEU A 1 314 ? -21.752 11.318 -3.637 1.000 14.920 294 LEU A C 1
ATOM 2252 O O . LEU A 1 314 ? -21.701 12.463 -3.219 1.000 16.017 294 LEU A O 1
ATOM 2257 N N . PHE A 1 315 ? -21.063 10.955 -4.739 1.000 12.845 295 PHE A N 1
ATOM 2258 C CA . PHE A 1 315 ? -20.086 11.866 -5.303 1.000 13.089 295 PHE A CA 1
ATOM 2259 C C . PHE A 1 315 ? -20.693 13.158 -5.850 1.000 13.721 295 PHE A C 1
ATOM 2260 O O . PHE A 1 315 ? -20.142 14.251 -5.654 1.000 15.759 295 PHE A O 1
ATOM 2268 N N . ASN A 1 316 ? -21.830 13.045 -6.540 1.000 14.741 296 ASN A N 1
ATOM 2269 C CA . ASN A 1 316 ? -22.485 14.192 -7.162 1.000 14.147 296 ASN A CA 1
ATOM 2270 C C . ASN A 1 316 ? -22.920 15.207 -6.100 1.000 15.649 296 ASN A C 1
ATOM 2271 O O . ASN A 1 316 ? -22.952 16.408 -6.387 1.000 17.253 296 ASN A O 1
ATOM 2276 N N . ASN A 1 317 ? -23.134 14.752 -4.863 1.000 15.269 297 ASN A N 1
ATOM 2277 C CA . ASN A 1 317 ? -23.577 15.663 -3.800 1.000 16.975 297 ASN A CA 1
ATOM 2278 C C . ASN A 1 317 ? -22.425 16.041 -2.872 1.000 20.634 297 ASN A C 1
ATOM 2279 O O . ASN A 1 317 ? -22.573 16.964 -2.077 1.000 23.479 297 ASN A O 1
ATOM 2284 N N . VAL A 1 318 ? -21.282 15.366 -2.922 1.000 16.625 298 VAL A N 1
ATOM 2285 C CA . VAL A 1 318 ? -20.091 15.758 -2.155 1.000 17.717 298 VAL A CA 1
ATOM 2286 C C . VAL A 1 318 ? -19.184 16.711 -2.945 1.000 19.443 298 VAL A C 1
ATOM 2287 O O . VAL A 1 318 ? -18.537 17.612 -2.387 1.000 18.723 298 VAL A O 1
ATOM 2291 N N . TYR A 1 319 ? -19.077 16.538 -4.271 1.000 17.172 299 TYR A N 1
ATOM 2292 C CA . TYR A 1 319 ? -18.178 17.365 -5.056 1.000 18.142 299 TYR A CA 1
ATOM 2293 C C . TYR A 1 319 ? -18.489 18.864 -4.957 1.000 19.003 299 TYR A C 1
ATOM 2294 O O . TYR A 1 319 ? -17.546 19.663 -5.048 1.000 18.863 299 TYR A O 1
ATOM 2303 N N . PRO A 1 320 ? -19.748 19.323 -4.788 1.000 21.418 300 PRO A N 1
ATOM 2304 C CA . PRO A 1 320 ? -19.980 20.758 -4.604 1.000 23.253 300 PRO A CA 1
ATOM 2305 C C . PRO A 1 320 ? -19.148 21.381 -3.482 1.000 23.371 300 PRO A C 1
ATOM 2306 O O . PRO A 1 320 ? -18.806 22.548 -3.580 1.000 21.638 300 PRO A O 1
ATOM 2310 N N . VAL A 1 321 ? -18.791 20.612 -2.454 1.000 21.326 301 VAL A N 1
ATOM 2311 C CA . VAL A 1 321 ? -18.002 21.132 -1.341 1.000 22.272 301 VAL A CA 1
ATOM 2312 C C . VAL A 1 321 ? -16.623 21.523 -1.864 1.000 24.086 301 VAL A C 1
ATOM 2313 O O . VAL A 1 321 ? -16.109 22.615 -1.591 1.000 20.891 301 VAL A O 1
ATOM 2317 N N . TYR A 1 322 ? -16.019 20.627 -2.641 1.000 20.756 302 TYR A N 1
ATOM 2318 C CA . TYR A 1 322 ? -14.751 20.861 -3.298 1.000 20.120 302 TYR A CA 1
ATOM 2319 C C . TYR A 1 322 ? -14.861 21.989 -4.299 1.000 20.590 302 TYR A C 1
ATOM 2320 O O . TYR A 1 322 ? -13.952 22.799 -4.385 1.000 21.852 302 TYR A O 1
ATOM 2329 N N . ASN A 1 323 ? -15.941 22.013 -5.088 1.000 19.083 303 ASN A N 1
ATOM 2330 C CA . ASN A 1 323 ? -16.022 22.963 -6.180 1.000 20.624 303 ASN A CA 1
ATOM 2331 C C . ASN A 1 323 ? -16.211 24.367 -5.592 1.000 23.348 303 ASN A C 1
ATOM 2332 O O . ASN A 1 323 ? -15.634 25.324 -6.098 1.000 24.629 303 ASN A O 1
ATOM 2337 N N . ARG A 1 324 ? -17.004 24.461 -4.516 1.000 26.241 304 ARG A N 1
ATOM 2338 C CA . ARG A 1 324 ? -17.215 25.768 -3.879 1.000 30.648 304 ARG A CA 1
ATOM 2339 C C . ARG A 1 324 ? -15.901 26.306 -3.309 1.000 28.015 304 ARG A C 1
ATOM 2340 O O . ARG A 1 324 ? -15.598 27.495 -3.479 1.000 28.420 304 ARG A O 1
ATOM 2348 N N . ALA A 1 325 ? -15.134 25.454 -2.629 1.000 26.637 305 ALA A N 1
ATOM 2349 C CA . ALA A 1 325 ? -13.845 25.825 -2.069 1.000 27.024 305 ALA A CA 1
ATOM 2350 C C . ALA A 1 325 ? -12.883 26.274 -3.162 1.000 30.824 305 ALA A C 1
ATOM 2351 O O . ALA A 1 325 ? -12.131 27.233 -2.981 1.000 28.320 305 ALA A O 1
ATOM 2353 N N . LEU A 1 326 ? -12.860 25.543 -4.286 1.000 25.460 306 LEU A N 1
ATOM 2354 C CA . LEU A 1 326 ? -12.010 25.911 -5.396 1.000 25.477 306 LEU A CA 1
ATOM 2355 C C . LEU A 1 326 ? -12.402 27.281 -5.946 1.000 25.718 306 LEU A C 1
ATOM 2356 O O . LEU A 1 326 ? -11.529 28.100 -6.274 1.000 30.893 306 LEU A O 1
ATOM 2361 N N . ALA A 1 327 ? -13.700 27.525 -6.076 1.000 28.031 307 ALA A N 1
ATOM 2362 C CA . ALA A 1 327 ? -14.145 28.797 -6.627 1.000 28.616 307 ALA A CA 1
ATOM 2363 C C . ALA A 1 327 ? -13.708 29.933 -5.687 1.000 33.848 307 ALA A C 1
ATOM 2364 O O . ALA A 1 327 ? -13.178 30.947 -6.144 1.000 30.729 307 ALA A O 1
ATOM 2366 N N . GLU A 1 328 ? -13.871 29.735 -4.379 1.000 32.726 308 GLU A N 1
ATOM 2367 C CA . GLU A 1 328 ? -13.510 30.767 -3.411 1.000 34.645 308 GLU A CA 1
ATOM 2368 C C . GLU A 1 328 ? -12.009 31.033 -3.424 1.000 37.837 308 GLU A C 1
ATOM 2369 O O . GLU A 1 328 ? -11.590 32.181 -3.325 1.000 42.955 308 GLU A O 1
ATOM 2375 N N . ALA A 1 329 ? -11.192 29.992 -3.558 1.000 34.328 309 ALA A N 1
ATOM 2376 C CA . ALA A 1 329 ? -9.751 30.161 -3.603 1.000 34.481 309 ALA A CA 1
ATOM 2377 C C . ALA A 1 329 ? -9.304 30.923 -4.845 1.000 39.328 309 ALA A C 1
ATOM 2378 O O . ALA A 1 329 ? -8.147 31.337 -4.905 1.000 41.325 309 ALA A O 1
ATOM 2380 N N . ARG A 1 330 ? -10.198 31.028 -5.839 1.000 37.856 310 ARG A N 1
ATOM 2381 C CA . ARG A 1 330 ? -9.919 31.729 -7.079 1.000 42.559 310 ARG A CA 1
ATOM 2382 C C . ARG A 1 330 ? -10.686 33.063 -7.076 1.000 40.802 310 ARG A C 1
ATOM 2383 O O . ARG A 1 330 ? -10.803 33.624 -8.175 1.000 45.066 310 ARG A O 1
ATOM 2391 N N . GLU A 1 344 ? -27.504 22.703 -17.321 1.000 55.819 324 GLU A N 1
ATOM 2392 C CA . GLU A 1 344 ? -28.685 21.804 -17.452 1.000 55.389 324 GLU A CA 1
ATOM 2393 C C . GLU A 1 344 ? -28.517 20.616 -16.513 1.000 54.832 324 GLU A C 1
ATOM 2394 O O . GLU A 1 344 ? -27.765 19.688 -16.831 1.000 48.401 324 GLU A O 1
ATOM 2400 N N . TYR A 1 345 ? -29.242 20.659 -15.382 1.000 48.514 325 TYR A N 1
ATOM 2401 C CA . TYR A 1 345 ? -29.068 19.684 -14.314 1.000 48.713 325 TYR A CA 1
ATOM 2402 C C . TYR A 1 345 ? -29.664 18.331 -14.770 1.000 52.262 325 TYR A C 1
ATOM 2403 O O . TYR A 1 345 ? -29.330 17.257 -14.154 1.000 43.701 325 TYR A O 1
ATOM 2406 N N . MET B 1 22 ? -17.170 -15.365 -45.508 1.000 62.830 2 MET B N 1
ATOM 2407 C CA . MET B 1 22 ? -18.151 -14.399 -44.940 1.000 60.251 2 MET B CA 1
ATOM 2408 C C . MET B 1 22 ? -17.937 -14.284 -43.431 1.000 51.118 2 MET B C 1
ATOM 2409 O O . MET B 1 22 ? -18.407 -15.129 -42.669 1.000 38.506 2 MET B O 1
ATOM 2414 N N . GLY B 1 23 ? -17.239 -13.217 -43.016 1.000 47.498 3 GLY B N 1
ATOM 2415 C CA . GLY B 1 23 ? -16.749 -13.111 -41.654 1.000 41.786 3 GLY B CA 1
ATOM 2416 C C . GLY B 1 23 ? -17.868 -13.489 -40.688 1.000 47.663 3 GLY B C 1
ATOM 2417 O O . GLY B 1 23 ? -18.967 -12.937 -40.813 1.000 41.826 3 GLY B O 1
ATOM 2418 N N . MET B 1 24 ? -17.607 -14.508 -39.833 1.000 38.647 4 MET B N 1
ATOM 2419 C CA . MET B 1 24 ? -18.407 -14.772 -38.656 1.000 26.587 4 MET B CA 1
ATOM 2420 C C . MET B 1 24 ? -19.615 -15.660 -38.910 1.000 24.617 4 MET B C 1
ATOM 2421 O O . MET B 1 24 ? -20.234 -16.089 -37.953 1.000 23.401 4 MET B O 1
ATOM 2426 N N . LYS B 1 25 ? -20.008 -15.894 -40.164 1.000 21.306 5 LYS B N 1
ATOM 2427 C CA . LYS B 1 25 ? -21.285 -16.540 -40.405 1.000 20.465 5 LYS B CA 1
ATOM 2428 C C . LYS B 1 25 ? -21.313 -17.973 -39.865 1.000 20.413 5 LYS B C 1
ATOM 2429 O O . LYS B 1 25 ? -22.276 -18.359 -39.193 1.000 20.300 5 LYS B O 1
ATOM 2435 N N . GLU B 1 26 ? -20.263 -18.761 -40.140 1.000 22.273 6 GLU B N 1
ATOM 2436 C CA . GLU B 1 26 ? -20.215 -20.154 -39.699 1.000 22.634 6 GLU B CA 1
ATOM 2437 C C . GLU B 1 26 ? -20.006 -20.231 -38.182 1.000 20.053 6 GLU B C 1
ATOM 2438 O O . GLU B 1 26 ? -20.559 -21.079 -37.503 1.000 21.722 6 GLU B O 1
ATOM 2444 N N . THR B 1 27 ? -19.210 -19.325 -37.620 1.000 18.369 7 THR B N 1
ATOM 2445 C CA . THR B 1 27 ? -19.039 -19.281 -36.175 1.000 19.389 7 THR B CA 1
ATOM 2446 C C . THR B 1 27 ? -20.390 -19.062 -35.497 1.000 19.101 7 THR B C 1
ATOM 2447 O O . THR B 1 27 ? -20.746 -19.771 -34.541 1.000 18.899 7 THR B O 1
ATOM 2451 N N . VAL B 1 28 ? -21.113 -18.015 -35.920 1.000 16.702 8 VAL B N 1
ATOM 2452 C CA . VAL B 1 28 ? -22.408 -17.739 -35.346 1.000 18.269 8 VAL B CA 1
ATOM 2453 C C . VAL B 1 28 ? -23.357 -18.926 -35.546 1.000 18.581 8 VAL B C 1
ATOM 2454 O O . VAL B 1 28 ? -24.078 -19.306 -34.626 1.000 20.438 8 VAL B O 1
ATOM 2458 N N . SER B 1 29 ? -23.330 -19.553 -36.721 1.000 19.291 9 SER B N 1
ATOM 2459 C CA . SER B 1 29 ? -24.163 -20.740 -36.937 1.000 20.210 9 SER B CA 1
ATOM 2460 C C . SER B 1 29 ? -23.887 -21.826 -35.905 1.000 18.488 9 SER B C 1
ATOM 2461 O O . SER B 1 29 ? -24.818 -22.455 -35.408 1.000 22.688 9 SER B O 1
ATOM 2464 N N . ASN B 1 30 ? -22.614 -22.066 -35.622 1.000 19.836 10 ASN B N 1
ATOM 2465 C CA . ASN B 1 30 ? -22.178 -23.053 -34.638 1.000 20.558 10 ASN B CA 1
ATOM 2466 C C . ASN B 1 30 ? -22.735 -22.712 -33.255 1.000 20.929 10 ASN B C 1
ATOM 2467 O O . ASN B 1 30 ? -23.234 -23.575 -32.544 1.000 21.111 10 ASN B O 1
ATOM 2472 N N . ILE B 1 31 ? -22.749 -21.423 -32.889 1.000 17.257 11 ILE B N 1
ATOM 2473 C CA . ILE B 1 31 ? -23.211 -21.008 -31.583 1.000 18.576 11 ILE B CA 1
ATOM 2474 C C . ILE B 1 31 ? -24.733 -21.091 -31.461 1.000 18.545 11 ILE B C 1
ATOM 2475 O O . ILE B 1 31 ? -25.271 -21.561 -30.456 1.000 19.800 11 ILE B O 1
ATOM 2480 N N . VAL B 1 32 ? -25.436 -20.646 -32.487 1.000 18.357 12 VAL B N 1
ATOM 2481 C CA . VAL B 1 32 ? -26.881 -20.666 -32.509 1.000 20.433 12 VAL B CA 1
ATOM 2482 C C . VAL B 1 32 ? -27.356 -22.125 -32.429 1.000 22.366 12 VAL B C 1
ATOM 2483 O O . VAL B 1 32 ? -28.269 -22.405 -31.664 1.000 26.469 12 VAL B O 1
ATOM 2487 N N . THR B 1 33 ? -26.631 -23.062 -33.068 1.000 23.475 13 THR B N 1
ATOM 2488 C CA . THR B 1 33 ? -26.911 -24.500 -32.951 1.000 25.639 13 THR B CA 1
ATOM 2489 C C . THR B 1 33 ? -26.671 -25.019 -31.531 1.000 26.170 13 THR B C 1
ATOM 2490 O O . THR B 1 33 ? -27.551 -25.632 -30.942 1.000 28.147 13 THR B O 1
ATOM 2494 N N . SER B 1 34 ? -25.486 -24.768 -30.970 1.000 23.119 14 SER B N 1
ATOM 2495 C CA . SER B 1 34 ? -25.135 -25.319 -29.670 1.000 23.385 14 SER B CA 1
ATOM 2496 C C . SER B 1 34 ? -26.027 -24.765 -28.560 1.000 26.092 14 SER B C 1
ATOM 2497 O O . SER B 1 34 ? -26.294 -25.457 -27.582 1.000 24.245 14 SER B O 1
ATOM 2500 N N . GLN B 1 35 ? -26.462 -23.492 -28.644 1.000 19.845 15 GLN B N 1
ATOM 2501 C CA . GLN B 1 35 ? -27.190 -22.900 -27.546 1.000 19.421 15 GLN B CA 1
ATOM 2502 C C . GLN B 1 35 ? -28.700 -23.060 -27.645 1.000 18.812 15 GLN B C 1
ATOM 2503 O O . GLN B 1 35 ? -29.415 -22.745 -26.693 1.000 19.640 15 GLN B O 1
ATOM 2509 N N . ALA B 1 36 ? -29.201 -23.589 -28.762 1.000 21.980 16 ALA B N 1
ATOM 2510 C CA . ALA B 1 36 ? -30.644 -23.701 -28.944 1.000 24.529 16 ALA B CA 1
ATOM 2511 C C . ALA B 1 36 ? -31.252 -24.528 -27.809 1.000 23.316 16 ALA B C 1
ATOM 2512 O O . ALA B 1 36 ? -32.310 -24.190 -27.272 1.000 24.300 16 ALA B O 1
ATOM 2514 N N . GLU B 1 37 ? -30.565 -25.606 -27.439 1.000 23.966 17 GLU B N 1
ATOM 2515 C CA . GLU B 1 37 ? -31.099 -26.442 -26.372 1.000 27.336 17 GLU B CA 1
ATOM 2516 C C . GLU B 1 37 ? -31.094 -25.733 -25.017 1.000 28.138 17 GLU B C 1
ATOM 2517 O O . GLU B 1 37 ? -31.790 -26.181 -24.113 1.000 25.387 17 GLU B O 1
ATOM 2523 N N . LYS B 1 38 ? -30.287 -24.662 -24.851 1.000 23.943 18 LYS B N 1
ATOM 2524 C CA . LYS B 1 38 ? -30.213 -23.922 -23.598 1.000 23.115 18 LYS B CA 1
ATOM 2525 C C . LYS B 1 38 ? -31.183 -22.737 -23.566 1.000 22.687 18 LYS B C 1
ATOM 2526 O O . LYS B 1 38 ? -31.257 -21.999 -22.577 1.000 24.657 18 LYS B O 1
ATOM 2532 N N . GLY B 1 39 ? -31.954 -22.535 -24.632 1.000 22.858 19 GLY B N 1
ATOM 2533 C CA . GLY B 1 39 ? -32.919 -21.451 -24.686 1.000 23.654 19 GLY B CA 1
ATOM 2534 C C . GLY B 1 39 ? -32.539 -20.381 -25.718 1.000 20.566 19 GLY B C 1
ATOM 2535 O O . GLY B 1 39 ? -33.280 -19.402 -25.891 1.000 22.497 19 GLY B O 1
ATOM 2536 N N . GLY B 1 40 ? -31.364 -20.564 -26.328 1.000 21.130 20 GLY B N 1
ATOM 2537 C CA . GLY B 1 40 ? -30.921 -19.757 -27.450 1.000 21.015 20 GLY B CA 1
ATOM 2538 C C . GLY B 1 40 ? -30.078 -18.559 -26.979 1.000 19.411 20 GLY B C 1
ATOM 2539 O O . GLY B 1 40 ? -29.888 -18.352 -25.800 1.000 19.843 20 GLY B O 1
ATOM 2540 N N . VAL B 1 41 ? -29.575 -17.795 -27.933 1.000 18.529 21 VAL B N 1
ATOM 2541 C CA . VAL B 1 41 ? -28.763 -16.608 -27.656 1.000 19.247 21 VAL B CA 1
ATOM 2542 C C . VAL B 1 41 ? -29.695 -15.440 -27.386 1.000 17.634 21 VAL B C 1
ATOM 2543 O O . VAL B 1 41 ? -30.496 -15.081 -28.261 1.000 19.098 21 VAL B O 1
ATOM 2547 N N . LYS B 1 42 ? -29.574 -14.818 -26.213 1.000 15.415 22 LYS B N 1
ATOM 2548 C CA . LYS B 1 42 ? -30.419 -13.705 -25.844 1.000 15.343 22 LYS B CA 1
ATOM 2549 C C . LYS B 1 42 ? -29.620 -12.434 -25.506 1.000 13.549 22 LYS B C 1
ATOM 2550 O O . LYS B 1 42 ? -30.214 -11.382 -25.377 1.000 16.170 22 LYS B O 1
ATOM 2556 N N . HIS B 1 43 ? -28.316 -12.580 -25.278 1.000 14.415 23 HIS B N 1
ATOM 2557 C CA . HIS B 1 43 ? -27.486 -11.501 -24.780 1.000 13.755 23 HIS B CA 1
ATOM 2558 C C . HIS B 1 43 ? -26.140 -11.568 -25.489 1.000 14.560 23 HIS B C 1
ATOM 2559 O O . HIS B 1 43 ? -25.534 -12.638 -25.600 1.000 15.629 23 HIS B O 1
ATOM 2566 N N . VAL B 1 44 ? -25.646 -10.406 -25.953 1.000 12.697 24 VAL B N 1
ATOM 2567 C CA . VAL B 1 44 ? -24.341 -10.312 -26.571 1.000 12.479 24 VAL B CA 1
ATOM 2568 C C . VAL B 1 44 ? -23.489 -9.343 -25.782 1.000 12.774 24 VAL B C 1
ATOM 2569 O O . VAL B 1 44 ? -23.953 -8.217 -25.516 1.000 12.942 24 VAL B O 1
ATOM 2573 N N . TYR B 1 45 ? -22.259 -9.746 -25.447 1.000 10.427 25 TYR B N 1
ATOM 2574 C CA . TYR B 1 45 ? -21.350 -8.891 -24.715 1.000 12.272 25 TYR B CA 1
ATOM 2575 C C . TYR B 1 45 ? -20.090 -8.718 -25.543 1.000 12.907 25 TYR B C 1
ATOM 2576 O O . TYR B 1 45 ? -19.473 -9.701 -25.983 1.000 15.813 25 TYR B O 1
ATOM 2585 N N . TYR B 1 46 ? -19.722 -7.460 -25.782 1.000 11.120 26 TYR B N 1
ATOM 2586 C CA . TYR B 1 46 ? -18.455 -7.110 -26.411 1.000 10.778 26 TYR B CA 1
ATOM 2587 C C . TYR B 1 46 ? -17.526 -6.601 -25.333 1.000 10.709 26 TYR B C 1
ATOM 2588 O O . TYR B 1 46 ? -17.885 -5.688 -24.599 1.000 11.990 26 TYR B O 1
ATOM 2597 N N . VAL B 1 47 ? -16.373 -7.248 -25.202 1.000 10.278 27 VAL B N 1
ATOM 2598 C CA . VAL B 1 47 ? -15.518 -7.029 -24.052 1.000 11.054 27 VAL B CA 1
ATOM 2599 C C . VAL B 1 47 ? -14.078 -6.840 -2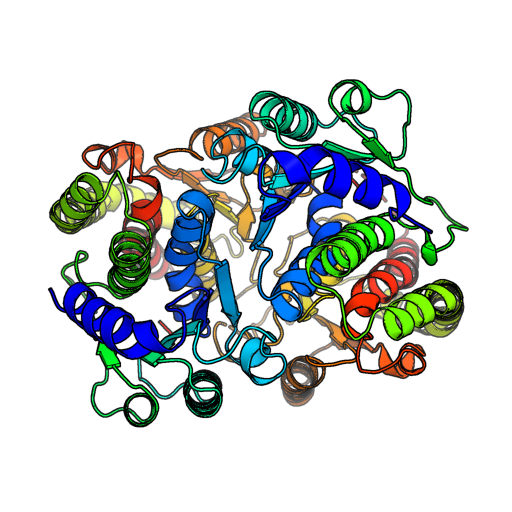4.556 1.000 10.822 27 VAL B C 1
ATOM 2600 O O . VAL B 1 47 ? -13.478 -7.701 -25.187 1.000 13.309 27 VAL B O 1
ATOM 2604 N N . ALA B 1 48 ? -13.476 -5.690 -24.204 1.000 10.739 28 ALA B N 1
ATOM 2605 C CA . ALA B 1 48 ? -12.113 -5.372 -24.600 1.000 10.257 28 ALA B CA 1
ATOM 2606 C C . ALA B 1 48 ? -11.585 -4.194 -23.806 1.000 12.546 28 ALA B C 1
ATOM 2607 O O . ALA B 1 48 ? -12.340 -3.536 -23.079 1.000 13.177 28 ALA B O 1
ATOM 2609 N N . CYS B 1 49 ? -10.295 -3.914 -24.006 1.000 15.736 29 CYS B N 1
ATOM 2610 C CA . CYS B 1 49 ? -9.633 -2.709 -23.533 1.000 18.519 29 CYS B CA 1
ATOM 2611 C C . CYS B 1 49 ? -8.988 -1.960 -24.701 1.000 19.494 29 CYS B C 1
ATOM 2612 O O . CYS B 1 49 ? -8.773 -2.489 -25.819 1.000 17.288 29 CYS B O 1
ATOM 2615 N N . GLY B 1 50 ? -8.686 -0.694 -24.448 1.000 21.181 30 GLY B N 1
ATOM 2616 C CA . GLY B 1 50 ? -7.950 0.082 -25.436 1.000 22.250 30 GLY B CA 1
ATOM 2617 C C . GLY B 1 50 ? -8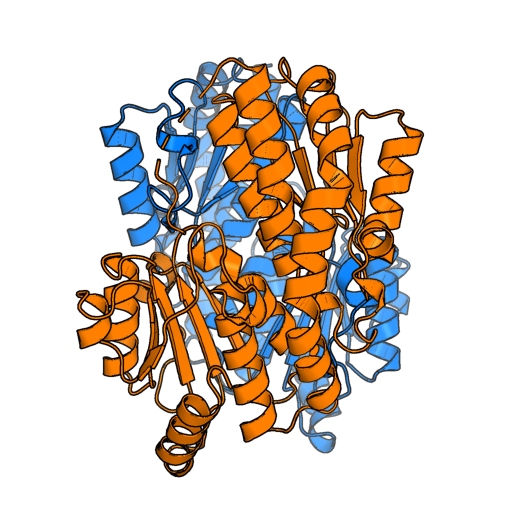.684 0.244 -26.745 1.000 22.256 30 GLY B C 1
ATOM 2618 O O . GLY B 1 50 ? -9.915 0.386 -26.856 1.000 21.104 30 GLY B O 1
ATOM 2619 N N . GLY B 1 51 ? -7.878 0.231 -27.821 1.000 18.087 31 GLY B N 1
ATOM 2620 C CA . GLY B 1 51 ? -8.410 0.421 -29.147 1.000 19.325 31 GLY B CA 1
ATOM 2621 C C . GLY B 1 51 ? -9.522 -0.552 -29.463 1.000 18.725 31 GLY B C 1
ATOM 2622 O O . GLY B 1 51 ? -10.415 -0.256 -30.271 1.000 20.335 31 GLY B O 1
ATOM 2623 N N . SER B 1 52 ? -9.421 -1.771 -28.909 1.000 15.614 32 SER B N 1
ATOM 2624 C CA . SER B 1 52 ? -10.354 -2.814 -29.269 1.000 15.812 32 SER B CA 1
ATOM 2625 C C . SER B 1 52 ? -11.720 -2.494 -28.688 1.000 15.115 32 SER B C 1
ATOM 2626 O O . SER B 1 52 ? -12.728 -3.000 -29.200 1.000 17.004 32 SER B O 1
ATOM 2629 N N . TYR B 1 53 ? -11.756 -1.759 -27.547 1.000 14.439 33 TYR B N 1
ATOM 2630 C CA . TYR B 1 53 ? -13.047 -1.412 -26.982 1.000 13.570 33 TYR B CA 1
ATOM 2631 C C . TYR B 1 53 ? -13.772 -0.430 -27.916 1.000 14.111 33 TYR B C 1
ATOM 2632 O O . TYR B 1 53 ? -14.938 -0.602 -28.257 1.000 13.094 33 TYR B O 1
ATOM 2641 N N . ALA B 1 54 ? -13.061 0.618 -28.355 1.000 13.763 34 ALA B N 1
ATOM 2642 C CA . ALA B 1 54 ? -13.691 1.614 -29.205 1.000 15.170 34 ALA B CA 1
ATOM 2643 C C . ALA B 1 54 ? -14.123 0.986 -30.531 1.000 13.330 34 ALA B C 1
ATOM 2644 O O . ALA B 1 54 ? -15.130 1.376 -31.126 1.000 12.193 34 ALA B O 1
ATOM 2646 N N . ALA B 1 55 ? -13.348 0.013 -31.016 1.000 13.173 35 ALA B N 1
ATOM 2647 C CA . ALA B 1 55 ? -13.623 -0.660 -32.260 1.000 14.272 35 ALA B CA 1
ATOM 2648 C C . ALA B 1 55 ? -14.912 -1.465 -32.224 1.000 13.020 35 ALA B C 1
ATOM 2649 O O . ALA B 1 55 ? -15.435 -1.822 -33.274 1.000 13.893 35 ALA B O 1
ATOM 2651 N N . PHE B 1 56 ? -15.416 -1.785 -31.025 1.000 11.235 36 PHE B N 1
ATOM 2652 C CA . PHE B 1 56 ? -16.667 -2.509 -30.905 1.000 12.022 36 PHE B CA 1
ATOM 2653 C C . PHE B 1 56 ? -17.876 -1.572 -30.791 1.000 11.231 36 PHE B C 1
ATOM 2654 O O . PHE B 1 56 ? -19.006 -2.030 -30.812 1.000 11.913 36 PHE B O 1
ATOM 2662 N N . TYR B 1 57 ? -17.685 -0.257 -30.740 1.000 11.904 37 TYR B N 1
ATOM 2663 C CA . TYR B 1 57 ? -18.825 0.625 -30.575 1.000 12.351 37 TYR B CA 1
ATOM 2664 C C . TYR B 1 57 ? -19.814 0.451 -31.731 1.000 11.054 37 TYR B C 1
ATOM 2665 O O . TYR B 1 57 ? -21.028 0.485 -31.508 1.000 10.843 37 TYR B O 1
ATOM 2674 N N . PRO B 1 58 ? -19.389 0.331 -33.012 1.000 11.032 38 PRO B N 1
ATOM 2675 C CA . PRO B 1 58 ? -20.362 0.118 -34.066 1.000 11.677 38 PRO B CA 1
ATOM 2676 C C . PRO B 1 58 ? -21.260 -1.092 -33.868 1.000 11.541 38 PRO B C 1
ATOM 2677 O O . PRO B 1 58 ? -22.430 -1.024 -34.233 1.000 11.193 38 PRO B O 1
ATOM 2681 N N . ALA B 1 59 ? -20.709 -2.185 -33.317 1.000 12.665 39 ALA B N 1
ATOM 2682 C CA . ALA B 1 59 ? -21.529 -3.394 -33.061 1.000 13.028 39 ALA B CA 1
ATOM 2683 C C . ALA B 1 59 ? -22.579 -3.137 -31.985 1.000 12.315 39 ALA B C 1
ATOM 2684 O O . ALA B 1 59 ? -23.736 -3.574 -32.076 1.000 12.657 39 ALA B O 1
ATOM 2686 N N . LYS B 1 60 ? -22.199 -2.416 -30.917 1.000 13.053 40 LYS B N 1
ATOM 2687 C CA . LYS B 1 60 ? -23.143 -1.980 -29.903 1.000 14.854 40 LYS B CA 1
ATOM 2688 C C . LYS B 1 60 ? -24.236 -1.112 -30.514 1.000 14.665 40 LYS B C 1
ATOM 2689 O O . LYS B 1 60 ? -25.446 -1.336 -30.320 1.000 13.517 40 LYS B O 1
ATOM 2695 N N . ALA B 1 61 ? -23.869 -0.117 -31.325 1.000 12.915 41 ALA B N 1
ATOM 2696 C CA . ALA B 1 61 ? -24.850 0.756 -31.916 1.000 14.007 41 ALA B CA 1
ATOM 2697 C C . ALA B 1 61 ? -25.792 -0.019 -32.848 1.000 12.833 41 ALA B C 1
ATOM 2698 O O . ALA B 1 61 ? -26.993 0.271 -32.922 1.000 11.523 41 ALA B O 1
ATOM 2700 N N . PHE B 1 62 ? -25.235 -0.962 -33.620 1.000 11.204 42 PHE B N 1
ATOM 2701 C CA . PHE B 1 62 ? -26.004 -1.818 -34.496 1.000 11.474 42 PHE B CA 1
ATOM 2702 C C . PHE B 1 62 ? -27.085 -2.585 -33.722 1.000 12.883 42 PHE B C 1
ATOM 2703 O O . PHE B 1 62 ? -28.273 -2.477 -34.042 1.000 12.777 42 PHE B O 1
ATOM 2711 N N . LEU B 1 63 ? -26.704 -3.303 -32.655 1.000 11.336 43 LEU B N 1
ATOM 2712 C CA . LEU B 1 63 ? -27.711 -4.083 -31.963 1.000 12.924 43 LEU B CA 1
ATOM 2713 C C . LEU B 1 63 ? -28.702 -3.188 -31.209 1.000 13.380 43 LEU B C 1
ATOM 2714 O O . LEU B 1 63 ? -29.893 -3.542 -31.092 1.000 15.699 43 LEU B O 1
ATOM 2719 N N . GLU B 1 64 ? -28.270 -2.047 -30.690 1.000 11.932 44 GLU B N 1
ATOM 2720 C CA . GLU B 1 64 ? -29.217 -1.134 -30.051 1.000 14.446 44 GLU B CA 1
ATOM 2721 C C . GLU B 1 64 ? -30.284 -0.638 -31.024 1.000 15.084 44 GLU B C 1
ATOM 2722 O O . GLU B 1 64 ? -31.455 -0.597 -30.703 1.000 15.937 44 GLU B O 1
ATOM 2728 N N . LYS B 1 65 ? -29.879 -0.309 -32.241 1.000 13.196 45 LYS B N 1
ATOM 2729 C CA . LYS B 1 65 ? -30.829 0.181 -33.229 1.000 14.498 45 LYS B CA 1
ATOM 2730 C C . LYS B 1 65 ? -31.711 -0.938 -33.777 1.000 15.989 45 LYS B C 1
ATOM 2731 O O . LYS B 1 65 ? -32.890 -0.696 -34.008 1.000 15.003 45 LYS B O 1
ATOM 2737 N N . GLU B 1 66 ? -31.136 -2.102 -34.068 1.000 13.846 46 GLU B N 1
ATOM 2738 C CA . GLU B 1 66 ? -31.771 -3.040 -34.981 1.000 15.579 46 GLU B CA 1
ATOM 2739 C C . GLU B 1 66 ? -32.465 -4.210 -34.302 1.000 14.615 46 GLU B C 1
ATOM 2740 O O . GLU B 1 66 ? -33.285 -4.895 -34.949 1.000 17.373 46 GLU B O 1
ATOM 2746 N N . ALA B 1 67 ? -32.141 -4.524 -33.037 1.000 14.018 47 ALA B N 1
ATOM 2747 C CA . ALA B 1 67 ? -32.577 -5.763 -32.402 1.000 15.052 47 ALA B CA 1
ATOM 2748 C C . ALA B 1 67 ? -33.842 -5.547 -31.581 1.000 16.540 47 ALA B C 1
ATOM 2749 O O . ALA B 1 67 ? -34.000 -4.516 -30.935 1.000 17.087 47 ALA B O 1
ATOM 2751 N N . LYS B 1 68 ? -34.747 -6.529 -31.599 1.000 18.138 48 LYS B N 1
ATOM 2752 C CA . LYS B 1 68 ? -35.902 -6.507 -30.698 1.000 22.003 48 LYS B CA 1
ATOM 2753 C C . LYS B 1 68 ? -35.844 -7.558 -29.584 1.000 23.726 48 LYS B C 1
ATOM 2754 O O . LYS B 1 68 ? -36.677 -7.510 -28.670 1.000 25.181 48 LYS B O 1
ATOM 2760 N N . ALA B 1 69 ? -34.951 -8.547 -29.669 1.000 18.764 49 ALA B N 1
ATOM 2761 C CA . ALA B 1 69 ? -34.898 -9.651 -28.708 1.000 22.736 49 ALA B CA 1
ATOM 2762 C C . ALA B 1 69 ? -33.466 -10.064 -28.326 1.000 26.795 49 ALA B C 1
ATOM 2763 O O . ALA B 1 69 ? -33.235 -11.184 -27.831 1.000 29.204 49 ALA B O 1
ATOM 2765 N N . LEU B 1 70 ? -32.481 -9.238 -28.643 1.000 20.169 50 LEU B N 1
ATOM 2766 C CA . LEU B 1 70 ? -31.115 -9.452 -28.195 1.000 18.952 50 LEU B CA 1
ATOM 2767 C C . LEU B 1 70 ? -30.768 -8.238 -27.354 1.000 20.341 50 LEU B C 1
ATOM 2768 O O . LEU B 1 70 ? -31.164 -7.126 -27.733 1.000 22.998 50 LEU B O 1
ATOM 2773 N N . THR B 1 71 ? -30.093 -8.437 -26.220 1.000 16.197 51 THR B N 1
ATOM 2774 C CA . THR B 1 71 ? -29.512 -7.329 -25.478 1.000 15.557 51 THR B CA 1
ATOM 2775 C C . THR B 1 71 ? -28.074 -7.238 -25.973 1.000 14.914 51 THR B C 1
ATOM 2776 O O . THR B 1 71 ? -27.510 -8.237 -26.446 1.000 14.833 51 THR B O 1
ATOM 2780 N N . VAL B 1 72 ? -27.493 -6.037 -25.872 1.000 13.283 52 VAL B N 1
ATOM 2781 C CA . VAL B 1 72 ? -26.077 -5.877 -26.182 1.000 12.142 52 VAL B CA 1
ATOM 2782 C C . VAL B 1 72 ? -25.470 -5.057 -25.062 1.000 13.435 52 VAL B C 1
ATOM 2783 O O . VAL B 1 72 ? -26.093 -4.096 -24.611 1.000 13.935 52 VAL B O 1
ATOM 2787 N N . GLY B 1 73 ? -24.243 -5.434 -24.657 1.000 13.038 53 GLY B N 1
ATOM 2788 C CA . GLY B 1 73 ? -23.492 -4.658 -23.689 1.000 12.050 53 GLY B CA 1
ATOM 2789 C C . GLY B 1 73 ? -22.044 -4.585 -24.104 1.000 14.032 53 GLY B C 1
ATOM 2790 O O . GLY B 1 73 ? -21.526 -5.528 -24.696 1.000 14.370 53 GLY B O 1
ATOM 2791 N N . LEU B 1 74 ? -21.479 -3.403 -23.972 1.000 11.494 54 LEU B N 1
ATOM 2792 C CA . LEU B 1 74 ? -20.079 -3.157 -24.311 1.000 11.440 54 LEU B CA 1
ATOM 2793 C C . LEU B 1 74 ? -19.383 -2.844 -22.990 1.000 12.349 54 LEU B C 1
ATOM 2794 O O . LEU B 1 74 ? -19.773 -1.870 -22.301 1.000 12.501 54 LEU B O 1
ATOM 2799 N N . TYR B 1 75 ? -18.336 -3.624 -22.708 1.000 11.551 55 TYR B N 1
ATOM 2800 C CA . TYR B 1 75 ? -17.640 -3.523 -21.438 1.000 11.710 55 TYR B CA 1
ATOM 2801 C C . TYR B 1 75 ? -16.162 -3.330 -21.654 1.000 12.085 55 TYR B C 1
ATOM 2802 O O . TYR B 1 75 ? -15.535 -4.064 -22.433 1.000 12.420 55 TYR B O 1
ATOM 2811 N N . ASN B 1 76 ? -15.568 -2.509 -20.788 1.000 11.390 56 ASN B N 1
ATOM 2812 C CA . ASN B 1 76 ? -14.148 -2.610 -20.483 1.000 12.803 56 ASN B CA 1
ATOM 2813 C C . ASN B 1 76 ? -13.842 -3.944 -19.779 1.000 11.532 56 ASN B C 1
ATOM 2814 O O . ASN B 1 76 ? -14.564 -4.369 -18.892 1.000 12.130 56 ASN B O 1
ATOM 2819 N N . SER B 1 77 ? -12.746 -4.609 -20.153 1.000 12.598 57 SER B N 1
ATOM 2820 C CA . SER B 1 77 ? -12.482 -5.944 -19.644 1.000 12.746 57 SER B CA 1
ATOM 2821 C C . SER B 1 77 ? -12.362 -5.939 -18.129 1.000 12.088 57 SER B C 1
ATOM 2822 O O . SER B 1 77 ? -12.828 -6.882 -17.511 1.000 13.262 57 SER B O 1
ATOM 2825 N N . GLY B 1 78 ? -11.674 -4.953 -17.564 1.000 12.733 58 GLY B N 1
ATOM 2826 C CA . GLY B 1 78 ? -11.562 -4.905 -16.100 1.000 12.890 58 GLY B CA 1
ATOM 2827 C C . GLY B 1 78 ? -12.906 -4.789 -15.388 1.000 14.759 58 GLY B C 1
ATOM 2828 O O . GLY B 1 78 ? -13.192 -5.442 -14.366 1.000 14.748 58 GLY B O 1
ATOM 2829 N N . GLU B 1 79 ? -13.773 -3.933 -15.892 1.000 13.507 59 GLU B N 1
ATOM 2830 C CA . GLU B 1 79 ? -15.111 -3.806 -15.320 1.000 14.062 59 GLU B CA 1
ATOM 2831 C C . GLU B 1 79 ? -15.860 -5.134 -15.451 1.000 14.356 59 GLU B C 1
ATOM 2832 O O . GLU B 1 79 ? -16.578 -5.563 -14.547 1.000 14.967 59 GLU B O 1
ATOM 2838 N N . PHE B 1 80 ? -15.768 -5.765 -16.629 1.000 12.353 60 PHE B N 1
ATOM 2839 C CA . PHE B 1 80 ? -16.512 -6.987 -16.854 1.000 11.961 60 PHE B CA 1
ATOM 2840 C C . PHE B 1 80 ? -16.097 -8.103 -15.892 1.000 13.168 60 PHE B C 1
ATOM 2841 O O . PHE B 1 80 ? -16.982 -8.782 -15.367 1.000 12.737 60 PHE B O 1
ATOM 2849 N N . ILE B 1 81 ? -14.797 -8.273 -15.642 1.000 12.808 61 ILE B N 1
ATOM 2850 C CA . ILE B 1 81 ? -14.362 -9.370 -14.798 1.000 12.854 61 ILE B CA 1
ATOM 2851 C C . ILE B 1 81 ? -14.660 -9.109 -13.325 1.000 14.112 61 ILE B C 1
ATOM 2852 O O . ILE B 1 81 ? -14.776 -10.080 -12.549 1.000 14.752 61 ILE B O 1
ATOM 2857 N N . ASN B 1 82 ? -14.749 -7.843 -12.936 1.000 12.647 62 ASN B N 1
ATOM 2858 C CA . ASN B 1 82 ? -15.016 -7.512 -11.537 1.000 13.430 62 ASN B CA 1
ATOM 2859 C C . ASN B 1 82 ? -16.502 -7.426 -11.253 1.000 13.400 62 ASN B C 1
ATOM 2860 O O . ASN B 1 82 ? -16.966 -7.534 -10.105 1.000 14.384 62 ASN B O 1
ATOM 2865 N N . ASN B 1 83 ? -17.290 -7.148 -12.297 1.000 13.374 63 ASN B N 1
ATOM 2866 C CA . ASN B 1 83 ? -18.711 -6.937 -12.096 1.000 13.172 63 ASN B CA 1
ATOM 2867 C C . ASN B 1 83 ? -19.505 -7.527 -13.253 1.000 13.555 63 ASN B C 1
ATOM 2868 O O . ASN B 1 83 ? -20.288 -6.828 -13.913 1.000 14.189 63 ASN B O 1
ATOM 2873 N N . PRO B 1 84 ? -19.420 -8.848 -13.487 1.000 13.137 64 PRO B N 1
ATOM 2874 C CA . PRO B 1 84 ? -20.095 -9.455 -14.625 1.000 13.211 64 PRO B CA 1
ATOM 2875 C C . PRO B 1 84 ? -21.613 -9.371 -14.488 1.000 13.435 64 PRO B C 1
ATOM 2876 O O . PRO B 1 84 ? -22.164 -9.529 -13.399 1.000 13.602 64 PRO B O 1
ATOM 2880 N N . PRO B 1 85 ? -22.340 -9.174 -15.594 1.000 13.032 65 PRO B N 1
ATOM 2881 C CA . PRO B 1 85 ? -23.799 -9.107 -15.532 1.000 13.496 65 PRO B CA 1
ATOM 2882 C C . PRO B 1 85 ? -24.422 -10.442 -15.122 1.000 14.488 65 PRO B C 1
ATOM 2883 O O . PRO B 1 85 ? -23.842 -11.511 -15.410 1.000 13.611 65 PRO B O 1
ATOM 2887 N N . VAL B 1 86 ? -25.574 -10.390 -14.444 1.000 14.959 66 VAL B N 1
ATOM 2888 C CA . VAL B 1 86 ? -26.217 -11.627 -14.018 1.000 15.816 66 VAL B CA 1
ATOM 2889 C C . VAL B 1 86 ? -26.636 -12.454 -15.235 1.000 16.629 66 VAL B C 1
ATOM 2890 O O . VAL B 1 86 ? -26.742 -13.682 -15.109 1.000 16.753 66 VAL B O 1
ATOM 2894 N N . ALA B 1 87 ? -26.841 -11.835 -16.424 1.000 13.295 67 ALA B N 1
ATOM 2895 C CA . ALA B 1 87 ? -27.241 -12.557 -17.619 1.000 15.715 67 ALA B CA 1
ATOM 2896 C C . ALA B 1 87 ? -26.108 -13.337 -18.276 1.000 15.873 67 ALA B C 1
ATOM 2897 O O . ALA B 1 87 ? -26.354 -13.962 -19.306 1.000 17.738 67 ALA B O 1
ATOM 2899 N N . LEU B 1 88 ? -24.886 -13.212 -17.775 1.000 13.563 68 LEU B N 1
ATOM 2900 C CA . LEU B 1 88 ? -23.747 -13.961 -18.264 1.000 14.833 68 LEU B CA 1
ATOM 2901 C C . LEU B 1 88 ? -23.947 -15.437 -17.972 1.000 16.797 68 LEU B C 1
ATOM 2902 O O . LEU B 1 88 ? -23.909 -15.857 -16.820 1.000 21.015 68 LEU B O 1
ATOM 2907 N N . GLY B 1 89 ? -24.226 -16.204 -19.014 1.000 16.578 69 GLY B N 1
ATOM 2908 C CA . GLY B 1 89 ? -24.561 -17.614 -18.840 1.000 16.989 69 GLY B CA 1
ATOM 2909 C C . GLY B 1 89 ? -24.787 -18.246 -20.193 1.000 17.646 69 GLY B C 1
ATOM 2910 O O . GLY B 1 89 ? -24.303 -17.715 -21.189 1.000 15.657 69 GLY B O 1
ATOM 2911 N N . GLU B 1 90 ? -25.608 -19.326 -20.214 1.000 17.203 70 GLU B N 1
ATOM 2912 C CA . GLU B 1 90 ? -25.730 -20.125 -21.410 1.000 16.702 70 GLU B CA 1
ATOM 2913 C C . GLU B 1 90 ? -26.537 -19.421 -22.487 1.000 16.567 70 GLU B C 1
ATOM 2914 O O . GLU B 1 90 ? -26.502 -19.911 -23.608 1.000 18.981 70 GLU B O 1
ATOM 2916 N N . ASN B 1 91 ? -27.222 -18.308 -22.178 1.000 16.248 71 ASN B N 1
ATOM 2917 C CA . ASN B 1 91 ? -27.966 -17.548 -23.169 1.000 16.294 71 ASN B CA 1
ATOM 2918 C C . ASN B 1 91 ? -27.208 -16.285 -23.585 1.000 15.366 71 ASN B C 1
ATOM 2919 O O . ASN B 1 91 ? -27.797 -15.426 -24.225 1.000 16.243 71 ASN B O 1
ATOM 2924 N N . ALA B 1 92 ? -25.930 -16.203 -23.245 1.000 14.325 72 ALA B N 1
ATOM 2925 C CA . ALA B 1 92 ? -25.070 -15.095 -23.664 1.000 14.766 72 ALA B CA 1
ATOM 2926 C C . ALA B 1 92 ? -23.961 -15.575 -24.599 1.000 15.312 72 ALA B C 1
ATOM 2927 O O . ALA B 1 92 ? -23.448 -16.694 -24.498 1.000 17.293 72 ALA B O 1
ATOM 2929 N N . VAL B 1 93 ? -23.514 -14.666 -25.473 1.000 13.426 73 VAL B N 1
ATOM 2930 C CA . VAL B 1 93 ? -22.304 -14.869 -26.257 1.000 15.150 73 VAL B CA 1
ATOM 2931 C C . VAL B 1 93 ? -21.393 -13.710 -25.885 1.000 14.902 73 VAL B C 1
ATOM 2932 O O . VAL B 1 93 ? -21.892 -12.604 -25.786 1.000 13.150 73 VAL B O 1
ATOM 2936 N N . VAL B 1 94 ? -20.110 -13.994 -25.684 1.000 12.721 74 VAL B N 1
ATOM 2937 C CA . VAL B 1 94 ? -19.095 -13.016 -25.355 1.000 13.780 74 VAL B CA 1
ATOM 2938 C C . VAL B 1 94 ? -18.092 -12.949 -26.497 1.000 14.663 74 VAL B C 1
ATOM 2939 O O . VAL B 1 94 ? -17.493 -13.957 -26.900 1.000 15.541 74 VAL B O 1
ATOM 2943 N N . VAL B 1 95 ? -17.913 -11.738 -27.016 1.000 13.222 75 VAL B N 1
ATOM 2944 C CA . VAL B 1 95 ? -16.936 -11.478 -28.051 1.000 13.142 75 VAL B CA 1
ATOM 2945 C C . VAL B 1 95 ? -15.825 -10.633 -27.437 1.000 13.486 75 VAL B C 1
ATOM 2946 O O . VAL B 1 95 ? -16.070 -9.516 -26.931 1.000 13.217 75 VAL B O 1
ATOM 2950 N N . VAL B 1 96 ? -14.615 -11.214 -27.393 1.000 12.896 76 VAL B N 1
ATOM 2951 C CA . VAL B 1 96 ? -13.475 -10.533 -26.829 1.000 14.954 76 VAL B CA 1
ATOM 2952 C C . VAL B 1 96 ? -12.482 -10.227 -27.943 1.000 17.515 76 VAL B C 1
ATOM 2953 O O . VAL B 1 96 ? -12.454 -10.894 -28.993 1.000 17.952 76 VAL B O 1
ATOM 2957 N N . ALA B 1 97 ? -11.734 -9.138 -27.751 1.000 15.069 77 ALA B N 1
ATOM 2958 C CA . ALA B 1 97 ? -10.722 -8.759 -28.710 1.000 14.272 77 ALA B CA 1
ATOM 2959 C C . ALA B 1 97 ? -9.465 -8.323 -27.962 1.000 15.076 77 ALA B C 1
ATOM 2960 O O . ALA B 1 97 ? -9.555 -7.545 -26.997 1.000 14.604 77 ALA B O 1
ATOM 2962 N N . SER B 1 98 ? -8.315 -8.774 -28.478 1.000 16.210 78 SER B N 1
ATOM 2963 C CA . SER B 1 98 ? -6.999 -8.376 -28.031 1.000 16.003 78 SER B CA 1
ATOM 2964 C C . SER B 1 98 ? -6.053 -8.579 -29.212 1.000 16.247 78 SER B C 1
ATOM 2965 O O . SER B 1 98 ? -5.861 -9.717 -29.625 1.000 17.018 78 SER B O 1
ATOM 2968 N N . HIS B 1 99 ? -5.469 -7.498 -29.726 1.000 16.397 79 HIS B N 1
ATOM 2969 C CA . HIS B 1 99 ? -4.668 -7.584 -30.946 1.000 18.278 79 HIS B CA 1
ATOM 2970 C C . HIS B 1 99 ? -3.567 -8.642 -30.828 1.000 19.978 79 HIS B C 1
ATOM 2971 O O . HIS B 1 99 ? -3.468 -9.548 -31.664 1.000 19.888 79 HIS B O 1
ATOM 2978 N N . LYS B 1 100 ? -2.779 -8.605 -29.752 1.000 22.717 80 LYS B N 1
ATOM 2979 C CA . LYS B 1 100 ? -1.692 -9.566 -29.583 1.000 26.379 80 LYS B CA 1
ATOM 2980 C C . LYS B 1 100 ? -2.095 -10.778 -28.759 1.000 27.520 80 LYS B C 1
ATOM 2981 O O . LYS B 1 100 ? -1.302 -11.694 -28.559 1.000 24.277 80 LYS B O 1
ATOM 2987 N N . GLY B 1 101 ? -3.306 -10.763 -28.201 1.000 22.123 81 GLY B N 1
ATOM 2988 C CA . GLY B 1 101 ? -3.833 -11.932 -27.551 1.000 21.174 81 GLY B CA 1
ATOM 2989 C C . GLY B 1 101 ? -3.246 -12.142 -26.157 1.000 21.970 81 GLY B C 1
ATOM 2990 O O . GLY B 1 101 ? -3.326 -13.232 -25.627 1.000 24.957 81 GLY B O 1
ATOM 2991 N N . ASN B 1 102 ? -2.686 -11.083 -25.591 1.000 23.702 82 ASN B N 1
ATOM 2992 C CA . ASN B 1 102 ? -1.954 -11.163 -24.347 1.000 25.698 82 ASN B CA 1
ATOM 2993 C C . ASN B 1 102 ? -2.582 -10.285 -23.255 1.000 25.016 82 ASN B C 1
ATOM 2994 O O . ASN B 1 102 ? -1.996 -10.168 -22.196 1.000 25.677 82 ASN B O 1
ATOM 2999 N N . THR B 1 103 ? -3.684 -9.566 -23.514 1.000 25.293 83 THR B N 1
ATOM 3000 C CA . THR B 1 103 ? -4.185 -8.580 -22.549 1.000 24.358 83 THR B CA 1
ATOM 3001 C C . THR B 1 103 ? -4.761 -9.329 -21.343 1.000 22.309 83 THR B C 1
ATOM 3002 O O . THR B 1 103 ? -5.736 -10.048 -21.489 1.000 19.362 83 THR B O 1
ATOM 3006 N N . PRO B 1 104 ? -4.185 -9.276 -20.115 1.000 21.307 84 PRO B N 1
ATOM 3007 C CA . PRO B 1 104 ? -4.637 -10.199 -19.077 1.000 22.201 84 PRO B CA 1
ATOM 3008 C C . PRO B 1 104 ? -6.116 -10.105 -18.704 1.000 17.447 84 PRO B C 1
ATOM 3009 O O . PRO B 1 104 ? -6.733 -11.138 -18.465 1.000 18.025 84 PRO B O 1
ATOM 3013 N N . GLU B 1 105 ? -6.660 -8.880 -18.573 1.000 17.583 85 GLU B N 1
ATOM 3014 C CA . GLU B 1 105 ? -8.044 -8.711 -18.177 1.000 17.736 85 GLU B CA 1
ATOM 3015 C C . GLU B 1 105 ? -8.946 -9.345 -19.227 1.000 14.954 85 GLU B C 1
ATOM 3016 O O . GLU B 1 105 ? -10.040 -9.841 -18.907 1.000 16.591 85 GLU B O 1
ATOM 3022 N N . THR B 1 106 ? -8.558 -9.194 -20.500 1.000 14.958 86 THR B N 1
ATOM 3023 C CA . THR B 1 106 ? -9.399 -9.723 -21.572 1.000 16.161 86 THR B CA 1
ATOM 3024 C C . THR B 1 106 ? -9.370 -11.251 -21.612 1.000 15.337 86 THR B C 1
ATOM 3025 O O . THR B 1 106 ? -10.370 -11.928 -21.829 1.000 14.999 86 THR B O 1
ATOM 3029 N N . ILE B 1 107 ? -8.193 -11.828 -21.361 1.000 16.383 87 ILE B N 1
ATOM 3030 C CA . ILE B 1 107 ? -8.090 -13.272 -21.208 1.000 16.128 87 ILE B CA 1
ATOM 3031 C C . ILE B 1 107 ? -8.953 -13.769 -20.054 1.000 16.682 87 ILE B C 1
ATOM 3032 O O . ILE B 1 107 ? -9.673 -14.759 -20.190 1.000 16.780 87 ILE B O 1
ATOM 3037 N N . LYS B 1 108 ? -8.888 -13.049 -18.940 1.000 16.919 88 LYS B N 1
ATOM 3038 C CA . LYS B 1 108 ? -9.705 -13.382 -17.789 1.000 18.215 88 LYS B CA 1
ATOM 3039 C C . LYS B 1 108 ? -11.200 -13.259 -18.106 1.000 16.828 88 LYS B C 1
ATOM 3040 O O . LYS B 1 108 ? -12.003 -14.049 -17.658 1.000 16.747 88 LYS B O 1
ATOM 3046 N N . ALA B 1 109 ? -11.622 -12.288 -18.937 1.000 15.348 89 ALA B N 1
ATOM 3047 C CA . ALA B 1 109 ? -13.012 -12.179 -19.338 1.000 14.365 89 ALA B CA 1
ATOM 3048 C C . ALA B 1 109 ? -13.498 -13.406 -20.119 1.000 14.420 89 ALA B C 1
ATOM 3049 O O . ALA B 1 109 ? -14.600 -13.941 -19.908 1.000 13.409 89 ALA B O 1
ATOM 3051 N N . ALA B 1 110 ? -12.652 -13.899 -21.025 1.000 14.288 90 ALA B N 1
ATOM 3052 C CA . ALA B 1 110 ? -13.011 -15.082 -21.789 1.000 15.289 90 ALA B CA 1
ATOM 3053 C C . ALA B 1 110 ? -13.144 -16.260 -20.825 1.000 17.048 90 ALA B C 1
ATOM 3054 O O . ALA B 1 110 ? -14.077 -17.032 -20.943 1.000 17.011 90 ALA B O 1
ATOM 3056 N N . GLU B 1 111 ? -12.215 -16.321 -19.873 1.000 17.522 91 GLU B N 1
ATOM 3057 C CA . GLU B 1 111 ? -12.188 -17.421 -18.910 1.000 21.495 91 GLU B CA 1
ATOM 3058 C C . GLU B 1 111 ? -13.455 -17.424 -18.047 1.000 19.636 91 GLU B C 1
ATOM 3059 O O . GLU B 1 111 ? -14.121 -18.462 -17.931 1.000 19.889 91 GLU B O 1
ATOM 3065 N N . ILE B 1 112 ? -13.834 -16.268 -17.497 1.000 17.334 92 ILE B N 1
ATOM 3066 C CA . ILE B 1 112 ? -15.059 -16.172 -16.718 1.000 19.084 92 ILE B CA 1
ATOM 3067 C C . ILE B 1 112 ? -16.303 -16.491 -17.537 1.000 17.369 92 ILE B C 1
ATOM 3068 O O . ILE B 1 112 ? -17.222 -17.161 -17.084 1.000 18.714 92 ILE B O 1
ATOM 3073 N N . ALA B 1 113 ? -16.345 -16.060 -18.804 1.000 15.061 93 ALA B N 1
ATOM 3074 C CA . ALA B 1 113 ? -17.467 -16.388 -19.645 1.000 15.174 93 ALA B CA 1
ATOM 3075 C C . ALA B 1 113 ? -17.611 -17.901 -19.811 1.000 16.439 93 ALA B C 1
ATOM 3076 O O . ALA B 1 113 ? -18.729 -18.399 -19.702 1.000 17.237 93 ALA B O 1
ATOM 3078 N N . ARG B 1 114 ? -16.492 -18.592 -20.076 1.000 18.416 94 ARG B N 1
ATOM 3079 C CA . ARG B 1 114 ? -16.549 -20.035 -20.292 1.000 19.634 94 ARG B CA 1
ATOM 3080 C C . ARG B 1 114 ? -16.966 -20.758 -19.005 1.000 18.858 94 ARG B C 1
ATOM 3081 O O . ARG B 1 114 ? -17.788 -21.683 -19.077 1.000 22.258 94 ARG B O 1
ATOM 3089 N N . GLN B 1 115 ? -16.593 -20.202 -17.846 1.000 19.814 95 GLN B N 1
ATOM 3090 C CA . GLN B 1 115 ? -16.974 -20.778 -16.559 1.000 21.411 95 GLN B CA 1
ATOM 3091 C C . GLN B 1 115 ? -18.485 -20.711 -16.361 1.000 22.679 95 GLN B C 1
ATOM 3092 O O . GLN B 1 115 ? -19.063 -21.495 -15.635 1.000 23.365 95 GLN B O 1
ATOM 3098 N N . HIS B 1 116 ? -19.133 -19.720 -16.972 1.000 20.386 96 HIS B N 1
ATOM 3099 C CA . HIS B 1 116 ? -20.561 -19.514 -16.875 1.000 19.782 96 HIS B CA 1
ATOM 3100 C C . HIS B 1 116 ? -21.333 -20.153 -18.027 1.000 18.743 96 HIS B C 1
ATOM 3101 O O . HIS B 1 116 ? -22.562 -20.080 -18.074 1.000 19.684 96 HIS B O 1
ATOM 3108 N N . GLY B 1 117 ? -20.646 -20.804 -18.945 1.000 18.690 97 GLY B N 1
ATOM 3109 C CA . GLY B 1 117 ? -21.271 -21.519 -20.022 1.000 18.350 97 GLY B CA 1
ATOM 3110 C C . GLY B 1 117 ? -21.645 -20.631 -21.199 1.000 18.181 97 GLY B C 1
ATOM 3111 O O . GLY B 1 117 ? -22.393 -21.045 -22.066 1.000 17.544 97 GLY B O 1
ATOM 3112 N N . ALA B 1 118 ? -21.032 -19.437 -21.271 1.000 16.993 98 ALA B N 1
ATOM 3113 C CA . ALA B 1 118 ? -21.274 -18.591 -22.427 1.000 16.993 98 ALA B CA 1
ATOM 3114 C C . ALA B 1 118 ? -20.238 -18.885 -23.497 1.000 16.193 98 ALA B C 1
ATOM 3115 O O . ALA B 1 118 ? -19.041 -18.836 -23.250 1.000 18.784 98 ALA B O 1
ATOM 3117 N N . PRO B 1 119 ? -20.646 -19.149 -24.747 1.000 16.592 99 PRO B N 1
ATOM 3118 C CA . PRO B 1 119 ? -19.672 -19.275 -25.812 1.000 17.733 99 PRO B CA 1
ATOM 3119 C C . PRO B 1 119 ? -18.874 -17.985 -25.999 1.000 16.745 99 PRO B C 1
ATOM 3120 O O . PRO B 1 119 ? -19.453 -16.902 -25.910 1.000 15.405 99 PRO B O 1
ATOM 3124 N N . VAL B 1 120 ? -17.578 -18.137 -26.226 1.000 16.189 100 VAL B N 1
ATOM 3125 C CA . VAL B 1 120 ? -16.645 -17.037 -26.386 1.000 15.289 100 VAL B CA 1
ATOM 3126 C C . VAL B 1 120 ? -16.083 -17.030 -27.797 1.000 16.312 100 VAL B C 1
ATOM 3127 O O . VAL B 1 120 ? -15.514 -18.022 -28.233 1.000 16.301 100 VAL B O 1
ATOM 3131 N N . ILE B 1 121 ? -16.233 -15.893 -28.503 1.000 15.441 101 ILE B N 1
ATOM 3132 C CA . ILE B 1 121 ? -15.541 -15.641 -29.767 1.000 15.551 101 ILE B CA 1
ATOM 3133 C C . ILE B 1 121 ? -14.381 -14.698 -29.486 1.000 16.805 101 ILE B C 1
ATOM 3134 O O . ILE B 1 121 ? -14.587 -13.614 -28.944 1.000 15.410 101 ILE B O 1
ATOM 3139 N N . GLY B 1 122 ? -13.163 -15.099 -29.828 1.000 16.049 102 GLY B N 1
ATOM 3140 C CA . GLY B 1 122 ? -12.008 -14.232 -29.671 1.000 16.016 102 GLY B CA 1
ATOM 3141 C C . GLY B 1 122 ? -11.540 -13.670 -31.008 1.000 19.009 102 GLY B C 1
ATOM 3142 O O . GLY B 1 122 ? -11.488 -14.422 -31.981 1.000 20.118 102 GLY B O 1
ATOM 3143 N N . LEU B 1 123 ? -11.287 -12.347 -31.015 1.000 16.343 103 LEU B N 1
ATOM 3144 C CA . LEU B 1 123 ? -10.719 -11.651 -32.146 1.000 16.360 103 LEU B CA 1
ATOM 3145 C C . LEU B 1 123 ? -9.279 -11.278 -31.823 1.000 17.072 103 LEU B C 1
ATOM 3146 O O . LEU B 1 123 ? -9.040 -10.499 -30.877 1.000 18.351 103 LEU B O 1
ATOM 3151 N N . THR B 1 124 ? -8.321 -11.798 -32.609 1.000 15.576 104 THR B N 1
ATOM 3152 C CA . THR B 1 124 ? -6.915 -11.516 -32.380 1.000 16.272 104 THR B CA 1
ATOM 3153 C C . THR B 1 124 ? -6.150 -11.610 -33.694 1.000 16.946 104 THR B C 1
ATOM 3154 O O . THR B 1 124 ? -6.612 -12.253 -34.636 1.000 18.482 104 THR B O 1
ATOM 3158 N N . TRP B 1 125 ? -4.985 -10.958 -33.717 1.000 18.528 105 TRP B N 1
ATOM 3159 C CA . TRP B 1 125 ? -4.098 -11.041 -34.873 1.000 22.964 105 TRP B CA 1
ATOM 3160 C C . TRP B 1 125 ? -3.103 -12.195 -34.716 1.000 26.027 105 TRP B C 1
ATOM 3161 O O . TRP B 1 125 ? -2.565 -12.659 -35.710 1.000 24.870 105 TRP B O 1
ATOM 3172 N N . ILE B 1 126 ? -2.866 -12.643 -33.472 1.000 25.685 106 ILE B N 1
ATOM 3173 C CA . ILE B 1 126 ? -1.854 -13.642 -33.164 1.000 27.605 106 ILE B CA 1
ATOM 3174 C C . ILE B 1 126 ? -2.553 -14.940 -32.791 1.000 26.994 106 ILE B C 1
ATOM 3175 O O . ILE B 1 126 ? -3.105 -15.057 -31.711 1.000 25.564 106 ILE B O 1
ATOM 3180 N N . MET B 1 127 ? -2.521 -15.926 -33.701 1.000 31.555 107 MET B N 1
ATOM 3181 C CA . MET B 1 127 ? -3.399 -17.084 -33.587 1.000 31.712 107 MET B CA 1
ATOM 3182 C C . MET B 1 127 ? -2.844 -18.153 -32.635 1.000 29.853 107 MET B C 1
ATOM 3183 O O . MET B 1 127 ? -3.547 -19.124 -32.377 1.000 34.575 107 MET B O 1
ATOM 3188 N N . ASP B 1 128 ? -1.649 -17.956 -32.069 1.000 30.885 108 ASP B N 1
ATOM 3189 C CA . ASP B 1 128 ? -1.123 -18.869 -31.056 1.000 36.420 108 ASP B CA 1
ATOM 3190 C C . ASP B 1 128 ? -0.887 -18.127 -29.739 1.000 35.379 108 ASP B C 1
ATOM 3191 O O . ASP B 1 128 ? -0.010 -18.485 -28.954 1.000 36.731 108 ASP B O 1
ATOM 3196 N N . SER B 1 129 ? -1.682 -17.083 -29.482 1.000 28.926 109 SER B N 1
ATOM 3197 C CA . SER B 1 129 ? -1.506 -16.254 -28.299 1.000 23.937 109 SER B CA 1
ATOM 3198 C C . SER B 1 129 ? -2.199 -16.882 -27.104 1.000 23.924 109 SER B C 1
ATOM 3199 O O . SER B 1 129 ? -3.052 -17.773 -27.231 1.000 25.273 109 SER B O 1
ATOM 3202 N N . PRO B 1 130 ? -1.890 -16.405 -25.885 1.000 24.899 110 PRO B N 1
ATOM 3203 C CA . PRO B 1 130 ? -2.551 -16.920 -24.690 1.000 26.459 110 PRO B CA 1
ATOM 3204 C C . PRO B 1 130 ? -4.080 -16.849 -24.710 1.000 25.178 110 PRO B C 1
ATOM 3205 O O . PRO B 1 130 ? -4.771 -17.712 -24.153 1.000 24.939 110 PRO B O 1
ATOM 3209 N N . LEU B 1 131 ? -4.640 -15.830 -25.371 1.000 23.288 111 LEU B N 1
ATOM 3210 C CA . LEU B 1 131 ? -6.086 -15.678 -25.426 1.000 22.218 111 LEU B CA 1
ATOM 3211 C C . LEU B 1 131 ? -6.786 -16.894 -26.033 1.000 21.035 111 LEU B C 1
ATOM 3212 O O . LEU B 1 131 ? -7.887 -17.248 -25.606 1.000 22.640 111 LEU B O 1
ATOM 3217 N N . VAL B 1 132 ? -6.189 -17.481 -27.064 1.000 22.162 112 VAL B N 1
ATOM 3218 C CA . VAL B 1 132 ? -6.852 -18.488 -27.882 1.000 27.159 112 VAL B CA 1
ATOM 3219 C C . VAL B 1 132 ? -7.251 -19.718 -27.073 1.000 28.041 112 VAL B C 1
ATOM 3220 O O . VAL B 1 132 ? -8.288 -20.327 -27.321 1.000 30.517 112 VAL B O 1
ATOM 3224 N N . ALA B 1 133 ? -6.459 -20.039 -26.057 1.000 30.667 113 ALA B N 1
ATOM 3225 C CA . ALA B 1 133 ? -6.748 -21.173 -25.197 1.000 32.201 113 ALA B CA 1
ATOM 3226 C C . ALA B 1 133 ? -8.037 -21.016 -24.385 1.000 33.193 113 ALA B C 1
ATOM 3227 O O . ALA B 1 133 ? -8.512 -22.005 -23.821 1.000 31.531 113 ALA B O 1
ATOM 3229 N N . HIS B 1 134 ? -8.619 -19.798 -24.298 1.000 24.896 114 HIS B N 1
ATOM 3230 C CA . HIS B 1 134 ? -9.788 -19.552 -23.471 1.000 25.088 114 HIS B CA 1
ATOM 3231 C C . HIS B 1 134 ? -11.007 -19.173 -24.303 1.000 23.705 114 HIS B C 1
ATOM 3232 O O . HIS B 1 134 ? -12.016 -18.692 -23.768 1.000 23.919 114 HIS B O 1
ATOM 3239 N N . CYS B 1 135 ? -10.893 -19.350 -25.622 1.000 22.491 115 CYS B N 1
ATOM 3240 C CA . CYS B 1 135 ? -11.986 -19.066 -26.528 1.000 22.358 115 CYS B CA 1
ATOM 3241 C C . CYS B 1 135 ? -12.524 -20.361 -27.117 1.000 23.056 115 CYS B C 1
ATOM 3242 O O . CYS B 1 135 ? -11.748 -21.269 -27.401 1.000 26.988 115 CYS B O 1
ATOM 3245 N N . ASP B 1 136 ? -13.824 -20.395 -27.377 1.000 17.975 116 ASP B N 1
ATOM 3246 C CA . ASP B 1 136 ? -14.464 -21.454 -28.120 1.000 18.538 116 ASP B CA 1
ATOM 3247 C C . ASP B 1 136 ? -14.218 -21.320 -29.617 1.000 22.124 116 ASP B C 1
ATOM 3248 O O . ASP B 1 136 ? -14.209 -22.333 -30.336 1.000 22.026 116 ASP B O 1
ATOM 3253 N N . TYR B 1 137 ? -14.126 -20.068 -30.106 1.000 17.549 117 TYR B N 1
ATOM 3254 C CA . TYR B 1 137 ? -14.003 -19.780 -31.518 1.000 19.574 117 TYR B CA 1
ATOM 3255 C C . TYR B 1 137 ? -13.033 -18.632 -31.626 1.000 20.368 117 TYR B C 1
ATOM 3256 O O . TYR B 1 137 ? -13.039 -17.742 -30.781 1.000 18.981 117 TYR B O 1
ATOM 3265 N N . VAL B 1 138 ? -12.151 -18.702 -32.599 1.000 20.389 118 VAL B N 1
ATOM 3266 C CA . VAL B 1 138 ? -11.173 -17.657 -32.802 1.000 19.908 118 VAL B CA 1
ATOM 3267 C C . VAL B 1 138 ? -11.327 -17.159 -34.233 1.000 23.151 118 VAL B C 1
ATOM 3268 O O . VAL B 1 138 ? -11.424 -17.945 -35.194 1.000 23.101 118 VAL B O 1
ATOM 3272 N N . GLU B 1 139 ? -11.404 -15.822 -34.342 1.000 19.718 119 GLU B N 1
ATOM 3273 C CA . GLU B 1 139 ? -11.457 -15.166 -35.634 1.000 18.216 119 GLU B CA 1
ATOM 3274 C C . GLU B 1 139 ? -10.334 -14.149 -35.714 1.000 18.519 119 GLU B C 1
ATOM 3275 O O . GLU B 1 139 ? -9.916 -13.586 -34.689 1.000 18.768 119 GLU B O 1
ATOM 3281 N N . THR B 1 140 ? -9.816 -13.943 -36.919 1.000 18.107 120 THR B N 1
ATOM 3282 C CA . THR B 1 140 ? -8.767 -12.958 -37.082 1.000 17.769 120 THR B CA 1
ATOM 3283 C C . THR B 1 140 ? -9.265 -11.901 -38.055 1.000 16.675 120 THR B C 1
ATOM 3284 O O . THR B 1 140 ? -10.452 -11.828 -38.341 1.000 16.794 120 THR B O 1
ATOM 3288 N N . TYR B 1 141 ? -8.361 -11.022 -38.444 1.000 15.960 121 TYR B N 1
ATOM 3289 C CA . TYR B 1 141 ? -8.764 -9.857 -39.227 1.000 15.889 121 TYR B CA 1
ATOM 3290 C C . TYR B 1 141 ? -7.562 -9.341 -39.981 1.000 17.314 121 TYR B C 1
ATOM 3291 O O . TYR B 1 141 ? -6.436 -9.723 -39.704 1.000 18.812 121 TYR B O 1
ATOM 3300 N N . THR B 1 142 ? -7.803 -8.467 -40.980 1.000 16.659 122 THR B N 1
ATOM 3301 C CA . THR B 1 142 ? -6.730 -7.867 -41.747 1.000 16.801 122 THR B CA 1
ATOM 3302 C C . THR B 1 142 ? -6.099 -6.735 -40.951 1.000 17.795 122 THR B C 1
ATOM 3303 O O . THR B 1 142 ? -6.708 -6.107 -40.092 1.000 17.045 122 THR B O 1
ATOM 3307 N N . PHE B 1 143 ? -4.813 -6.472 -41.183 1.000 17.090 123 PHE B N 1
ATOM 3308 C CA . PHE B 1 143 ? -4.070 -5.532 -40.378 1.000 20.406 123 PHE B CA 1
ATOM 3309 C C . PHE B 1 143 ? -2.855 -5.064 -41.169 1.000 22.250 123 PHE B C 1
ATOM 3310 O O . PHE B 1 143 ? -2.294 -5.879 -41.878 1.000 25.328 123 PHE B O 1
ATOM 3318 N N . GLY B 1 144 ? -2.447 -3.832 -40.916 1.000 29.970 124 GLY B N 1
ATOM 3319 C CA . GLY B 1 144 ? -1.209 -3.294 -41.455 1.000 32.753 124 GLY B CA 1
ATOM 3320 C C . GLY B 1 144 ? -1.525 -2.436 -42.675 1.000 38.665 124 GLY B C 1
ATOM 3321 O O . GLY B 1 144 ? -2.661 -2.415 -43.148 1.000 37.478 12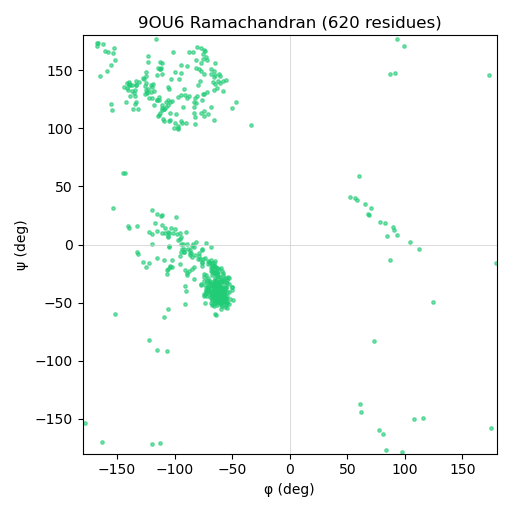4 GLY B O 1
ATOM 3322 N N . ASP B 1 145 ? -0.530 -1.720 -43.188 1.000 42.846 125 ASP B N 1
ATOM 3323 C CA . ASP B 1 145 ? -0.758 -0.982 -44.419 1.000 46.183 125 ASP B CA 1
ATOM 3324 C C . ASP B 1 145 ? -1.114 -1.993 -45.505 1.000 38.551 125 ASP B C 1
ATOM 3325 O O . ASP B 1 145 ? -0.681 -3.147 -45.493 1.000 41.781 125 ASP B O 1
ATOM 3330 N N . GLY B 1 146 ? -1.969 -1.581 -46.435 1.000 39.163 126 GLY B N 1
ATOM 3331 C CA . GLY B 1 146 ? -2.403 -2.500 -47.469 1.000 34.564 126 GLY B CA 1
ATOM 3332 C C . GLY B 1 146 ? -3.577 -3.357 -47.007 1.000 26.320 126 GLY B C 1
ATOM 3333 O O . GLY B 1 146 ? -3.980 -4.274 -47.689 1.000 27.343 126 GLY B O 1
ATOM 3334 N N . LYS B 1 147 ? -4.145 -3.082 -45.820 1.000 23.928 127 LYS B N 1
ATOM 3335 C CA . LYS B 1 147 ? -5.202 -3.974 -45.379 1.000 18.305 127 LYS B CA 1
ATOM 3336 C C . LYS B 1 147 ? -6.517 -3.763 -46.137 1.000 15.901 127 LYS B C 1
ATOM 3337 O O . LYS B 1 147 ? -6.898 -2.636 -46.472 1.000 16.371 127 LYS B O 1
ATOM 3343 N N . ASP B 1 148 ? -7.234 -4.869 -46.309 1.000 14.608 128 ASP B N 1
ATOM 3344 C CA . ASP B 1 148 ? -8.564 -4.884 -46.882 1.000 14.743 128 ASP B CA 1
ATOM 3345 C C . ASP B 1 148 ? -9.594 -4.563 -45.798 1.000 13.464 128 ASP B C 1
ATOM 3346 O O . ASP B 1 148 ? -9.786 -5.336 -44.834 1.000 15.344 128 ASP B O 1
ATOM 3351 N N . ILE B 1 149 ? -10.235 -3.412 -45.935 1.000 12.521 129 ILE B N 1
ATOM 3352 C CA . ILE B 1 149 ? -11.159 -2.909 -44.907 1.000 14.821 129 ILE B CA 1
ATOM 3353 C C . ILE B 1 149 ? -12.313 -3.886 -44.695 1.000 15.258 129 ILE B C 1
ATOM 3354 O O . ILE B 1 149 ? -12.840 -3.952 -43.582 1.000 14.686 129 ILE B O 1
ATOM 3359 N N . ALA B 1 150 ? -12.715 -4.682 -45.704 1.000 14.887 130 ALA B N 1
ATOM 3360 C CA . ALA B 1 150 ? -13.832 -5.583 -45.539 1.000 16.356 130 ALA B CA 1
ATOM 3361 C C . ALA B 1 150 ? -13.539 -6.609 -44.446 1.000 15.153 130 ALA B C 1
ATOM 3362 O O . ALA B 1 150 ? -14.484 -7.177 -43.882 1.000 18.177 130 ALA B O 1
ATOM 3364 N N . GLY B 1 151 ? -12.251 -6.869 -44.202 1.000 15.488 131 GLY B N 1
ATOM 3365 C CA . GLY B 1 151 ? -11.830 -7.847 -43.220 1.000 16.175 131 GLY B CA 1
ATOM 3366 C C . GLY B 1 151 ? -11.275 -7.277 -41.923 1.000 15.502 131 GLY B C 1
ATOM 3367 O O . GLY B 1 151 ? -10.728 -8.055 -41.146 1.000 15.018 131 GLY B O 1
ATOM 3368 N N . GLU B 1 152 ? -11.333 -5.956 -41.712 1.000 14.153 132 GLU B N 1
ATOM 3369 C CA . GLU B 1 152 ? -10.609 -5.331 -40.612 1.000 14.332 132 GLU B CA 1
ATOM 3370 C C . GLU B 1 152 ? -11.306 -5.667 -39.293 1.000 13.618 132 GLU B C 1
ATOM 3371 O O . GLU B 1 152 ? -12.471 -6.089 -39.278 1.000 13.849 132 GLU B O 1
ATOM 3377 N N . LYS B 1 153 ? -10.630 -5.421 -38.171 1.000 12.258 133 LYS B N 1
ATOM 3378 C CA . LYS B 1 153 ? -11.179 -5.776 -36.863 1.000 13.114 133 LYS B CA 1
ATOM 3379 C C . LYS B 1 153 ? -12.573 -5.182 -36.646 1.000 12.493 133 LYS B C 1
ATOM 3380 O O . LYS B 1 153 ? -13.472 -5.884 -36.139 1.000 11.753 133 LYS B O 1
ATOM 3386 N N . THR B 1 154 ? -12.754 -3.859 -36.895 1.000 12.175 134 THR B N 1
ATOM 3387 C CA . THR B 1 154 ? -14.065 -3.275 -36.683 1.000 13.061 134 THR B CA 1
ATOM 3388 C C . THR B 1 154 ? -15.154 -4.016 -37.447 1.000 12.228 134 THR B C 1
ATOM 3389 O O . THR B 1 154 ? -16.280 -4.152 -36.984 1.000 13.286 134 THR B O 1
ATOM 3393 N N . MET B 1 155 ? -14.850 -4.333 -38.719 1.000 13.079 135 MET B N 1
ATOM 3394 C CA . MET B 1 155 ? -15.812 -4.998 -39.569 1.000 13.524 135 MET B CA 1
ATOM 3395 C C . MET B 1 155 ? -16.130 -6.404 -39.094 1.000 12.710 135 MET B C 1
ATOM 3396 O O . MET B 1 155 ? -17.286 -6.795 -39.098 1.000 13.739 135 MET B O 1
ATOM 3401 N N . LYS B 1 156 ? -15.146 -7.131 -38.588 1.000 13.688 136 LYS B N 1
ATOM 3402 C CA . LYS B 1 156 ? -15.413 -8.412 -37.941 1.000 15.145 136 LYS B CA 1
ATOM 3403 C C . LYS B 1 156 ? -16.335 -8.309 -36.726 1.000 13.360 136 LYS B C 1
ATOM 3404 O O . LYS B 1 156 ? -17.252 -9.125 -36.531 1.000 13.818 136 LYS B O 1
ATOM 3410 N N . GLY B 1 157 ? -16.141 -7.276 -35.905 1.000 14.133 137 GLY B N 1
ATOM 3411 C CA . GLY B 1 157 ? -17.032 -7.021 -34.801 1.000 13.432 137 GLY B CA 1
ATOM 3412 C C . GLY B 1 157 ? -18.467 -6.807 -35.266 1.000 12.816 137 GLY B C 1
ATOM 3413 O O . GLY B 1 157 ? -19.415 -7.371 -34.750 1.000 14.030 137 GLY B O 1
ATOM 3414 N N . LEU B 1 158 ? -18.634 -5.936 -36.277 1.000 11.768 138 LEU B N 1
ATOM 3415 C CA . LEU B 1 158 ? -19.931 -5.643 -36.829 1.000 12.264 138 LEU B CA 1
ATOM 3416 C C . LEU B 1 158 ? -20.557 -6.891 -37.411 1.000 12.637 138 LEU B C 1
ATOM 3417 O O . LEU B 1 158 ? -21.731 -7.115 -37.207 1.000 13.801 138 LEU B O 1
ATOM 3422 N N . LEU B 1 159 ? -19.780 -7.695 -38.136 1.000 14.562 139 LEU B N 1
ATOM 3423 C CA . LEU B 1 159 ? -20.369 -8.878 -38.756 1.000 15.194 139 LEU B CA 1
ATOM 3424 C C . LEU B 1 159 ? -20.788 -9.887 -37.708 1.000 12.756 139 LEU B C 1
ATOM 3425 O O . LEU B 1 159 ? -21.758 -10.584 -37.939 1.000 14.261 139 LEU B O 1
ATOM 3430 N N . SER B 1 160 ? -20.154 -9.897 -36.515 1.000 13.377 140 SER B N 1
ATOM 3431 C CA . SER B 1 160 ? -20.634 -10.772 -35.441 1.000 13.375 140 SER B CA 1
ATOM 3432 C C . SER B 1 160 ? -22.066 -10.379 -35.080 1.000 13.127 140 SER B C 1
ATOM 3433 O O . SER B 1 160 ? -22.939 -11.224 -34.840 1.000 13.512 140 SER B O 1
ATOM 3436 N N . ALA B 1 161 ? -22.303 -9.057 -34.951 1.000 11.957 141 ALA B N 1
ATOM 3437 C CA . ALA B 1 161 ? -23.617 -8.535 -34.577 1.000 12.943 141 ALA B CA 1
ATOM 3438 C C . ALA B 1 161 ? -24.652 -8.770 -35.664 1.000 12.266 141 ALA B C 1
ATOM 3439 O O . ALA B 1 161 ? -25.784 -9.175 -35.416 1.000 13.543 141 ALA B O 1
ATOM 3441 N N . VAL B 1 162 ? -24.252 -8.513 -36.920 1.000 12.922 142 VAL B N 1
ATOM 3442 C CA . VAL B 1 162 ? -25.138 -8.680 -38.051 1.000 13.731 142 VAL B CA 1
ATOM 3443 C C . VAL B 1 162 ? -25.534 -10.151 -38.145 1.000 13.164 142 VAL B C 1
ATOM 3444 O O . VAL B 1 162 ? -26.712 -10.478 -38.300 1.000 14.859 142 VAL B O 1
ATOM 3448 N N . GLU B 1 163 ? -24.563 -11.024 -38.012 1.000 12.977 143 GLU B N 1
ATOM 3449 C CA . GLU B 1 163 ? -24.854 -12.450 -38.134 1.000 15.484 143 GLU B CA 1
ATOM 3450 C C . GLU B 1 163 ? -25.655 -12.975 -36.937 1.000 16.250 143 GLU B C 1
ATOM 3451 O O . GLU B 1 163 ? -26.593 -13.772 -37.113 1.000 18.467 143 GLU B O 1
ATOM 3457 N N . LEU B 1 164 ? -25.327 -12.526 -35.704 1.000 15.424 144 LEU B N 1
ATOM 3458 C CA . LEU B 1 164 ? -26.125 -12.906 -34.551 1.000 15.764 144 LEU B CA 1
ATOM 3459 C C . LEU B 1 164 ? -27.574 -12.458 -34.691 1.000 16.148 144 LEU B C 1
ATOM 3460 O O . LEU B 1 164 ? -28.512 -13.218 -34.405 1.000 17.977 144 LEU B O 1
ATOM 3465 N N . LEU B 1 165 ? -27.815 -11.241 -35.192 1.000 13.171 145 LEU B N 1
ATOM 3466 C CA . LEU B 1 165 ? -29.159 -10.770 -35.396 1.000 13.864 145 LEU B CA 1
ATOM 3467 C C . LEU B 1 165 ? -29.836 -11.607 -36.489 1.000 15.677 145 LEU B C 1
ATOM 3468 O O . LEU B 1 165 ? -30.970 -12.063 -36.300 1.000 17.343 145 LEU B O 1
ATOM 3473 N N . GLN B 1 166 ? -29.183 -11.743 -37.633 1.000 15.643 146 GLN B N 1
ATOM 3474 C CA . GLN B 1 166 ? -29.798 -12.433 -38.762 1.000 18.703 146 GLN B CA 1
ATOM 3475 C C . GLN B 1 166 ? -30.178 -13.861 -38.374 1.000 20.371 146 GLN B C 1
ATOM 3476 O O . GLN B 1 166 ? -31.247 -14.352 -38.768 1.000 21.102 146 GLN B O 1
ATOM 3482 N N . GLN B 1 167 ? -29.317 -14.541 -37.617 1.000 18.320 147 GLN B N 1
ATOM 3483 C CA . GLN B 1 167 ? -29.524 -15.962 -37.359 1.000 20.324 147 GLN B CA 1
ATOM 3484 C C . GLN B 1 167 ? -30.435 -16.222 -36.155 1.000 22.781 147 GLN B C 1
ATOM 3485 O O . GLN B 1 167 ? -30.712 -17.386 -35.861 1.000 23.308 147 GLN B O 1
ATOM 3491 N N . THR B 1 168 ? -30.855 -15.180 -35.421 1.000 20.477 148 THR B N 1
ATOM 3492 C CA . THR B 1 168 ? -31.736 -15.355 -34.282 1.000 22.159 148 THR B CA 1
ATOM 3493 C C . THR B 1 168 ? -33.109 -14.797 -34.643 1.000 26.060 148 THR B C 1
ATOM 3494 O O . THR B 1 168 ? -34.054 -15.563 -34.735 1.000 36.871 148 THR B O 1
ATOM 3498 N N . GLU B 1 169 ? -33.219 -13.499 -34.921 1.000 22.059 149 GLU B N 1
ATOM 3499 C CA . GLU B 1 169 ? -34.484 -12.824 -35.158 1.000 24.056 149 GLU B CA 1
ATOM 3500 C C . GLU B 1 169 ? -34.725 -12.526 -36.633 1.000 24.564 149 GLU B C 1
ATOM 3501 O O . GLU B 1 169 ? -35.845 -12.173 -36.997 1.000 24.609 149 GLU B O 1
ATOM 3507 N N . GLY B 1 170 ? -33.667 -12.556 -37.442 1.000 21.264 150 GLY B N 1
ATOM 3508 C CA . GLY B 1 170 ? -33.734 -11.986 -38.776 1.000 19.202 150 GLY B CA 1
ATOM 3509 C C . GLY B 1 170 ? -33.402 -10.498 -38.790 1.000 18.753 150 GLY B C 1
ATOM 3510 O O . GLY B 1 170 ? -33.675 -9.781 -37.855 1.000 20.024 150 GLY B O 1
ATOM 3511 N N . TYR B 1 171 ? -32.773 -10.065 -39.888 1.000 19.542 151 TYR B N 1
ATOM 3512 C CA . TYR B 1 171 ? -32.337 -8.688 -40.077 1.000 19.515 151 TYR B CA 1
ATOM 3513 C C . TYR B 1 171 ? -32.811 -8.267 -41.461 1.000 18.676 151 TYR B C 1
ATOM 3514 O O . TYR B 1 171 ? -32.323 -8.790 -42.458 1.000 20.579 151 TYR B O 1
ATOM 3523 N N . ALA B 1 172 ? -33.694 -7.266 -41.485 1.000 20.068 152 ALA B N 1
ATOM 3524 C CA . ALA B 1 172 ? -34.344 -6.844 -42.717 1.000 22.155 152 ALA B CA 1
ATOM 3525 C C . ALA B 1 172 ? -33.346 -6.281 -43.731 1.000 22.716 152 ALA B C 1
ATOM 3526 O O . ALA B 1 172 ? -33.604 -6.292 -44.914 1.000 22.762 152 ALA B O 1
ATOM 3528 N N . HIS B 1 173 ? -32.203 -5.763 -43.292 1.000 18.256 153 HIS B N 1
ATOM 3529 C CA . HIS B 1 173 ? -31.311 -5.061 -44.199 1.000 19.167 153 HIS B CA 1
ATOM 3530 C C . HIS B 1 173 ? -30.016 -5.831 -44.419 1.000 15.815 153 HIS B C 1
ATOM 3531 O O . HIS B 1 173 ? -28.997 -5.258 -44.829 1.000 17.062 153 HIS B O 1
ATOM 3538 N N . TYR B 1 174 ? -30.060 -7.143 -44.220 1.000 15.775 154 TYR B N 1
ATOM 3539 C CA . TYR B 1 174 ? -28.888 -7.981 -44.372 1.000 16.026 154 TYR B CA 1
ATOM 3540 C C . TYR B 1 174 ? -28.210 -7.770 -45.728 1.000 18.294 154 TYR B C 1
ATOM 3541 O O . TYR B 1 174 ? -26.993 -7.651 -45.832 1.000 15.862 154 TYR B O 1
ATOM 3550 N N . ASP B 1 175 ? -28.985 -7.853 -46.813 1.000 17.911 155 ASP B N 1
ATOM 3551 C CA . ASP B 1 175 ? -28.355 -7.768 -48.113 1.000 18.344 155 ASP B CA 1
ATOM 3552 C C . ASP B 1 175 ? -27.734 -6.398 -48.348 1.000 17.597 155 ASP B C 1
ATOM 3553 O O . ASP B 1 175 ? -26.663 -6.328 -48.961 1.000 17.235 155 ASP B O 1
ATOM 3558 N N . ASP B 1 176 ? -28.404 -5.333 -47.890 1.000 16.424 156 ASP B N 1
ATOM 3559 C CA . ASP B 1 176 ? -27.869 -3.987 -47.990 1.000 16.337 156 ASP B CA 1
ATOM 3560 C C . ASP B 1 176 ? -26.550 -3.905 -47.228 1.000 15.759 156 ASP B C 1
ATOM 3561 O O . ASP B 1 176 ? -25.632 -3.190 -47.624 1.000 14.335 156 ASP B O 1
ATOM 3566 N N . PHE B 1 177 ? -26.531 -4.515 -46.036 1.000 14.714 157 PHE B N 1
ATOM 3567 C CA . PHE B 1 177 ? -25.305 -4.517 -45.246 1.000 14.462 157 PHE B CA 1
ATOM 3568 C C . PHE B 1 177 ? -24.152 -5.183 -45.996 1.000 14.238 157 PHE B C 1
ATOM 3569 O O . PHE B 1 177 ? -23.046 -4.659 -46.077 1.000 14.057 157 PHE B O 1
ATOM 3577 N N . GLN B 1 178 ? -24.372 -6.381 -46.523 1.000 13.773 158 GLN B N 1
ATOM 3578 C CA . GLN B 1 178 ? -23.344 -7.086 -47.268 1.000 15.576 158 GLN B CA 1
ATOM 3579 C C . GLN B 1 178 ? -22.911 -6.275 -48.497 1.000 14.972 158 GLN B C 1
ATOM 3580 O O . GLN B 1 178 ? -21.744 -6.279 -48.851 1.000 16.692 158 GLN B O 1
ATOM 3586 N N . ASP B 1 179 ? -23.824 -5.569 -49.152 1.000 15.470 159 ASP B N 1
ATOM 3587 C CA . ASP B 1 179 ? -23.456 -4.676 -50.242 1.000 18.152 159 ASP B CA 1
ATOM 3588 C C . ASP B 1 179 ? -22.487 -3.589 -49.759 1.000 15.389 159 ASP B C 1
ATOM 3589 O O . ASP B 1 179 ? -21.462 -3.322 -50.396 1.000 16.166 159 ASP B O 1
ATOM 3594 N N . GLY B 1 180 ? -22.756 -3.029 -48.566 1.000 14.809 160 GLY B N 1
ATOM 3595 C CA . GLY B 1 180 ? -21.833 -2.082 -47.955 1.000 14.703 160 GLY B CA 1
ATOM 3596 C C . GLY B 1 180 ? -20.434 -2.665 -47.727 1.000 13.444 160 GLY B C 1
ATOM 3597 O O . GLY B 1 180 ? -19.411 -2.037 -48.025 1.000 13.525 160 GLY B O 1
ATOM 3598 N N . VAL B 1 181 ? -20.377 -3.895 -47.211 1.000 12.756 161 VAL B N 1
ATOM 3599 C CA . VAL B 1 181 ? -19.123 -4.590 -47.005 1.000 13.459 161 VAL B CA 1
ATOM 3600 C C . VAL B 1 181 ? -18.344 -4.711 -48.323 1.000 13.976 161 VAL B C 1
ATOM 3601 O O . VAL B 1 181 ? -17.120 -4.518 -48.316 1.000 14.136 161 VAL B O 1
ATOM 3605 N N . SER B 1 182 ? -19.060 -4.943 -49.412 1.000 15.116 162 SER B N 1
ATOM 3606 C CA . SER B 1 182 ? -18.408 -5.155 -50.705 1.000 17.328 162 SER B CA 1
ATOM 3607 C C . SER B 1 182 ? -17.894 -3.850 -51.304 1.000 16.764 162 SER B C 1
ATOM 3608 O O . SER B 1 182 ? -17.134 -3.891 -52.282 1.000 17.407 162 SER B O 1
ATOM 3611 N N . LYS B 1 183 ? -18.304 -2.701 -50.743 1.000 14.413 163 LYS B N 1
ATOM 3612 C CA . LYS B 1 183 ? -17.955 -1.381 -51.238 1.000 15.073 163 LYS B CA 1
ATOM 3613 C C . LYS B 1 183 ? -16.924 -0.665 -50.378 1.000 13.294 163 LYS B C 1
ATOM 3614 O O . LYS B 1 183 ? -16.290 0.284 -50.820 1.000 12.644 163 LYS B O 1
ATOM 3620 N N . ILE B 1 184 ? -16.764 -1.056 -49.099 1.000 11.706 164 ILE B N 1
ATOM 3621 C CA . ILE B 1 184 ? -16.118 -0.145 -48.189 1.000 12.556 164 ILE B CA 1
ATOM 3622 C C . ILE B 1 184 ? -14.610 -0.054 -48.430 1.000 11.105 164 ILE B C 1
ATOM 3623 O O . ILE B 1 184 ? -14.049 1.009 -48.218 1.000 11.918 164 ILE B O 1
ATOM 3628 N N . ASN B 1 185 ? -13.922 -1.142 -48.817 1.000 12.369 165 ASN B N 1
ATOM 3629 C CA . ASN B 1 185 ? -12.493 -1.045 -49.076 1.000 12.361 165 ASN B CA 1
ATOM 3630 C C . ASN B 1 185 ? -12.199 0.027 -50.137 1.000 11.760 165 ASN B C 1
ATOM 3631 O O . ASN B 1 185 ? -11.305 0.842 -49.987 1.000 12.469 165 ASN B O 1
ATOM 3636 N N . ARG B 1 186 ? -12.902 -0.048 -51.254 1.000 12.131 166 ARG B N 1
ATOM 3637 C CA . ARG B 1 186 ? -12.740 0.912 -52.325 1.000 13.518 166 ARG B CA 1
ATOM 3638 C C . ARG B 1 186 ? -13.002 2.332 -51.877 1.000 13.014 166 ARG B C 1
ATOM 3639 O O . ARG B 1 186 ? -12.237 3.236 -52.160 1.000 13.176 166 ARG B O 1
ATOM 3647 N N . ILE B 1 187 ? -14.105 2.551 -51.138 1.000 12.004 167 ILE B N 1
ATOM 3648 C CA . ILE B 1 187 ? -14.397 3.876 -50.611 1.000 12.986 167 ILE B CA 1
ATOM 3649 C C . ILE B 1 187 ? -13.238 4.400 -49.781 1.000 12.844 167 ILE B C 1
ATOM 3650 O O . ILE B 1 187 ? -12.831 5.540 -49.918 1.000 13.274 167 ILE B O 1
ATOM 3655 N N . VAL B 1 188 ? -12.744 3.590 -48.856 1.000 12.666 168 VAL B N 1
ATOM 3656 C CA . VAL B 1 188 ? -11.750 4.031 -47.909 1.000 13.857 168 VAL B CA 1
ATOM 3657 C C . VAL B 1 188 ? -10.463 4.381 -48.617 1.000 14.495 168 VAL B C 1
ATOM 3658 O O . VAL B 1 188 ? -9.911 5.446 -48.366 1.000 14.971 168 VAL B O 1
ATOM 3662 N N . TRP B 1 189 ? -9.968 3.497 -49.504 1.000 13.984 169 TRP B N 1
ATOM 3663 C CA . TRP B 1 189 ? -8.660 3.775 -50.088 1.000 14.330 169 TRP B CA 1
ATOM 3664 C C . TRP B 1 189 ? -8.717 4.937 -51.086 1.000 15.439 169 TRP B C 1
ATOM 3665 O O . TRP B 1 189 ? -7.763 5.736 -51.181 1.000 15.986 169 TRP B O 1
ATOM 3676 N N . ARG B 1 190 ? -9.850 5.085 -51.777 1.000 15.861 170 ARG B N 1
ATOM 3677 C CA . ARG B 1 190 ? -10.047 6.248 -52.636 1.000 14.889 170 ARG B CA 1
ATOM 3678 C C . ARG B 1 190 ? -10.078 7.526 -51.794 1.000 15.678 170 ARG B C 1
ATOM 3679 O O . ARG B 1 190 ? -9.480 8.546 -52.150 1.000 14.655 170 ARG B O 1
ATOM 3687 N N . ALA B 1 191 ? -10.754 7.468 -50.651 1.000 14.675 171 ALA B N 1
ATOM 3688 C CA . ALA B 1 191 ? -10.809 8.626 -49.780 1.000 15.166 171 ALA B CA 1
ATOM 3689 C C . ALA B 1 191 ? -9.434 9.019 -49.257 1.000 15.656 171 ALA B C 1
ATOM 3690 O O . ALA B 1 191 ? -9.132 10.198 -49.101 1.000 14.553 171 ALA B O 1
ATOM 3692 N N . CYS B 1 192 ? -8.586 8.049 -48.947 1.000 16.148 172 CYS B N 1
ATOM 3693 C CA . CYS B 1 192 ? -7.251 8.371 -48.463 1.000 16.102 172 CYS B CA 1
ATOM 3694 C C . CYS B 1 192 ? -6.456 9.151 -49.498 1.000 18.471 172 CYS B C 1
ATOM 3695 O O . CYS B 1 192 ? -5.663 10.027 -49.152 1.000 17.641 172 CYS B O 1
ATOM 3698 N N . GLU B 1 193 ? -6.650 8.816 -50.779 1.000 17.195 173 GLU B N 1
ATOM 3699 C CA . GLU B 1 193 ? -5.970 9.579 -51.810 1.000 18.079 173 GLU B CA 1
ATOM 3700 C C . GLU B 1 193 ? -6.574 10.957 -51.977 1.000 17.160 173 GLU B C 1
ATOM 3701 O O . GLU B 1 193 ? -5.860 11.924 -52.203 1.000 19.516 173 GLU B O 1
ATOM 3707 N N . GLN B 1 194 ? -7.904 11.030 -51.913 1.000 16.980 174 GLN B N 1
ATOM 3708 C CA . GLN B 1 194 ? -8.635 12.253 -52.078 1.000 16.506 174 GLN B CA 1
ATOM 3709 C C . GLN B 1 194 ? -8.204 13.312 -51.073 1.000 17.243 174 GLN B C 1
ATOM 3710 O O . GLN B 1 194 ? -8.161 14.474 -51.448 1.000 20.863 174 GLN B O 1
ATOM 3716 N N . VAL B 1 195 ? -7.933 12.936 -49.817 1.000 16.544 175 VAL B N 1
ATOM 3717 C CA . VAL B 1 195 ? -7.634 13.918 -48.776 1.000 18.038 175 VAL B CA 1
ATOM 3718 C C . VAL B 1 195 ? -6.146 14.246 -48.679 1.000 19.042 175 VAL B C 1
ATOM 3719 O O . VAL B 1 195 ? -5.741 15.035 -47.833 1.000 20.479 175 VAL B O 1
ATOM 3723 N N . ALA B 1 196 ? -5.290 13.663 -49.505 1.000 20.698 176 ALA B N 1
ATOM 3724 C CA . ALA B 1 196 ? -3.853 13.828 -49.289 1.000 24.299 176 ALA B CA 1
ATOM 3725 C C . ALA B 1 196 ? -3.430 15.302 -49.276 1.000 26.473 176 ALA B C 1
ATOM 3726 O O . ALA B 1 196 ? -2.623 15.707 -48.437 1.000 24.888 176 ALA B O 1
ATOM 3728 N N . GLU B 1 197 ? -3.906 16.112 -50.220 1.000 29.332 177 GLU B N 1
ATOM 3729 C CA . GLU B 1 197 ? -3.461 17.495 -50.290 1.000 34.245 177 GLU B CA 1
ATOM 3730 C C . GLU B 1 197 ? -3.995 18.275 -49.098 1.000 31.703 177 GLU B C 1
ATOM 3731 O O . GLU B 1 197 ? -3.308 19.085 -48.494 1.000 31.878 177 GLU B O 1
ATOM 3737 N N . ARG B 1 198 ? -5.244 18.007 -48.761 1.000 26.743 178 ARG B N 1
ATOM 3738 C CA . ARG B 1 198 ? -5.842 18.669 -47.629 1.000 27.928 178 ARG B CA 1
ATOM 3739 C C . ARG B 1 198 ? -5.101 18.297 -46.347 1.000 27.357 178 ARG B C 1
ATOM 3740 O O . ARG B 1 198 ? -4.925 19.156 -45.492 1.000 29.036 178 ARG B O 1
ATOM 3748 N N . ALA B 1 199 ? -4.632 17.050 -46.208 1.000 23.390 179 ALA B N 1
ATOM 3749 C CA . ALA B 1 199 ? -3.897 16.656 -45.017 1.000 22.573 179 ALA B CA 1
ATOM 3750 C C . ALA B 1 199 ? -2.593 17.460 -44.887 1.000 24.223 179 ALA B C 1
ATOM 3751 O O . ALA B 1 199 ? -2.157 17.784 -43.788 1.000 22.160 179 ALA B O 1
ATOM 3753 N N . GLN B 1 200 ? -1.940 17.775 -46.005 1.000 25.550 180 GLN B N 1
ATOM 3754 C CA . GLN B 1 200 ? -0.745 18.611 -45.938 1.000 28.655 180 GLN B CA 1
ATOM 3755 C C . GLN B 1 200 ? -1.072 20.014 -45.411 1.000 27.599 180 GLN B C 1
ATOM 3756 O O . GLN B 1 200 ? -0.309 20.596 -44.643 1.000 29.899 180 GLN B O 1
ATOM 3762 N N . ALA B 1 201 ? -2.186 20.577 -45.843 1.000 29.060 181 ALA B N 1
ATOM 3763 C CA . ALA B 1 201 ? -2.558 21.936 -45.460 1.000 35.316 181 ALA B CA 1
ATOM 3764 C C . ALA B 1 201 ? -3.004 21.978 -43.999 1.000 32.009 181 ALA B C 1
ATOM 3765 O O . ALA B 1 201 ? -2.678 22.912 -43.258 1.000 31.966 181 ALA B O 1
ATOM 3767 N N . PHE B 1 202 ? -3.760 20.956 -43.592 1.000 27.423 182 PHE B N 1
ATOM 3768 C CA . PHE B 1 202 ? -4.098 20.764 -42.186 1.000 26.535 182 PHE B CA 1
ATOM 3769 C C . PHE B 1 202 ? -2.844 20.790 -41.313 1.000 25.676 182 PHE B C 1
ATOM 3770 O O . PHE B 1 202 ? -2.837 21.399 -40.238 1.000 26.183 182 PHE B O 1
ATOM 3778 N N . ALA B 1 203 ? -1.809 20.058 -41.728 1.000 23.537 183 ALA B N 1
ATOM 3779 C CA . ALA B 1 203 ? -0.622 19.859 -40.913 1.000 25.658 183 ALA B CA 1
ATOM 3780 C C . ALA B 1 203 ? 0.091 21.195 -40.729 1.000 29.459 183 ALA B C 1
ATOM 3781 O O . ALA B 1 203 ? 0.548 21.511 -39.640 1.000 25.924 183 ALA B O 1
ATOM 3783 N N . GLN B 1 204 ? 0.149 21.985 -41.802 1.000 30.203 184 GLN B N 1
ATOM 3784 C CA . GLN B 1 204 ? 0.766 23.300 -41.707 1.000 31.101 184 GLN B CA 1
ATOM 3785 C C . GLN B 1 204 ? -0.070 24.214 -40.815 1.000 30.930 184 GLN B C 1
ATOM 3786 O O . GLN B 1 204 ? 0.509 25.013 -40.089 1.000 33.001 184 GLN B O 1
ATOM 3792 N N . GLU B 1 205 ? -1.406 24.103 -40.847 1.000 28.778 185 GLU B N 1
ATOM 3793 C CA . GLU B 1 205 ? -2.248 24.991 -40.062 1.000 31.882 185 GLU B CA 1
ATOM 3794 C C . GLU B 1 205 ? -2.233 24.634 -38.575 1.000 30.969 185 GLU B C 1
ATOM 3795 O O . GLU B 1 205 ? -2.457 25.511 -37.753 1.000 31.920 185 GLU B O 1
ATOM 3801 N N . TYR B 1 206 ? -1.996 23.369 -38.205 1.000 26.633 186 TYR B N 1
ATOM 3802 C CA . TYR B 1 206 ? -2.199 22.973 -36.817 1.000 25.916 186 TYR B CA 1
ATOM 3803 C C . TYR B 1 206 ? -0.931 22.404 -36.193 1.000 27.361 186 TYR B C 1
ATOM 3804 O O . TYR B 1 206 ? -0.962 21.869 -35.083 1.000 26.720 186 TYR B O 1
ATOM 3813 N N . LYS B 1 207 ? 0.208 22.533 -36.863 1.000 26.042 187 LYS B N 1
ATOM 3814 C CA . LYS B 1 207 ? 1.437 21.952 -36.342 1.000 29.477 187 LYS B CA 1
ATOM 3815 C C . LYS B 1 207 ? 1.845 22.573 -34.999 1.000 28.910 187 LYS B C 1
ATOM 3816 O O . LYS B 1 207 ? 2.632 21.960 -34.284 1.000 33.189 187 LYS B O 1
ATOM 3822 N N . ASP B 1 208 ? 1.343 23.765 -34.675 1.000 29.269 188 ASP B N 1
ATOM 3823 C CA . ASP B 1 208 ? 1.724 24.438 -33.434 1.000 33.433 188 ASP B CA 1
ATOM 3824 C C . ASP B 1 208 ? 0.592 24.440 -32.405 1.000 33.667 188 ASP B C 1
ATOM 3825 O O . ASP B 1 208 ? 0.716 25.074 -31.369 1.000 34.129 188 ASP B O 1
ATOM 3830 N N . ASP B 1 209 ? -0.482 23.686 -32.657 1.000 30.830 189 ASP B N 1
ATOM 3831 C CA . ASP B 1 209 ? -1.627 23.608 -31.767 1.000 29.810 189 ASP B CA 1
ATOM 3832 C C . ASP B 1 209 ? -1.472 22.444 -30.795 1.000 35.366 189 ASP B C 1
ATOM 3833 O O . ASP B 1 209 ? -1.572 21.283 -31.200 1.000 49.189 189 ASP B O 1
ATOM 3838 N N . LYS B 1 210 ? -1.427 22.778 -29.507 1.000 29.411 190 LYS B N 1
ATOM 3839 C CA . LYS B 1 210 ? -1.168 21.853 -28.418 1.000 31.090 190 LYS B CA 1
ATOM 3840 C C . LYS B 1 210 ? -2.350 20.916 -28.174 1.000 28.730 190 LYS B C 1
ATOM 3841 O O . LYS B 1 210 ? -2.148 19.792 -27.736 1.000 28.170 190 LYS B O 1
ATOM 3843 N N . VAL B 1 211 ? -3.568 21.403 -28.449 1.000 26.165 191 VAL B N 1
ATOM 3844 C CA . VAL B 1 211 ? -4.793 20.707 -28.084 1.000 25.118 191 VAL B CA 1
ATOM 3845 C C . VAL B 1 211 ? -5.764 20.869 -29.244 1.000 23.467 191 VAL B C 1
ATOM 3846 O O . VAL B 1 211 ? -5.877 21.944 -29.837 1.000 21.498 191 VAL B O 1
ATOM 3850 N N . ILE B 1 212 ? -6.492 19.791 -29.555 1.000 19.109 192 ILE B N 1
ATOM 3851 C CA . ILE B 1 212 ? -7.491 19.797 -30.608 1.000 18.304 192 ILE B CA 1
ATOM 3852 C C . ILE B 1 212 ? -8.667 18.941 -30.130 1.000 18.369 192 ILE B C 1
ATOM 3853 O O . ILE B 1 212 ? -8.465 17.785 -29.757 1.000 21.469 192 ILE B O 1
ATOM 3858 N N . TYR B 1 213 ? -9.877 19.504 -30.079 1.000 17.350 193 TYR B N 1
ATOM 3859 C CA . TYR B 1 213 ? -11.046 18.712 -29.738 1.000 16.818 193 TYR B CA 1
ATOM 3860 C C . TYR B 1 213 ? -11.492 17.870 -30.923 1.000 19.149 193 TYR B C 1
ATOM 3861 O O . TYR B 1 213 ? -11.423 18.317 -32.039 1.000 20.214 193 TYR B O 1
ATOM 3870 N N . THR B 1 214 ? -12.081 16.694 -30.672 1.000 17.305 194 THR B N 1
ATOM 3871 C CA . THR B 1 214 ? -12.754 15.987 -31.719 1.000 15.990 194 THR B CA 1
ATOM 3872 C C . THR B 1 214 ? -14.250 16.025 -31.426 1.000 16.841 194 THR B C 1
ATOM 3873 O O . THR B 1 214 ? -14.686 16.225 -30.281 1.000 17.434 194 THR B O 1
ATOM 3877 N N . VAL B 1 215 ? -15.039 15.868 -32.485 1.000 16.390 195 VAL B N 1
ATOM 3878 C CA . VAL B 1 215 ? -16.490 15.988 -32.403 1.000 14.842 195 VAL B CA 1
ATOM 3879 C C . VAL B 1 215 ? -17.120 14.912 -33.286 1.000 14.919 195 VAL B C 1
ATOM 3880 O O . VAL B 1 215 ? -16.738 14.764 -34.458 1.000 14.641 195 VAL B O 1
ATOM 3884 N N . ALA B 1 216 ? -18.117 14.188 -32.764 1.000 13.764 196 ALA B N 1
ATOM 3885 C CA . ALA B 1 216 ? -18.796 13.160 -33.526 1.000 13.519 196 ALA B CA 1
ATOM 3886 C C . ALA B 1 216 ? -20.070 12.697 -32.837 1.000 13.950 196 ALA B C 1
ATOM 3887 O O . ALA B 1 216 ? -20.284 13.018 -31.663 1.000 14.059 196 ALA B O 1
ATOM 3889 N N . SER B 1 217 ? -20.843 11.898 -33.565 1.000 14.660 197 SER B N 1
ATOM 3890 C CA . SER B 1 217 ? -22.023 11.254 -33.016 1.000 15.955 197 SER B CA 1
ATOM 3891 C C . SER B 1 217 ? -22.316 9.960 -33.744 1.000 16.925 197 SER B C 1
ATOM 3892 O O . SER B 1 217 ? -21.751 9.750 -34.815 1.000 17.075 197 SER B O 1
ATOM 3895 N N . GLY B 1 218 ? -23.243 9.145 -33.189 1.000 16.244 198 GLY B N 1
ATOM 3896 C CA . GLY B 1 218 ? -23.754 7.973 -33.853 1.000 15.406 198 GLY B CA 1
ATOM 3897 C C . GLY B 1 218 ? -22.779 6.793 -33.807 1.000 14.080 198 GLY B C 1
ATOM 3898 O O . GLY B 1 218 ? -21.808 6.770 -33.023 1.000 14.511 198 GLY B O 1
ATOM 3899 N N . ALA B 1 219 ? -23.002 5.870 -34.744 1.000 14.475 199 ALA B N 1
ATOM 3900 C CA . ALA B 1 219 ? -22.312 4.581 -34.758 1.000 13.753 199 ALA B CA 1
ATOM 3901 C C . ALA B 1 219 ? -20.810 4.727 -35.015 1.000 14.278 199 ALA B C 1
ATOM 3902 O O . ALA B 1 219 ? -20.087 3.783 -34.791 1.000 16.595 199 ALA B O 1
ATOM 3904 N N . GLY B 1 220 ? -20.356 5.859 -35.549 1.000 12.875 200 GLY B N 1
ATOM 3905 C CA . GLY B 1 220 ? -18.943 6.119 -35.782 1.000 13.736 200 GLY B CA 1
ATOM 3906 C C . GLY B 1 220 ? -18.217 6.894 -34.682 1.000 12.939 200 GLY B C 1
ATOM 3907 O O . GLY B 1 220 ? -17.028 7.159 -34.786 1.000 13.787 200 GLY B O 1
ATOM 3908 N N . TYR B 1 221 ? -18.848 7.101 -33.529 1.000 12.893 201 TYR B N 1
ATOM 3909 C CA . TYR B 1 221 ? -18.267 7.883 -32.463 1.000 12.460 201 TYR B CA 1
ATOM 3910 C C . TYR B 1 221 ? -16.929 7.337 -31.966 1.000 12.863 201 TYR B C 1
ATOM 3911 O O . TYR B 1 221 ? -16.001 8.099 -31.644 1.000 12.424 201 TYR B O 1
ATOM 3920 N N . GLY B 1 222 ? -16.812 6.009 -31.888 1.000 11.808 202 GLY B N 1
ATOM 3921 C CA . GLY B 1 222 ? -15.568 5.400 -31.430 1.000 13.235 202 GLY B CA 1
ATOM 3922 C C . GLY B 1 222 ? -14.350 5.797 -32.238 1.000 13.690 202 GLY B C 1
ATOM 3923 O O . GLY B 1 222 ? -13.240 5.862 -31.712 1.000 13.561 202 GLY B O 1
ATOM 3924 N N . ALA B 1 223 ? -14.518 6.030 -33.558 1.000 13.510 203 ALA B N 1
ATOM 3925 C CA . ALA B 1 223 ? -13.400 6.495 -34.372 1.000 13.903 203 ALA B CA 1
ATOM 3926 C C . ALA B 1 223 ? -12.916 7.881 -33.981 1.000 12.411 203 ALA B C 1
ATOM 3927 O O . ALA B 1 223 ? -11.698 8.154 -34.025 1.000 13.576 203 ALA B O 1
ATOM 3929 N N . ALA B 1 224 ? -13.855 8.736 -33.546 1.000 12.527 204 ALA B N 1
ATOM 3930 C CA . ALA B 1 224 ? -13.516 10.073 -33.112 1.000 13.882 204 ALA B CA 1
ATOM 3931 C C . ALA B 1 224 ? -12.780 9.985 -31.788 1.000 13.616 204 ALA B C 1
ATOM 3932 O O . ALA B 1 224 ? -11.797 10.683 -31.570 1.000 13.745 204 ALA B O 1
ATOM 3934 N N . TYR B 1 225 ? -13.207 9.062 -30.945 1.000 14.359 205 TYR B N 1
ATOM 3935 C CA . TYR B 1 225 ? -12.577 8.877 -29.654 1.000 15.165 205 TYR B CA 1
ATOM 3936 C C . TYR B 1 225 ? -11.136 8.419 -29.862 1.000 14.574 205 TYR B C 1
ATOM 3937 O O . TYR B 1 225 ? -10.191 8.953 -29.292 1.000 15.154 205 TYR B O 1
ATOM 3946 N N . LEU B 1 226 ? -10.942 7.450 -30.755 1.000 13.416 206 LEU B N 1
ATOM 3947 C CA . LEU B 1 226 ? -9.589 7.003 -31.071 1.000 14.520 206 LEU B CA 1
ATOM 3948 C C . LEU B 1 226 ? -8.742 8.117 -31.669 1.000 14.599 206 LEU B C 1
ATOM 3949 O O . LEU B 1 226 ? -7.560 8.189 -31.352 1.000 15.850 206 LEU B O 1
ATOM 3954 N N . GLN B 1 227 ? -9.337 8.997 -32.482 1.000 12.670 207 GLN B N 1
ATOM 3955 C CA . GLN B 1 227 ? -8.598 10.135 -33.004 1.000 14.397 207 GLN B CA 1
ATOM 3956 C C . GLN B 1 227 ? -8.179 11.123 -31.917 1.000 15.990 207 GLN B C 1
ATOM 3957 O O . GLN B 1 227 ? -7.076 11.707 -31.972 1.000 15.711 207 GLN B O 1
ATOM 3963 N N . SER B 1 228 ? -9.009 11.278 -30.885 1.000 14.483 208 SER B N 1
ATOM 3964 C CA . SER B 1 228 ? -8.611 12.114 -29.762 1.000 16.188 208 SER B CA 1
ATOM 3965 C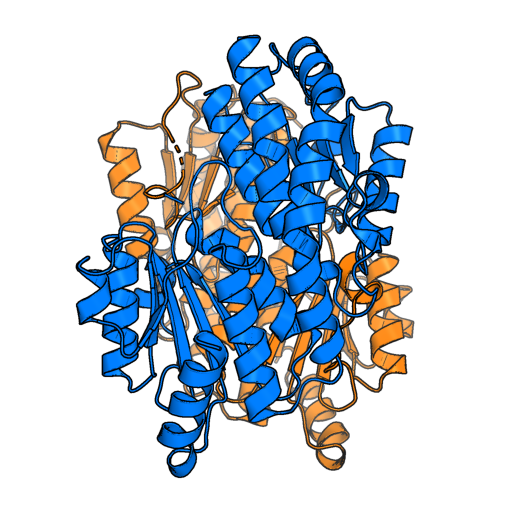 C . SER B 1 228 ? -7.339 11.562 -29.086 1.000 16.524 208 SER B C 1
ATOM 3966 O O . SER B 1 228 ? -6.469 12.341 -28.678 1.000 16.251 208 SER B O 1
ATOM 3969 N N . ILE B 1 229 ? -7.212 10.241 -29.020 1.000 17.269 209 ILE B N 1
ATOM 3970 C CA . ILE B 1 229 ? -5.998 9.632 -28.462 1.000 18.156 209 ILE B CA 1
ATOM 3971 C C . ILE B 1 229 ? -4.791 9.865 -29.373 1.000 19.723 209 ILE B C 1
ATOM 3972 O O . ILE B 1 229 ? -3.719 10.226 -28.886 1.000 19.423 209 ILE B O 1
ATOM 3977 N N . CYS B 1 230 ? -4.985 9.738 -30.696 1.000 19.358 210 CYS B N 1
ATOM 3978 C CA . CYS B 1 230 ? -3.943 9.983 -31.685 1.000 20.131 210 CYS B CA 1
ATOM 3979 C C . CYS B 1 230 ? -3.426 11.408 -31.603 1.000 19.129 210 CYS B C 1
ATOM 3980 O O . CYS B 1 230 ? -2.221 11.636 -31.693 1.000 20.806 210 CYS B O 1
ATOM 3983 N N . ILE B 1 231 ? -4.335 12.380 -31.454 1.000 17.809 211 ILE B N 1
ATOM 3984 C CA . ILE B 1 231 ? -3.918 13.759 -31.309 1.000 19.464 211 ILE B CA 1
ATOM 3985 C C . ILE B 1 231 ? -3.098 13.968 -30.040 1.000 21.254 211 ILE B C 1
ATOM 3986 O O . ILE B 1 231 ? -2.092 14.695 -30.066 1.000 21.743 211 ILE B O 1
ATOM 3991 N N . PHE B 1 232 ? -3.536 13.354 -28.930 1.000 18.852 212 PHE B N 1
ATOM 3992 C CA . PHE B 1 232 ? -2.846 13.483 -27.651 1.000 20.249 212 PHE B CA 1
ATOM 3993 C C . PHE B 1 232 ? -1.429 12.897 -27.727 1.000 22.507 212 PHE B C 1
ATOM 3994 O O . PHE B 1 232 ? -0.468 13.456 -27.174 1.000 24.435 212 PHE B O 1
ATOM 4002 N N . MET B 1 233 ? -1.312 11.761 -28.395 1.000 21.987 213 MET B N 1
ATOM 4003 C CA . MET B 1 233 ? -0.030 11.086 -28.569 1.000 27.334 213 MET B CA 1
ATOM 4004 C C . MET B 1 233 ? 0.916 11.935 -29.415 1.000 27.373 213 MET B C 1
ATOM 4005 O O . MET B 1 233 ? 2.104 11.951 -29.149 1.000 30.514 213 MET B O 1
ATOM 4010 N N . GLU B 1 234 ? 0.402 12.664 -30.406 1.000 26.321 214 GLU B N 1
ATOM 4011 C CA . GLU B 1 234 ? 1.236 13.495 -31.265 1.000 28.686 214 GLU B CA 1
ATOM 4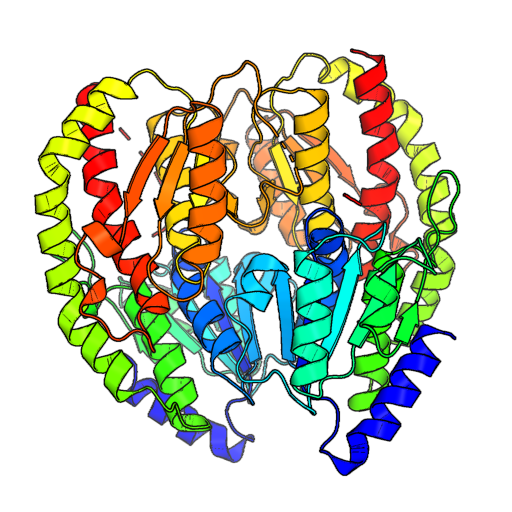012 C C . GLU B 1 234 ? 1.693 14.729 -30.500 1.000 29.367 214 GLU B C 1
ATOM 4013 O O . GLU B 1 234 ? 2.870 15.080 -30.521 1.000 30.606 214 GLU B O 1
ATOM 4019 N N . MET B 1 235 ? 0.740 15.416 -29.873 1.000 26.444 215 MET B N 1
ATOM 4020 C CA . MET B 1 235 ? 0.978 16.705 -29.255 1.000 27.933 215 MET B CA 1
ATOM 4021 C C . MET B 1 235 ? 1.570 16.555 -27.860 1.000 30.332 215 MET B C 1
ATOM 4022 O O . MET B 1 235 ? 2.217 17.470 -27.387 1.000 31.078 215 MET B O 1
ATOM 4027 N N . GLN B 1 236 ? 1.253 15.470 -27.165 1.000 31.954 216 GLN B N 1
ATOM 4028 C CA . GLN B 1 236 ? 1.854 15.188 -25.874 1.000 37.137 216 GLN B CA 1
ATOM 4029 C C . GLN B 1 236 ? 1.609 16.362 -24.931 1.000 37.160 216 GLN B C 1
ATOM 4030 O O . GLN B 1 236 ? 2.493 16.757 -24.170 1.000 37.156 216 GLN B O 1
ATOM 4036 N N . TRP B 1 237 ? 0.407 16.934 -24.987 1.000 33.596 217 TRP B N 1
ATOM 4037 C CA . TRP B 1 237 ? 0.064 18.000 -24.064 1.000 32.570 217 TRP B CA 1
ATOM 4038 C C . TRP B 1 237 ? -1.072 17.507 -23.156 1.000 31.592 217 TRP B C 1
ATOM 4039 O O . TRP B 1 237 ? -0.779 16.927 -22.113 1.000 34.847 217 TRP B O 1
ATOM 4050 N N . ILE B 1 238 ? -2.337 17.735 -23.550 1.000 27.353 218 ILE B N 1
ATOM 4051 C CA . ILE B 1 238 ? -3.532 17.364 -22.777 1.000 23.669 218 ILE B CA 1
ATOM 4052 C C . ILE B 1 238 ? -4.432 16.487 -23.654 1.000 18.888 218 ILE B C 1
ATOM 4053 O O . ILE B 1 238 ? -4.632 16.796 -24.827 1.000 22.664 218 ILE B O 1
ATOM 4058 N N . HIS B 1 239 ? -5.014 15.445 -23.077 1.000 18.823 219 HIS B N 1
ATOM 4059 C CA . HIS B 1 239 ? -6.050 14.653 -23.742 1.000 19.098 219 HIS B CA 1
ATOM 4060 C C . HIS B 1 239 ? -7.370 15.376 -23.572 1.000 18.334 219 HIS B C 1
ATOM 4061 O O . HIS B 1 239 ? -7.939 15.373 -22.483 1.000 17.846 219 HIS B O 1
ATOM 4068 N N . SER B 1 240 ? -7.807 16.028 -24.644 1.000 19.002 220 SER B N 1
ATOM 4069 C CA . SER B 1 240 ? -9.042 16.797 -24.599 1.000 21.098 220 SER B CA 1
ATOM 4070 C C . SER B 1 240 ? -10.244 15.912 -24.921 1.000 23.857 220 SER B C 1
ATOM 4071 O O . SER B 1 240 ? -10.125 14.796 -25.445 1.000 24.395 220 SER B O 1
ATOM 4074 N N . ALA B 1 241 ? -11.418 16.469 -24.613 1.000 24.581 221 ALA B N 1
ATOM 4075 C CA . ALA B 1 241 ? -12.695 15.790 -24.758 1.000 25.785 221 ALA B CA 1
ATOM 4076 C C . ALA B 1 241 ? -12.953 15.439 -26.208 1.000 21.302 221 ALA B C 1
ATOM 4077 O O . ALA B 1 241 ? -12.572 16.154 -27.144 1.000 24.223 221 ALA B O 1
ATOM 4079 N N . CYS B 1 242 ? -13.518 14.229 -26.374 1.000 20.048 222 CYS B N 1
ATOM 4080 C CA . CYS B 1 242 ? -14.173 13.866 -27.609 1.000 20.045 222 CYS B CA 1
ATOM 4081 C C . CYS B 1 242 ? -15.648 14.197 -27.406 1.000 20.998 222 CYS B C 1
ATOM 4082 O O . CYS B 1 242 ? -16.349 13.519 -26.650 1.000 20.322 222 CYS B O 1
ATOM 4085 N N . ILE B 1 243 ? -16.096 15.292 -28.020 1.000 18.035 223 ILE B N 1
ATOM 4086 C CA . ILE B 1 243 ? -17.402 15.867 -27.733 1.000 17.774 223 ILE B CA 1
ATOM 4087 C C . ILE B 1 243 ? -18.441 15.207 -28.615 1.000 18.467 223 ILE B C 1
ATOM 4088 O O . ILE B 1 243 ? -18.334 15.201 -29.858 1.000 16.051 223 ILE B O 1
ATOM 4093 N N . HIS B 1 244 ? -19.500 14.708 -27.978 1.000 15.876 224 HIS B N 1
ATOM 4094 C CA . HIS B 1 244 ? -20.651 14.243 -28.719 1.000 17.110 224 HIS B CA 1
ATOM 4095 C C . HIS B 1 244 ? -21.418 15.431 -29.303 1.000 17.539 224 HIS B C 1
ATOM 4096 O O . HIS B 1 244 ? -21.639 16.393 -28.592 1.000 17.215 224 HIS B O 1
ATOM 4103 N N . SER B 1 245 ? -21.750 15.358 -30.599 1.000 15.639 225 SER B N 1
ATOM 4104 C CA . SER B 1 245 ? -22.382 16.445 -31.345 1.000 16.459 225 SER B CA 1
ATOM 4105 C C . SER B 1 245 ? -23.666 16.955 -30.695 1.000 18.400 225 SER B C 1
ATOM 4106 O O . SER B 1 245 ? -24.029 18.112 -30.852 1.000 20.142 225 SER B O 1
ATOM 4109 N N . GLY B 1 246 ? -24.362 16.067 -30.011 1.000 19.020 226 GLY B N 1
ATOM 4110 C CA . GLY B 1 246 ? -25.638 16.411 -29.398 1.000 24.452 226 GLY B CA 1
ATOM 4111 C C . GLY B 1 246 ? -25.497 17.071 -28.031 1.000 28.902 226 GLY B C 1
ATOM 4112 O O . GLY B 1 246 ? -26.536 17.363 -27.434 1.000 35.547 226 GLY B O 1
ATOM 4113 N N . GLU B 1 247 ? -24.259 17.268 -27.547 1.000 31.042 227 GLU B N 1
ATOM 4114 C CA . GLU B 1 247 ? -24.027 17.744 -26.188 1.000 34.922 227 GLU B CA 1
ATOM 4115 C C . GLU B 1 247 ? -23.317 19.103 -26.143 1.000 42.539 227 GLU B C 1
ATOM 4116 O O . GLU B 1 247 ? -22.845 19.491 -25.076 1.000 39.224 227 GLU B O 1
ATOM 4122 N N . PHE B 1 248 ? -23.322 19.868 -27.249 1.000 43.786 228 PHE B N 1
ATOM 4123 C CA . PHE B 1 248 ? -22.798 21.230 -27.297 1.000 37.148 228 PHE B CA 1
ATOM 4124 C C . PHE B 1 248 ? -23.807 22.260 -26.799 1.000 42.774 228 PHE B C 1
ATOM 4125 O O . PHE B 1 248 ? -23.491 23.429 -26.575 1.000 43.389 228 PHE B O 1
ATOM 4133 N N . PHE B 1 249 ? -25.062 21.849 -26.796 1.000 32.151 229 PHE B N 1
ATOM 4134 C CA . PHE B 1 249 ? -26.146 22.734 -26.453 1.000 40.721 229 PHE B CA 1
ATOM 4135 C C . PHE B 1 249 ? -26.456 22.528 -24.971 1.000 36.316 229 PHE B C 1
ATOM 4136 O O . PHE B 1 249 ? -27.427 23.098 -24.487 1.000 49.381 229 PHE B O 1
ATOM 4144 N N . HIS B 1 250 ? -25.646 21.694 -24.294 1.000 43.183 230 HIS B N 1
ATOM 4145 C CA . HIS B 1 250 ? -25.990 21.155 -22.978 1.000 47.975 230 HIS B CA 1
ATOM 4146 C C . HIS B 1 250 ? -24.775 20.787 -22.116 1.000 51.694 230 HIS B C 1
ATOM 4147 O O . HIS B 1 250 ? -24.903 19.888 -21.289 1.000 62.115 230 HIS B O 1
ATOM 4154 N N . GLY B 1 251 ? -23.621 21.477 -22.229 1.000 49.292 231 GLY B N 1
ATOM 4155 C CA . GLY B 1 251 ? -22.518 21.249 -21.292 1.000 46.481 231 GLY B CA 1
ATOM 4156 C C . GLY B 1 251 ? -21.284 22.092 -21.572 1.000 54.161 231 GLY B C 1
ATOM 4157 O O . GLY B 1 251 ? -20.165 21.621 -21.225 1.000 49.044 231 GLY B O 1
ATOM 4158 N N . GLU B 1 254 ? -18.160 25.030 -24.063 1.000 50.116 234 GLU B N 1
ATOM 4159 C CA . GLU B 1 254 ? -18.179 26.516 -24.051 1.000 48.350 234 GLU B CA 1
ATOM 4160 C C . GLU B 1 254 ? -16.948 27.032 -24.801 1.000 48.392 234 GLU B C 1
ATOM 4161 O O . GLU B 1 254 ? -15.885 26.424 -24.768 1.000 41.471 234 GLU B O 1
ATOM 4163 N N . ILE B 1 255 ? -17.077 28.166 -25.494 1.000 44.655 235 ILE B N 1
ATOM 4164 C CA . ILE B 1 255 ? -15.914 28.776 -26.117 1.000 47.336 235 ILE B CA 1
ATOM 4165 C C . ILE B 1 255 ? -15.100 29.458 -25.025 1.000 49.925 235 ILE B C 1
ATOM 4166 O O . ILE B 1 255 ? -15.640 30.289 -24.302 1.000 53.318 235 ILE B O 1
ATOM 4171 N N . THR B 1 256 ? -13.810 29.118 -24.896 1.000 44.398 236 THR B N 1
ATOM 4172 C CA . THR B 1 256 ? -12.966 29.837 -23.952 1.000 41.495 236 THR B CA 1
ATOM 4173 C C . THR B 1 256 ? -11.847 30.581 -24.686 1.000 46.396 236 THR B C 1
ATOM 4174 O O . THR B 1 256 ? -11.695 30.487 -25.905 1.000 44.455 236 THR B O 1
ATOM 4178 N N . ASP B 1 257 ? -11.064 31.316 -23.884 1.000 48.875 237 ASP B N 1
ATOM 4179 C CA . ASP B 1 257 ? -9.900 32.054 -24.341 1.000 57.048 237 ASP B CA 1
ATOM 4180 C C . ASP B 1 257 ? -8.888 31.130 -25.020 1.000 54.606 237 ASP B C 1
ATOM 4181 O O . ASP B 1 257 ? -8.132 31.593 -25.871 1.000 55.926 237 ASP B O 1
ATOM 4186 N N . ALA B 1 258 ? -8.877 29.832 -24.662 1.000 44.904 238 ALA B N 1
ATOM 4187 C CA . ALA B 1 258 ? -7.870 28.916 -25.175 1.000 38.625 238 ALA B CA 1
ATOM 4188 C C . ALA B 1 258 ? -7.923 28.828 -26.701 1.000 39.164 238 ALA B C 1
ATOM 4189 O O . ALA B 1 258 ? -6.941 28.402 -27.298 1.000 40.955 238 ALA B O 1
ATOM 4191 N N . ASN B 1 259 ? -9.056 29.213 -27.320 1.000 39.599 239 ASN B N 1
ATOM 4192 C CA . ASN B 1 259 ? -9.238 29.201 -28.772 1.000 42.772 239 ASN B CA 1
ATOM 4193 C C . ASN B 1 259 ? -8.900 27.833 -29.390 1.000 37.017 239 ASN B C 1
ATOM 4194 O O . ASN B 1 259 ? -8.348 27.749 -30.480 1.000 35.065 239 ASN B O 1
ATOM 4199 N N . THR B 1 260 ? -9.304 26.752 -28.720 1.000 31.472 240 THR B N 1
ATOM 4200 C CA . THR B 1 260 ? -8.979 25.410 -29.166 1.000 25.915 240 THR B CA 1
ATOM 4201 C C . THR B 1 260 ? -9.622 25.128 -30.530 1.000 25.595 240 THR B C 1
ATOM 4202 O O . THR B 1 260 ? -10.796 25.422 -30.716 1.000 25.748 240 THR B O 1
ATOM 4206 N N . PRO B 1 261 ? -8.916 24.534 -31.512 1.000 22.670 241 PRO B N 1
ATOM 4207 C CA . PRO B 1 261 ? -9.568 24.103 -32.745 1.000 23.609 241 PRO B CA 1
ATOM 4208 C C . PRO B 1 261 ? -10.292 22.759 -32.611 1.000 20.926 241 PRO B C 1
ATOM 4209 O O . PRO B 1 261 ? -10.206 22.100 -31.564 1.000 19.781 241 PRO B O 1
ATOM 4213 N N . PHE B 1 262 ? -11.074 22.432 -33.644 1.000 20.825 242 PHE B N 1
ATOM 4214 C CA . PHE B 1 262 ? -11.928 21.243 -33.693 1.000 20.424 242 PHE B CA 1
ATOM 4215 C C . PHE B 1 262 ? -11.599 20.382 -34.904 1.000 20.760 242 PHE B C 1
ATOM 4216 O O . PHE B 1 262 ? -11.484 20.899 -36.023 1.000 24.655 242 PHE B O 1
ATOM 4224 N N . PHE B 1 263 ? -11.473 19.061 -34.685 1.000 17.882 243 PHE B N 1
ATOM 4225 C CA . PHE B 1 263 ? -11.403 18.081 -35.760 1.000 17.583 243 PHE B CA 1
ATOM 4226 C C . PHE B 1 263 ? -12.762 17.395 -35.802 1.000 19.426 243 PHE B C 1
ATOM 4227 O O . PHE B 1 263 ? -13.105 16.633 -34.873 1.000 19.720 243 PHE B O 1
ATOM 4235 N N . PHE B 1 264 ? -13.549 17.726 -36.812 1.000 16.583 244 PHE B N 1
ATOM 4236 C CA . PHE B 1 264 ? -14.974 17.457 -36.847 1.000 17.029 244 PHE B CA 1
ATOM 4237 C C . PHE B 1 264 ? -15.319 16.308 -37.789 1.000 16.298 244 PHE B C 1
ATOM 4238 O O . PHE B 1 264 ? -15.107 16.378 -39.005 1.000 15.846 244 PHE B O 1
ATOM 4246 N N . GLN B 1 265 ? -15.919 15.255 -37.225 1.000 16.184 245 GLN B N 1
ATOM 4247 C CA . GLN B 1 265 ? -16.298 14.060 -37.975 1.000 14.210 245 GLN B CA 1
ATOM 4248 C C . GLN B 1 265 ? -17.751 14.234 -38.393 1.000 15.086 245 GLN B C 1
ATOM 4249 O O . GLN B 1 265 ? -18.645 14.101 -37.585 1.000 15.842 245 GLN B O 1
ATOM 4255 N N . PHE B 1 266 ? -17.996 14.512 -39.682 1.000 13.289 246 PHE B N 1
ATOM 4256 C CA . PHE B 1 266 ? -19.316 14.778 -40.193 1.000 14.788 246 PHE B CA 1
ATOM 4257 C C . PHE B 1 266 ? -19.852 13.517 -40.872 1.000 14.676 246 PHE B C 1
ATOM 4258 O O . PHE B 1 266 ? -19.449 13.144 -41.969 1.000 13.746 246 PHE B O 1
ATOM 4266 N N . SER B 1 267 ? -20.699 12.792 -40.149 1.000 14.387 247 SER B N 1
ATOM 4267 C CA . SER B 1 267 ? -21.192 11.477 -40.537 1.000 14.461 247 SER B CA 1
ATOM 4268 C C . SER B 1 267 ? -22.206 11.546 -41.681 1.000 15.842 247 SER B C 1
ATOM 4269 O O . SER B 1 267 ? -22.783 12.593 -41.966 1.000 16.872 247 SER B O 1
ATOM 4272 N N . GLU B 1 268 ? -22.401 10.401 -42.349 1.000 14.275 248 GLU B N 1
ATOM 4273 C CA . GLU B 1 268 ? -23.503 10.155 -43.230 1.000 16.376 248 GLU B CA 1
ATOM 4274 C C . GLU B 1 268 ? -24.492 9.258 -42.481 1.000 18.345 248 GLU B C 1
ATOM 4275 O O . GLU B 1 268 ? -24.082 8.414 -41.675 1.000 21.237 248 GLU B O 1
ATOM 4281 N N . GLY B 1 269 ? -25.772 9.493 -42.677 1.000 17.555 249 GLY B N 1
ATOM 4282 C CA . GLY B 1 269 ? -26.801 8.606 -42.150 1.000 18.734 249 GLY B CA 1
ATOM 4283 C C . GLY B 1 269 ? -27.658 9.323 -41.114 1.000 18.025 249 GLY B C 1
ATOM 4284 O O . GLY B 1 269 ? -27.832 10.535 -41.161 1.000 17.691 249 GLY B O 1
ATOM 4285 N N . ASN B 1 270 ? -28.163 8.554 -40.132 1.000 16.412 250 ASN B N 1
ATOM 4286 C CA . ASN B 1 270 ? -29.275 9.016 -39.322 1.000 17.722 250 ASN B CA 1
ATOM 4287 C C . ASN B 1 270 ? -28.850 10.044 -38.289 1.000 19.853 250 ASN B C 1
ATOM 4288 O O . ASN B 1 270 ? -29.736 10.691 -37.759 1.000 23.428 250 ASN B O 1
ATOM 4293 N N . THR B 1 271 ? -27.572 10.197 -37.973 1.000 16.525 251 THR B N 1
ATOM 4294 C CA . THR B 1 271 ? -27.187 11.268 -37.058 1.000 19.177 251 THR B CA 1
ATOM 4295 C C . THR B 1 271 ? -26.498 12.433 -37.790 1.000 16.445 251 THR B C 1
ATOM 4296 O O . THR B 1 271 ? -25.959 13.338 -37.156 1.000 17.562 251 THR B O 1
ATOM 4300 N N . ARG B 1 272 ? -26.470 12.399 -39.128 1.000 15.897 252 ARG B N 1
ATOM 4301 C CA . ARG B 1 272 ? -25.907 13.524 -39.871 1.000 16.119 252 ARG B CA 1
ATOM 4302 C C . ARG B 1 272 ? -26.550 14.838 -39.435 1.000 16.493 252 ARG B C 1
ATOM 4303 O O . ARG B 1 272 ? -25.848 15.826 -39.293 1.000 17.546 252 ARG B O 1
ATOM 4311 N N . ALA B 1 273 ? -27.871 14.840 -39.211 1.000 18.217 253 ALA B N 1
ATOM 4312 C CA . ALA B 1 273 ? -28.573 16.047 -38.769 1.000 18.662 253 ALA B CA 1
ATOM 4313 C C . ALA B 1 273 ? -28.102 16.510 -37.398 1.000 19.231 253 ALA B C 1
ATOM 4314 O O . ALA B 1 273 ? -28.032 17.720 -37.153 1.000 20.568 253 ALA B O 1
ATOM 4316 N N . VAL B 1 274 ? -27.706 15.595 -36.510 1.000 18.094 254 VAL B N 1
ATOM 4317 C CA . VAL B 1 274 ? -27.141 16.005 -35.233 1.000 18.619 254 VAL B CA 1
ATOM 4318 C C . VAL B 1 274 ? -25.788 16.693 -35.425 1.000 17.366 254 VAL B C 1
ATOM 4319 O O . VAL B 1 274 ? -25.479 17.741 -34.827 1.000 18.132 254 VAL B O 1
ATOM 4323 N N . ASP B 1 275 ? -24.937 16.091 -36.275 1.000 15.520 255 ASP B N 1
ATOM 4324 C CA . ASP B 1 275 ? -23.636 16.669 -36.582 1.000 16.272 255 ASP B CA 1
ATOM 4325 C C . ASP B 1 275 ? -23.777 18.059 -37.250 1.000 17.463 255 ASP B C 1
ATOM 4326 O O . ASP B 1 275 ? -23.098 19.003 -36.880 1.000 18.655 255 ASP B O 1
ATOM 4331 N N . GLU B 1 276 ? -24.719 18.183 -38.161 1.000 18.532 256 GLU B N 1
ATOM 4332 C CA . GLU B 1 276 ? -24.890 19.428 -38.921 1.000 20.804 256 GLU B CA 1
ATOM 4333 C C . GLU B 1 276 ? -25.294 20.602 -38.026 1.000 22.234 256 GLU B C 1
ATOM 4334 O O . GLU B 1 276 ? -24.771 21.718 -38.170 1.000 20.847 256 GLU B O 1
ATOM 4340 N N . ARG B 1 277 ? -26.124 20.325 -37.018 1.000 20.254 257 ARG B N 1
ATOM 4341 C CA . ARG B 1 277 ? -26.452 21.323 -36.022 1.000 21.279 257 ARG B CA 1
ATOM 4342 C C . ARG B 1 277 ? -25.212 21.815 -35.299 1.000 20.374 257 ARG B C 1
ATOM 4343 O O . ARG B 1 277 ? -25.075 23.007 -35.082 1.000 18.687 257 ARG B O 1
ATOM 4351 N N . ALA B 1 278 ? -24.312 20.918 -34.848 1.000 17.190 258 ALA B N 1
ATOM 4352 C CA . ALA B 1 278 ? -23.098 21.312 -34.171 1.000 17.640 258 ALA B CA 1
ATOM 4353 C C . ALA B 1 278 ? -22.168 22.063 -35.113 1.000 15.665 258 ALA B C 1
ATOM 4354 O O . ALA B 1 278 ? -21.514 23.029 -34.727 1.000 18.352 258 ALA B O 1
ATOM 4356 N N . LEU B 1 279 ? -22.064 21.595 -36.349 1.000 15.649 259 LEU B N 1
ATOM 4357 C CA . LEU B 1 279 ? -21.135 22.220 -37.262 1.000 18.033 259 LEU B CA 1
ATOM 4358 C C . LEU B 1 279 ? -21.536 23.671 -37.523 1.000 20.632 259 LEU B C 1
ATOM 4359 O O . LEU B 1 279 ? -20.649 24.530 -37.545 1.000 19.516 259 LEU B O 1
ATOM 4364 N N . ASN B 1 280 ? -22.844 23.883 -37.718 1.000 20.296 260 ASN B N 1
ATOM 4365 C CA . ASN B 1 280 ? -23.399 25.214 -37.977 1.000 22.639 260 ASN B CA 1
ATOM 4366 C C . ASN B 1 280 ? -23.094 26.165 -36.822 1.000 23.225 260 ASN B C 1
ATOM 4367 O O . ASN B 1 280 ? -22.652 27.306 -37.048 1.000 23.794 260 ASN B O 1
ATOM 4372 N N . PHE B 1 281 ? -23.189 25.658 -35.590 1.000 21.430 261 PHE B N 1
ATOM 4373 C CA . PHE B 1 281 ? -22.841 26.450 -34.422 1.000 22.047 261 PHE B CA 1
ATOM 4374 C C . PHE B 1 281 ? -21.373 26.845 -34.468 1.000 24.425 261 PHE B C 1
ATOM 4375 O O . PHE B 1 281 ? -21.038 28.014 -34.217 1.000 24.791 261 PHE B O 1
ATOM 4383 N N . LEU B 1 282 ? -20.463 25.870 -34.712 1.000 21.277 262 LEU B N 1
ATOM 4384 C CA . LEU B 1 282 ? -19.032 26.181 -34.674 1.000 20.419 262 LEU B CA 1
ATOM 4385 C C . LEU B 1 282 ? -18.679 27.203 -35.754 1.000 23.482 262 LEU B C 1
ATOM 4386 O O . LEU B 1 282 ? -17.755 28.004 -35.580 1.000 26.705 262 LEU B O 1
ATOM 4391 N N . LYS B 1 283 ? -19.344 27.085 -36.894 1.000 22.030 263 LYS B N 1
ATOM 4392 C CA . LYS B 1 283 ? -19.074 27.944 -38.028 1.000 28.217 263 LYS B CA 1
ATOM 4393 C C . LYS B 1 283 ? -19.523 29.358 -37.670 1.000 30.050 263 LYS B C 1
ATOM 4394 O O . LYS B 1 283 ? -18.786 30.316 -37.911 1.000 33.439 263 LYS B O 1
ATOM 4400 N N . LYS B 1 284 ? -20.700 29.457 -37.041 1.000 30.316 264 LYS B N 1
ATOM 4401 C CA . LYS B 1 284 ? -21.274 30.749 -36.704 1.000 32.333 264 LYS B CA 1
ATOM 4402 C C . LYS B 1 284 ? -20.375 31.518 -35.742 1.000 36.259 264 LYS B C 1
ATOM 4403 O O .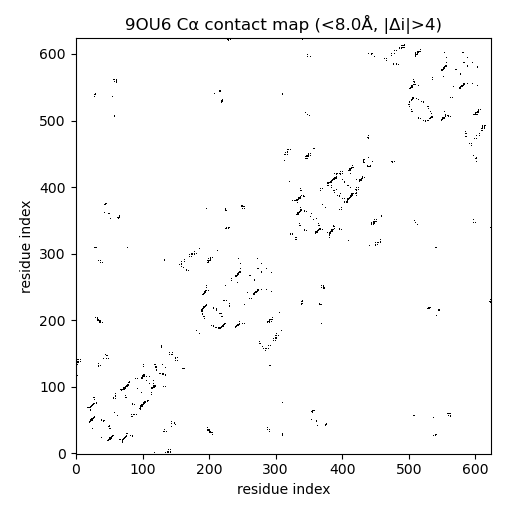 LYS B 1 284 ? -20.267 32.730 -35.882 1.000 39.986 264 LYS B O 1
ATOM 4409 N N . TYR B 1 285 ? -19.680 30.844 -34.819 1.000 30.411 265 TYR B N 1
ATOM 4410 C CA . TYR B 1 285 ? -18.762 31.514 -33.909 1.000 26.623 265 TYR B CA 1
ATOM 4411 C C . TYR B 1 285 ? -17.342 31.602 -34.444 1.000 26.847 265 TYR B C 1
ATOM 4412 O O . TYR B 1 285 ? -16.438 31.884 -33.663 1.000 32.985 265 TYR B O 1
ATOM 4421 N N . GLY B 1 286 ? -17.134 31.288 -35.722 1.000 26.447 266 GLY B N 1
ATOM 4422 C CA . GLY B 1 286 ? -15.864 31.498 -36.382 1.000 29.076 266 GLY B CA 1
ATOM 4423 C C . GLY B 1 286 ? -14.751 30.631 -35.817 1.000 29.226 266 GLY B C 1
ATOM 4424 O O . GLY B 1 286 ? -13.597 31.036 -35.781 1.000 30.245 266 GLY B O 1
ATOM 4425 N N . ARG B 1 287 ? -15.084 29.402 -35.395 1.000 24.751 267 ARG B N 1
ATOM 4426 C CA . ARG B 1 287 ? -14.064 28.548 -34.822 1.000 25.140 267 ARG B CA 1
ATOM 4427 C C . ARG B 1 287 ? -13.184 27.993 -35.932 1.000 23.164 267 ARG B C 1
ATOM 4428 O O . ARG B 1 287 ? -13.584 27.960 -37.103 1.000 23.648 267 ARG B O 1
ATOM 4436 N N . ARG B 1 288 ? -11.984 27.557 -35.548 1.000 23.062 268 ARG B N 1
ATOM 4437 C CA . ARG B 1 288 ? -11.092 26.838 -36.455 1.000 24.103 268 ARG B CA 1
ATOM 4438 C C . ARG B 1 288 ? -11.515 25.368 -36.462 1.000 22.177 268 ARG B C 1
ATOM 4439 O O . ARG B 1 288 ? -11.538 24.763 -35.392 1.000 21.978 268 ARG B O 1
ATOM 4447 N N . ILE B 1 289 ? -11.921 24.864 -37.627 1.000 23.269 269 ILE B N 1
ATOM 4448 C CA . ILE B 1 289 ? -12.513 23.537 -37.738 1.000 23.420 269 ILE B CA 1
ATOM 4449 C C . ILE B 1 289 ? -11.880 22.817 -38.908 1.000 25.569 269 ILE B C 1
ATOM 4450 O O . ILE B 1 289 ? -11.874 23.391 -39.994 1.000 24.335 269 ILE B O 1
ATOM 4455 N N . GLU B 1 290 ? -11.367 21.591 -38.688 1.000 20.067 270 GLU B N 1
ATOM 4456 C CA . GLU B 1 290 ? -11.038 20.727 -39.812 1.000 19.110 270 GLU B CA 1
ATOM 4457 C C . GLU B 1 290 ? -12.194 19.733 -39.989 1.000 20.717 270 GLU B C 1
ATOM 4458 O O . GLU B 1 290 ? -12.417 18.918 -39.090 1.000 19.859 270 GLU B O 1
ATOM 4464 N N . VAL B 1 291 ? -12.938 19.837 -41.091 1.000 17.856 271 VAL B N 1
ATOM 4465 C CA . VAL B 1 291 ? -14.054 18.939 -41.330 1.000 17.985 271 VAL B CA 1
ATOM 4466 C C . VAL B 1 291 ? -13.623 17.763 -42.190 1.000 19.041 271 VAL B C 1
ATOM 4467 O O . VAL B 1 291 ? -13.096 17.938 -43.304 1.000 18.115 271 VAL B O 1
ATOM 4471 N N . VAL B 1 292 ? -13.927 16.552 -41.720 1.000 16.843 272 VAL B N 1
ATOM 4472 C CA . VAL B 1 292 ? -13.880 15.351 -42.536 1.000 16.756 272 VAL B CA 1
ATOM 4473 C C . VAL B 1 292 ? -15.313 14.821 -42.703 1.000 15.594 272 VAL B C 1
ATOM 4474 O O . VAL B 1 292 ? -15.984 14.448 -41.740 1.000 15.613 272 VAL B O 1
ATOM 4478 N N . ASP B 1 293 ? -15.820 14.903 -43.934 1.000 15.705 273 ASP B N 1
ATOM 4479 C CA . ASP B 1 293 ? -17.225 14.695 -44.258 1.000 15.821 273 ASP B CA 1
ATOM 4480 C C . ASP B 1 293 ? -17.429 13.447 -45.088 1.000 16.854 273 ASP B C 1
ATOM 4481 O O . ASP B 1 293 ? -16.971 13.351 -46.215 1.000 15.994 273 ASP B O 1
ATOM 4486 N N . ALA B 1 294 ? -18.088 12.459 -44.504 1.000 16.807 274 ALA B N 1
ATOM 4487 C CA . ALA B 1 294 ? -18.318 11.178 -45.144 1.000 14.185 274 ALA B CA 1
ATOM 4488 C C . ALA B 1 294 ? -19.015 11.352 -46.489 1.000 16.337 274 ALA B C 1
ATOM 4489 O O . ALA B 1 294 ? -18.759 10.551 -47.392 1.000 17.057 274 ALA B O 1
ATOM 4491 N N . ALA B 1 295 ? -19.949 12.294 -46.613 1.000 16.994 275 ALA B N 1
ATOM 4492 C CA . ALA B 1 295 ? -20.652 12.472 -47.880 1.000 19.312 275 ALA B CA 1
ATOM 4493 C C . ALA B 1 295 ? -19.679 12.981 -48.944 1.000 19.914 275 ALA B C 1
ATOM 4494 O O . ALA B 1 295 ? -19.781 12.581 -50.089 1.000 22.602 275 ALA B O 1
ATOM 4496 N N . ALA B 1 296 ? -18.711 13.800 -48.573 1.000 17.643 276 ALA B N 1
ATOM 4497 C CA . ALA B 1 296 ? -17.735 14.347 -49.515 1.000 17.797 276 ALA B CA 1
ATOM 4498 C C . ALA B 1 296 ? -16.699 13.294 -49.895 1.000 19.423 276 ALA B C 1
ATOM 4499 O O . ALA B 1 296 ? -16.010 13.407 -50.914 1.000 21.346 276 ALA B O 1
ATOM 4501 N N . LEU B 1 297 ? -16.587 12.228 -49.087 1.000 16.661 277 LEU B N 1
ATOM 4502 C CA . LEU B 1 297 ? -15.583 11.196 -49.241 1.000 15.345 277 LEU B CA 1
ATOM 4503 C C . LEU B 1 297 ? -16.123 9.927 -49.903 1.000 16.457 277 LEU B C 1
ATOM 4504 O O . LEU B 1 297 ? -15.459 8.898 -49.872 1.000 19.892 277 LEU B O 1
ATOM 4509 N N . GLY B 1 298 ? -17.346 9.940 -50.440 1.000 15.390 278 GLY B N 1
ATOM 4510 C CA . GLY B 1 298 ? -17.831 8.862 -51.277 1.000 16.591 278 GLY B CA 1
ATOM 4511 C C . GLY B 1 298 ? -18.619 7.768 -50.544 1.000 15.172 278 GLY B C 1
ATOM 4512 O O . GLY B 1 298 ? -18.960 6.738 -51.129 1.000 16.686 278 GLY B O 1
ATOM 4513 N N . LEU B 1 299 ? -18.930 7.993 -49.254 1.000 15.628 279 LEU B N 1
ATOM 4514 C CA . LEU B 1 299 ? -19.622 6.970 -48.493 1.000 14.621 279 LEU B CA 1
ATOM 4515 C C . LEU B 1 299 ? -21.045 6.734 -48.996 1.000 15.971 279 LEU B C 1
ATOM 4516 O O . LEU B 1 299 ? -21.575 5.632 -48.801 1.000 15.877 279 LEU B O 1
ATOM 4521 N N . SER B 1 300 ? -21.648 7.749 -49.651 1.000 17.787 280 SER B N 1
ATOM 4522 C CA . SER B 1 300 ? -23.063 7.743 -49.982 1.000 18.343 280 SER B CA 1
ATOM 4523 C C . SER B 1 300 ? -23.505 6.721 -51.031 1.000 18.033 280 SER B C 1
ATOM 4524 O O . SER B 1 300 ? -24.700 6.675 -51.328 1.000 19.997 280 SER B O 1
ATOM 4527 N N . THR B 1 301 ? -22.609 5.932 -51.621 1.000 16.556 281 THR B N 1
ATOM 4528 C CA . THR B 1 301 ? -23.048 4.826 -52.448 1.000 16.810 281 THR B CA 1
ATOM 4529 C C . THR B 1 301 ? -23.542 3.635 -51.629 1.000 15.073 281 THR B C 1
ATOM 4530 O O . THR B 1 301 ? -24.173 2.743 -52.168 1.000 17.066 281 THR B O 1
ATOM 4534 N N . ILE B 1 302 ? -23.245 3.609 -50.328 1.000 14.896 282 ILE B N 1
ATOM 4535 C CA . ILE B 1 302 ? -23.845 2.629 -49.444 1.000 13.721 282 ILE B CA 1
ATOM 4536 C C . ILE B 1 302 ? -25.276 3.059 -49.106 1.000 13.786 282 ILE B C 1
ATOM 4537 O O . ILE B 1 302 ? -25.560 4.227 -48.882 1.000 16.524 282 ILE B O 1
ATOM 4542 N N . LYS B 1 303 ? -26.168 2.089 -49.060 1.000 15.636 283 LYS B N 1
ATOM 4543 C CA . LYS B 1 303 ? -27.578 2.343 -48.888 1.000 17.494 283 LYS B CA 1
ATOM 4544 C C . LYS B 1 303 ? -27.867 2.964 -47.522 1.000 17.262 283 LYS B C 1
ATOM 4545 O O . LYS B 1 303 ? -27.198 2.654 -46.540 1.000 16.822 283 LYS B O 1
ATOM 4551 N N . THR B 1 304 ? -28.862 3.854 -47.475 1.000 18.480 284 THR B N 1
ATOM 4552 C CA . THR B 1 304 ? -29.142 4.658 -46.294 1.000 20.242 284 THR B CA 1
ATOM 4553 C C . THR B 1 304 ? -29.646 3.773 -45.162 1.000 18.456 284 THR B C 1
ATOM 4554 O O . THR B 1 304 ? -29.535 4.170 -44.014 1.000 19.169 284 THR B O 1
ATOM 4558 N N . THR B 1 305 ? -30.112 2.564 -45.474 1.000 18.474 285 THR B N 1
ATOM 4559 C CA . THR B 1 305 ? -30.534 1.596 -44.461 1.000 18.210 285 THR B CA 1
ATOM 4560 C C . THR B 1 305 ? -29.396 1.134 -43.545 1.000 18.355 285 THR B C 1
ATOM 4561 O O . THR B 1 305 ? -29.667 0.698 -42.410 1.000 17.258 285 THR B O 1
ATOM 4565 N N . VAL B 1 306 ? -28.149 1.206 -44.037 1.000 15.150 286 VAL B N 1
ATOM 4566 C CA . VAL B 1 306 ? -27.003 0.622 -43.323 1.000 13.678 286 VAL B CA 1
ATOM 4567 C C . VAL B 1 306 ? -25.803 1.564 -43.204 1.000 12.651 286 VAL B C 1
ATOM 4568 O O . VAL B 1 306 ? -24.810 1.219 -42.546 1.000 13.177 286 VAL B O 1
ATOM 4572 N N . ILE B 1 307 ? -25.835 2.723 -43.875 1.000 13.037 287 ILE B N 1
ATOM 4573 C CA . ILE B 1 307 ? -24.657 3.559 -43.976 1.000 13.156 287 ILE B CA 1
ATOM 4574 C C . ILE B 1 307 ? -24.102 3.995 -42.617 1.000 13.240 287 ILE B C 1
ATOM 4575 O O . ILE B 1 307 ? -22.899 4.187 -42.519 1.000 12.903 287 ILE B O 1
ATOM 4580 N N . ASP B 1 308 ? -24.958 4.147 -41.601 1.000 13.989 288 ASP B N 1
ATOM 4581 C CA . ASP B 1 308 ? -24.497 4.565 -40.282 1.000 15.880 288 ASP B CA 1
ATOM 4582 C C . ASP B 1 308 ? -23.317 3.696 -39.826 1.000 13.127 288 ASP B C 1
ATOM 4583 O O . ASP B 1 308 ? -22.377 4.187 -39.194 1.000 13.689 288 ASP B O 1
ATOM 4588 N N . TYR B 1 309 ? -23.335 2.401 -40.158 1.000 11.918 289 TYR B N 1
ATOM 4589 C CA . TYR B 1 309 ? -22.408 1.410 -39.599 1.000 11.710 289 TYR B CA 1
ATOM 4590 C C . TYR B 1 309 ? -21.039 1.462 -40.267 1.000 11.593 289 TYR B C 1
ATOM 4591 O O . TYR B 1 309 ? -20.158 0.746 -39.845 1.000 14.604 289 TYR B O 1
ATOM 4600 N N . PHE B 1 310 ? -20.892 2.215 -41.370 1.000 11.207 290 PHE B N 1
ATOM 4601 C CA . PHE B 1 310 ? -19.653 2.263 -42.123 1.000 10.485 290 PHE B CA 1
ATOM 4602 C C . PHE B 1 310 ? -18.888 3.562 -41.890 1.000 11.505 290 PHE B C 1
ATOM 4603 O O . PHE B 1 310 ? -17.750 3.703 -42.360 1.000 11.762 290 PHE B O 1
ATOM 4611 N N . ASN B 1 311 ? -19.448 4.487 -41.071 1.000 11.200 291 ASN B N 1
ATOM 4612 C CA . ASN B 1 311 ? -18.713 5.669 -40.707 1.000 11.808 291 ASN B CA 1
ATOM 4613 C C . ASN B 1 311 ? -17.415 5.359 -39.990 1.000 11.127 291 ASN B C 1
ATOM 4614 O O . ASN B 1 311 ? -16.388 5.952 -40.274 1.000 12.148 291 ASN B O 1
ATOM 4619 N N . HIS B 1 312 ? -17.443 4.446 -39.000 1.000 11.582 292 HIS B N 1
ATOM 4620 C CA . HIS B 1 312 ? -16.244 4.137 -38.251 1.000 11.661 292 HIS B CA 1
ATOM 4621 C C . HIS B 1 312 ? -15.077 3.704 -39.145 1.000 10.976 292 HIS B C 1
ATOM 4622 O O . HIS B 1 312 ? -13.986 4.277 -39.013 1.000 11.505 292 HIS B O 1
ATOM 4629 N N . SER B 1 313 ? -15.341 2.714 -40.006 1.000 10.777 293 SER B N 1
ATOM 4630 C CA . SER B 1 313 ? -14.322 2.164 -40.889 1.000 13.095 293 SER B CA 1
ATOM 4631 C C . SER B 1 313 ? -13.748 3.254 -41.820 1.000 13.425 293 SER B C 1
ATOM 4632 O O . SER B 1 313 ? -12.543 3.262 -42.090 1.000 13.545 293 SER B O 1
ATOM 4635 N N . LEU B 1 314 ? -14.608 4.151 -42.274 1.000 12.978 294 LEU B N 1
ATOM 4636 C CA . LEU B 1 314 ? -14.137 5.253 -43.102 1.000 12.558 294 LEU B CA 1
ATOM 4637 C C . LEU B 1 314 ? -13.198 6.174 -42.321 1.000 11.878 294 LEU B C 1
ATOM 4638 O O . LEU B 1 314 ? -12.014 6.361 -42.655 1.000 12.455 294 LEU B O 1
ATOM 4643 N N . PHE B 1 315 ? -13.688 6.763 -41.227 1.000 11.287 295 PHE B N 1
ATOM 4644 C CA . PHE B 1 315 ? -12.869 7.762 -40.551 1.000 12.091 295 PHE B CA 1
ATOM 4645 C C . PHE B 1 315 ? -11.614 7.173 -39.917 1.000 12.138 295 PHE B C 1
ATOM 4646 O O . PHE B 1 315 ? -10.519 7.755 -40.010 1.000 13.415 295 PHE B O 1
ATOM 4654 N N . ASN B 1 316 ? -11.734 5.994 -39.286 1.000 11.827 296 ASN B N 1
ATOM 4655 C CA . ASN B 1 316 ? -10.607 5.358 -38.615 1.000 12.696 296 ASN B CA 1
ATOM 4656 C C . ASN B 1 316 ? -9.460 5.118 -39.593 1.000 13.304 296 ASN B C 1
ATOM 4657 O O . ASN B 1 316 ? -8.307 5.054 -39.181 1.000 15.314 296 ASN B O 1
ATOM 4662 N N . ASN B 1 317 ? -9.796 4.893 -40.878 1.000 12.573 297 ASN B N 1
ATOM 4663 C CA . ASN B 1 317 ? -8.804 4.590 -41.907 1.000 14.127 297 ASN B CA 1
ATOM 4664 C C . ASN B 1 317 ? -8.368 5.828 -42.684 1.000 16.230 297 ASN B C 1
ATOM 4665 O O . ASN B 1 317 ? -7.281 5.775 -43.291 1.000 21.759 297 ASN B O 1
ATOM 4670 N N . VAL B 1 318 ? -9.116 6.913 -42.624 1.000 14.007 298 VAL B N 1
ATOM 4671 C CA . VAL B 1 318 ? -8.744 8.157 -43.297 1.000 14.924 298 VAL B CA 1
ATOM 4672 C C . VAL B 1 318 ? -7.899 9.051 -42.394 1.000 15.952 298 VAL B C 1
ATOM 4673 O O . VAL B 1 318 ? -6.961 9.722 -42.851 1.000 17.331 298 VAL B O 1
ATOM 4677 N N . TYR B 1 319 ? -8.233 9.132 -41.100 1.000 15.378 299 TYR B N 1
ATOM 4678 C CA . TYR B 1 319 ? -7.453 9.964 -40.191 1.000 16.033 299 TYR B CA 1
ATOM 4679 C C . TYR B 1 319 ? -5.931 9.726 -40.239 1.000 15.764 299 TYR B C 1
ATOM 4680 O O . TYR B 1 319 ? -5.170 10.705 -40.035 1.000 17.450 299 TYR B O 1
ATOM 4689 N N . PRO B 1 320 ? -5.389 8.499 -40.413 1.000 17.338 300 PRO B N 1
ATOM 4690 C CA . PRO B 1 320 ? -3.944 8.319 -40.485 1.000 19.395 300 PRO B CA 1
ATOM 4691 C C . PRO B 1 320 ? -3.257 9.200 -41.529 1.000 19.159 300 PRO B C 1
ATOM 4692 O O . PRO B 1 320 ? -2.086 9.572 -41.353 1.000 19.349 300 PRO B O 1
ATOM 4696 N N . VAL B 1 321 ? -3.986 9.564 -42.584 1.000 17.123 301 VAL B N 1
ATOM 4697 C CA . VAL B 1 321 ? -3.455 10.421 -43.628 1.000 17.726 301 VAL B CA 1
ATOM 4698 C C . VAL B 1 321 ? -3.145 11.796 -43.026 1.000 20.216 301 VAL B C 1
ATOM 4699 O O . VAL B 1 321 ? -2.062 12.358 -43.245 1.000 17.869 301 VAL B O 1
ATOM 4703 N N . TYR B 1 322 ? -4.114 12.323 -42.279 1.000 17.004 302 TYR B N 1
ATOM 4704 C CA . TYR B 1 322 ? -3.945 13.573 -41.540 1.000 17.003 302 TYR B CA 1
ATOM 4705 C C . TYR B 1 322 ? -2.881 13.451 -40.479 1.000 17.454 302 TYR B C 1
ATOM 4706 O O . TYR B 1 322 ? -2.073 14.375 -40.318 1.000 18.991 302 TYR B O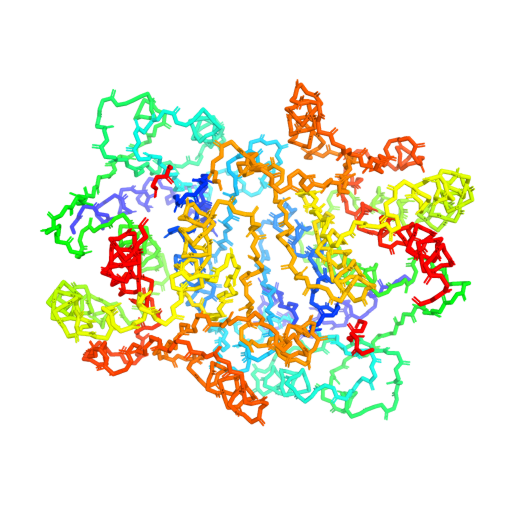 1
ATOM 4715 N N . ASN B 1 323 ? -2.925 12.377 -39.700 1.000 16.499 303 ASN B N 1
ATOM 4716 C CA . ASN B 1 323 ? -2.000 12.221 -38.580 1.000 18.430 303 ASN B CA 1
ATOM 4717 C C . ASN B 1 323 ? -0.540 12.067 -39.041 1.000 19.911 303 ASN B C 1
ATOM 4718 O O . ASN B 1 323 ? 0.355 12.656 -38.414 1.000 22.867 303 ASN B O 1
ATOM 4723 N N . ARG B 1 324 ? -0.303 11.364 -40.162 1.000 20.253 304 ARG B N 1
ATOM 4724 C CA . ARG B 1 324 ? 1.048 11.239 -40.712 1.000 24.050 304 ARG B CA 1
ATOM 4725 C C . ARG B 1 324 ? 1.535 12.610 -41.165 1.000 23.354 304 ARG B C 1
ATOM 4726 O O . ARG B 1 324 ? 2.676 12.990 -40.895 1.000 23.779 304 ARG B O 1
ATOM 4734 N N . ALA B 1 325 ? 0.648 13.387 -41.797 1.000 21.092 305 ALA B N 1
ATOM 4735 C CA . ALA B 1 325 ? 1.057 14.670 -42.333 1.000 23.245 305 ALA B CA 1
ATOM 4736 C C . ALA B 1 325 ? 1.426 15.591 -41.177 1.000 25.375 305 ALA B C 1
ATOM 4737 O O . ALA B 1 325 ? 2.424 16.305 -41.243 1.000 25.780 305 ALA B O 1
ATOM 4739 N N . LEU B 1 326 ? 0.641 15.538 -40.105 1.000 22.058 306 LEU B N 1
ATOM 4740 C CA . LEU B 1 326 ? 0.922 16.332 -38.916 1.000 23.209 306 LEU B CA 1
ATOM 4741 C C . LEU B 1 326 ? 2.262 15.941 -38.309 1.000 26.187 306 LEU B C 1
ATOM 4742 O O . LEU B 1 326 ? 3.037 16.821 -37.948 1.000 27.468 306 LEU B O 1
ATOM 4747 N N . ALA B 1 327 ? 2.536 14.642 -38.176 1.000 25.774 307 ALA B N 1
ATOM 4748 C CA . ALA B 1 327 ? 3.794 14.170 -37.620 1.000 28.907 307 ALA B CA 1
ATOM 4749 C C . ALA B 1 327 ? 4.975 14.681 -38.459 1.000 32.272 307 ALA B C 1
ATOM 4750 O O . ALA B 1 327 ? 5.974 15.170 -37.919 1.000 31.494 307 ALA B O 1
ATOM 4752 N N . GLU B 1 328 ? 4.827 14.621 -39.784 1.000 30.082 308 GLU B N 1
ATOM 4753 C CA . GLU B 1 328 ? 5.874 15.069 -40.685 1.000 32.409 308 GLU B CA 1
ATOM 4754 C C . GLU B 1 328 ? 6.114 16.565 -40.511 1.000 34.222 308 GLU B C 1
ATOM 4755 O O . GLU B 1 328 ? 7.269 16.973 -40.392 1.000 37.782 308 GLU B O 1
ATOM 4761 N N . ALA B 1 329 ? 5.045 17.370 -40.441 1.000 30.089 309 ALA B N 1
ATOM 4762 C CA . ALA B 1 329 ? 5.160 18.811 -40.296 1.000 32.727 309 ALA B CA 1
ATOM 4763 C C . ALA B 1 329 ? 5.827 19.201 -38.973 1.000 34.243 309 ALA B C 1
ATOM 4764 O O . ALA B 1 329 ? 6.357 20.300 -38.876 1.000 36.340 309 ALA B O 1
ATOM 4766 N N . ARG B 1 330 ? 5.763 18.332 -37.958 1.000 33.398 310 ARG B N 1
ATOM 4767 C CA . ARG B 1 330 ? 6.370 18.614 -36.662 1.000 33.467 310 ARG B CA 1
ATOM 4768 C C . ARG B 1 330 ? 7.738 17.933 -36.524 1.000 39.200 310 ARG B C 1
ATOM 4769 O O . ARG B 1 330 ? 8.187 17.682 -35.409 1.000 41.111 310 ARG B O 1
ATOM 4777 N N . GLN B 1 331 ? 8.398 17.631 -37.652 1.000 48.921 311 GLN B N 1
ATOM 4778 C CA . GLN B 1 331 ? 9.621 16.832 -37.672 1.000 57.274 311 GLN B CA 1
ATOM 4779 C C . GLN B 1 331 ? 9.232 15.380 -37.385 1.000 63.852 311 GLN B C 1
ATOM 4780 O O . GLN B 1 331 ? 9.028 14.611 -38.316 1.000 81.094 311 GLN B O 1
ATOM 4782 N N . HIS B 1 332 ? 9.080 15.007 -36.110 1.000 71.467 312 HIS B N 1
ATOM 4783 C CA . HIS B 1 332 ? 8.289 13.834 -35.751 1.000 68.902 312 HIS B CA 1
ATOM 4784 C C . HIS B 1 332 ? 7.944 13.882 -34.257 1.000 62.786 312 HIS B C 1
ATOM 4785 O O . HIS B 1 332 ? 6.771 14.230 -33.984 1.000 61.180 312 HIS B O 1
ATOM 4792 N N . LYS B 1 342 ? 2.221 2.279 -28.477 1.000 62.928 322 LYS B N 1
ATOM 4793 C CA . LYS B 1 342 ? 1.801 2.119 -27.054 1.000 62.841 322 LYS B CA 1
ATOM 4794 C C . LYS B 1 342 ? 0.328 1.692 -26.996 1.000 61.380 322 LYS B C 1
ATOM 4795 O O . LYS B 1 342 ? 0.001 0.720 -26.314 1.000 58.409 322 LYS B O 1
ATOM 4797 N N . VAL B 1 343 ? -0.549 2.401 -27.731 1.000 58.387 323 VAL B N 1
ATOM 4798 C CA . VAL B 1 343 ? -1.991 2.174 -27.685 1.000 62.938 323 VAL B CA 1
ATOM 4799 C C . VAL B 1 343 ? -2.293 0.793 -28.254 1.000 61.206 323 VAL B C 1
ATOM 4800 O O . VAL B 1 343 ? -1.788 0.416 -29.310 1.000 58.061 323 VAL B O 1
ATOM 4804 N N . GLU B 1 344 ? -3.123 0.045 -27.523 1.000 60.745 324 GLU B N 1
ATOM 4805 C CA . GLU B 1 344 ? -3.540 -1.271 -27.967 1.000 56.398 324 GLU B CA 1
ATOM 4806 C C . GLU B 1 344 ? -4.554 -1.081 -29.085 1.000 55.617 324 GLU B C 1
ATOM 4807 O O . GLU B 1 344 ? -5.477 -0.278 -28.945 1.000 46.264 324 GLU B O 1
ATOM 4813 N N . TYR B 1 345 ? -4.320 -1.787 -30.200 1.000 48.018 325 TYR B N 1
ATOM 4814 C CA . TYR B 1 345 ? -5.169 -1.701 -31.379 1.000 46.318 325 TYR B CA 1
ATOM 4815 C C . TYR B 1 345 ? -6.499 -2.397 -31.075 1.000 45.989 325 TYR B C 1
ATOM 4816 O O . TYR B 1 345 ? -6.436 -3.360 -30.242 1.000 46.155 325 TYR B O 1
#

B-factor: mean 24.6, std 11.58, range [10.26, 81.09]

Secondary structure (DSSP, 8-state):
-HHHHHHHHHHHHHGGGT---EEEEEE-THHHHHTHHHHHHHHHH-SS-EEEEEEHHHHHHS--TT-STTEEEEEE-SSS--HHHHHHHHHHHHTT--EEEE-S-TTSGGGGG-SEEE--B-STT--GGGBHHHHHHHHHHHHHHHHT--TTHHHHHHHHHHHHHHHHHHHHHTHHHHHHHHHHHTT-S--EEEE-GGGHHHHHHHHHHHHHHH-S--B-EEEGGGBTTTB-GGG-SSS-EEEEE--STTHHHHHHHHHHHHHTT--EEEEETTTTTGGGS-TTTGGGGHHHHHHHHHHHHHHHHHHH---/-TTHHHHHHHHHHHHTTT---EEEEEE-THHHHTTHHHHHHHHHH-SS-EEEEEEHHHHHHS--TT-STTEEEEEE-SSS--HHHHHHHHHHHHTT--EEEE-S-TTSGGGGG-SEEE--B-STT--GGGBHHHHHHHHHHHHHHHHT--TTHHHHHHHHHHHHHHHHHHHHHTHHHHHHHHHHHTT-S--EEEE-GGGHHHHHHHHHHHHHHH-S--B-EEEGGGTT-----TT---EEEEE--STTHHHHHHHHHHHHHTT--EEEEETTTTTGGGS-TTTGGGGHHHHHHHHHHHHHHHHHHHT------

InterPro domains:
  IPR001347 SIS domain [PF01380] (28-124)
  IPR001347 SIS domain [PS51464] (19-156)
  IPR024713 Fructosamine deglycase FrlB [PIRSF009290] (5-331)
  IPR035488 Fructosamine deglycase FrlB, SIS domain 1 [cd05710] (29-151)
  IPR035490 GlmS/FrlB, SIS domain 2 [cd05009] (183-330)
  IPR046348 SIS domain superfamily [SSF53697] (10-331)

Sequence (624 aa):
MGMKETVSNIVTSQAEKGGVKHVYYVACGGSYAAFYPAKAFLEKEAKALTVGLYNSGEFINNPPVALGENAVVVVASHKGNTPETIKAAEIARQHGAPVIGLTWIMDSPLVAHCDYVETYTFGDGKDIAGEKTMKGLLSAVELLQQTEGYAHYDDFQDGVSKINRIVWRACEQVAERAQAFAQEYKDDKVIYTVASGAGYGAAYLQSICIFMEMQWIHSACIHSGEFFHGAFEITDANTPFFFQFSEGNTRAVDERALNFLKKYGRRIEVVDAAALGLSTIKTTVIDYFNHSLFNNVYPVYNRALAEAREYMGMKETVSNIVTSQAEKGGVKHVYYVACGGSYAAFYPAKAFLEKEAKALTVGLYNSGEFINNPPVALGENAVVVVASHKGNTPETIKAAEIARQHGAPVIGLTWIMDSPLVAHCDYVETYTFGDGKDIAGEKTMKGLLSAVELLQQTEGYAHYDDFQDGVSKINRIVWRACEQVAERAQAFAQEYKDDKVIYTVASGAGYGAAYLQSICIFMEMQWIHSACIHSGEFFHGEITDANTPFFFQFSEGNTRAVDERALNFLKKYGRRIEVVDAAALGLSTIKTTVIDYFNHSLFNNVYPVYNRALAEARQHKVEY

Foldseek 3Di:
DQLLVVLVVLQVVLVVVVGAQEEEEEEDDLSLLLLLLLQLVCVVFPDRHYYYRYYLVCCLVPPDPPLASNYAYEYEFAQQEPPSRLSNLQVSVVRNHAYEYEYQHCPHSSNVSHPHYDYFFDDPLTQLLGHSSNSSNSNSLSNCCVPPRGPCSVLVVVLSVCLRVLQVLLLVVCLVVLLVLLVVCLPQLAAEEEEEASQLSLSLVVLVLSCVLSVDDSDYHHYLQCVPPPDPCLVVQRHHYEYEQADEDCNVSSVVSVVSSVVSVGHYHYDHSVVSPLPVRDNVCSRSSSNSRSNSNCVSNSVSNNVSNSD/DQQQVVLVVLQVVLVVVVGAQEEEEEEDFLLLLLLLLLQLVCVPFPDRHYYYRDYLQCCLVPPDPPLASNYAYEYEFAQQEDVSRLSNLQVSVVRNHAYEYEYQHCPHSSNVSHPHYDYFFDDPVTQLLGHSSNSSNVNSLSNRCVPPRTPCSVLVVVLSVCQSVLQVQLLVVCLVVLLVLLVVCLPPLAEEEEEEFSQLSLSQVVLVLSCVWNVHDSDDNYYLQCPVPDDDDPSLHAYEYEQADEDCNVSSVVSVVVCVVVPHHYHYDHSVVSPLVVRDNVCSRSSSNSRSNSNCVSNSVSNQVSNVHDTTD